Protein AF-A0AB34IDE9-F1 (afdb_monomer)

Mean predicted aligned error: 18.0 Å

Radius of gyration: 33.99 Å; Cα contacts (8 Å, |Δi|>4): 268; chains: 1; bounding box: 77×73×92 Å

Structure (mmCIF, N/CA/C/O backbone):
data_AF-A0AB34IDE9-F1
#
_entry.id   AF-A0AB34IDE9-F1
#
loop_
_atom_site.group_PDB
_atom_site.id
_atom_site.type_symbol
_atom_site.label_atom_id
_atom_site.label_alt_id
_atom_site.label_comp_id
_atom_site.label_asym_id
_atom_site.label_entity_id
_atom_site.label_seq_id
_atom_site.pdbx_PDB_ins_code
_atom_site.Cartn_x
_atom_site.Cartn_y
_atom_site.Cartn_z
_atom_site.occupancy
_atom_site.B_iso_or_equiv
_atom_site.auth_seq_id
_atom_site.auth_comp_id
_atom_site.auth_asym_id
_atom_site.auth_atom_id
_atom_site.pdbx_PDB_model_num
ATOM 1 N N . MET A 1 1 ? -12.517 38.142 -3.854 1.00 45.44 1 MET A N 1
ATOM 2 C CA . MET A 1 1 ? -11.521 37.116 -4.240 1.00 45.44 1 MET A CA 1
ATOM 3 C C . MET A 1 1 ? -11.227 36.309 -2.979 1.00 45.44 1 MET A C 1
ATOM 5 O O . MET A 1 1 ? -10.623 36.853 -2.069 1.00 45.44 1 MET A O 1
ATOM 9 N N . HIS A 1 2 ? -11.810 35.115 -2.830 1.00 50.19 2 HIS A N 1
ATOM 10 C CA . HIS A 1 2 ? -11.726 34.343 -1.577 1.00 50.19 2 HIS A CA 1
ATOM 11 C C . HIS A 1 2 ? -10.465 33.477 -1.540 1.00 50.19 2 HIS A C 1
ATOM 13 O O . HIS A 1 2 ? -10.124 32.866 -2.553 1.00 50.19 2 HIS A O 1
ATOM 19 N N . ASP A 1 3 ? -9.812 33.449 -0.377 1.00 53.28 3 ASP A N 1
ATOM 20 C CA . ASP A 1 3 ? -8.529 32.789 -0.122 1.00 53.28 3 ASP A CA 1
ATOM 21 C C . ASP A 1 3 ? -8.581 31.282 -0.467 1.00 53.28 3 ASP A C 1
ATOM 23 O O . ASP A 1 3 ? -9.430 30.562 0.072 1.00 53.28 3 ASP A O 1
ATOM 27 N N . PRO A 1 4 ? -7.703 30.785 -1.361 1.00 57.28 4 PRO A N 1
ATOM 28 C CA . PRO A 1 4 ? -7.654 29.377 -1.755 1.00 57.28 4 PRO A CA 1
ATOM 29 C C . PRO A 1 4 ? -7.255 28.418 -0.623 1.00 57.28 4 PRO A C 1
ATOM 31 O O . PRO A 1 4 ? -7.392 27.213 -0.804 1.00 57.28 4 PRO A O 1
ATOM 34 N N . LYS A 1 5 ? -6.786 28.917 0.528 1.00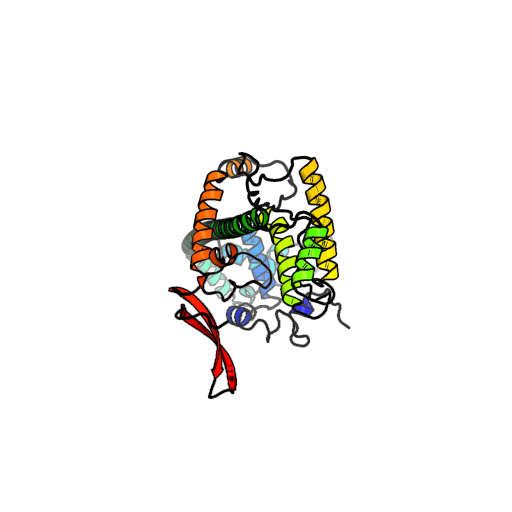 58.38 5 LYS A N 1
ATOM 35 C CA . LYS A 1 5 ? -6.428 28.091 1.694 1.00 58.38 5 LYS A CA 1
ATOM 36 C C . LYS A 1 5 ? -7.610 27.758 2.607 1.00 58.38 5 LYS A C 1
ATOM 38 O O . LYS A 1 5 ? -7.460 26.969 3.536 1.00 58.38 5 LYS A O 1
ATOM 43 N N . LEU A 1 6 ? -8.775 28.363 2.382 1.00 58.47 6 LEU A N 1
ATOM 44 C CA . LEU A 1 6 ? -9.957 28.125 3.205 1.00 58.47 6 LEU A CA 1
ATOM 45 C C . LEU A 1 6 ? -10.689 26.858 2.747 1.00 58.47 6 LEU A C 1
ATOM 47 O O . LEU A 1 6 ? -11.083 26.743 1.586 1.00 58.47 6 LEU A O 1
ATOM 51 N N . ALA A 1 7 ? -10.971 25.965 3.702 1.00 60.56 7 ALA A N 1
ATOM 52 C CA . ALA A 1 7 ? -11.730 24.720 3.508 1.00 60.56 7 ALA A CA 1
ATOM 53 C C . ALA A 1 7 ? -13.112 24.924 2.851 1.00 60.56 7 ALA A C 1
ATOM 55 O O . ALA A 1 7 ? -13.706 23.991 2.313 1.00 60.56 7 ALA A O 1
ATOM 56 N N . LEU A 1 8 ? -13.616 26.162 2.861 1.00 61.56 8 LEU A N 1
ATOM 57 C CA . LEU A 1 8 ? -14.868 26.556 2.225 1.00 61.56 8 LEU A CA 1
ATOM 58 C C . LEU A 1 8 ? -14.878 26.284 0.710 1.00 61.56 8 LEU A C 1
ATOM 60 O O . LEU A 1 8 ? -15.936 26.006 0.155 1.00 61.56 8 LEU A O 1
ATOM 64 N N . ARG A 1 9 ? -13.720 26.343 0.032 1.00 66.69 9 ARG A N 1
ATOM 65 C CA . ARG A 1 9 ? -13.628 26.135 -1.424 1.00 66.69 9 ARG A CA 1
ATOM 66 C C . ARG A 1 9 ? -14.129 24.754 -1.838 1.00 66.69 9 ARG A C 1
ATOM 68 O O . ARG A 1 9 ? -14.879 24.652 -2.802 1.00 66.69 9 ARG A O 1
ATOM 75 N N . ASP A 1 10 ? -13.760 23.725 -1.085 1.00 66.94 10 ASP A N 1
ATOM 76 C CA . ASP A 1 10 ? -14.069 22.336 -1.432 1.00 66.94 10 ASP A CA 1
ATOM 77 C C . ASP A 1 10 ? -15.548 21.998 -1.233 1.00 66.94 10 ASP A C 1
ATOM 79 O O . ASP A 1 10 ? -16.011 20.976 -1.730 1.00 66.94 10 ASP A O 1
ATOM 83 N N . LYS A 1 11 ? -16.290 22.853 -0.522 1.00 67.88 11 LYS A N 1
ATOM 84 C CA . LYS A 1 11 ? -17.715 22.686 -0.215 1.00 67.88 11 LYS A CA 1
ATOM 85 C C . LYS A 1 11 ? -18.630 23.510 -1.132 1.00 67.88 11 LYS A C 1
ATOM 87 O O . LYS A 1 11 ? -19.836 23.288 -1.138 1.00 67.88 11 LYS A O 1
ATOM 92 N N . LEU A 1 12 ? -18.089 24.457 -1.906 1.00 68.69 12 LEU A N 1
ATOM 93 C CA . LEU A 1 12 ? -18.879 25.343 -2.766 1.00 68.69 12 LEU A CA 1
ATOM 94 C C . LEU A 1 12 ? -19.200 24.689 -4.116 1.00 68.69 12 LEU A C 1
ATOM 96 O O . LEU A 1 12 ? -18.308 24.393 -4.908 1.00 68.69 12 LEU A O 1
ATOM 100 N N . THR A 1 13 ? -20.491 24.568 -4.420 1.00 70.75 13 THR A N 1
ATOM 101 C CA . THR A 1 13 ? -21.010 24.172 -5.742 1.00 70.75 13 THR A CA 1
ATOM 102 C C . THR A 1 13 ? -20.676 25.169 -6.840 1.00 70.75 13 THR A C 1
ATOM 104 O O . THR A 1 13 ? -20.442 24.768 -7.968 1.00 70.75 13 THR A O 1
ATOM 107 N N . SER A 1 14 ? -20.566 26.461 -6.527 1.00 75.94 14 SER A N 1
ATOM 108 C CA . SER A 1 14 ? -20.208 27.492 -7.514 1.00 75.94 14 SER A CA 1
ATOM 109 C C . SER A 1 14 ? -18.769 27.404 -8.039 1.00 75.94 14 SER A C 1
ATOM 111 O O . SER A 1 14 ? -18.396 28.176 -8.919 1.00 75.94 14 SER A O 1
ATOM 113 N N . LYS A 1 15 ? -17.944 26.513 -7.475 1.00 68.88 15 LYS A N 1
ATOM 114 C CA . LYS A 1 15 ? -16.539 26.304 -7.851 1.00 68.88 15 LYS A CA 1
ATOM 115 C C . LYS A 1 15 ? -16.202 24.833 -8.104 1.00 68.88 15 LYS A C 1
ATOM 117 O O . LYS A 1 15 ? -15.025 24.489 -8.048 1.00 68.88 15 LYS A O 1
ATOM 122 N N . ASP A 1 16 ? -17.214 23.986 -8.293 1.00 70.50 16 ASP A N 1
ATOM 123 C CA . ASP A 1 16 ? -17.053 22.536 -8.447 1.00 70.50 16 ASP A CA 1
ATOM 124 C C . ASP A 1 16 ? -16.157 21.918 -7.363 1.00 70.50 16 ASP A C 1
ATOM 126 O O . ASP A 1 16 ? -15.281 21.094 -7.628 1.00 70.50 16 ASP A O 1
ATOM 130 N N . GLY A 1 17 ? -16.356 22.337 -6.107 1.00 76.19 17 GLY A N 1
ATOM 131 C CA . GLY A 1 17 ? -15.610 21.797 -4.974 1.00 76.19 17 GLY A CA 1
ATOM 132 C C . GLY A 1 17 ? -15.727 20.271 -4.898 1.00 76.19 17 GLY A C 1
ATOM 133 O O . GLY A 1 17 ? -16.765 19.699 -5.240 1.00 76.19 17 GLY A O 1
ATOM 134 N N . ALA A 1 18 ? -14.672 19.594 -4.440 1.00 73.00 18 ALA A N 1
ATOM 135 C CA . ALA A 1 18 ? -14.626 18.128 -4.386 1.00 73.00 18 ALA A CA 1
ATOM 136 C C . ALA A 1 18 ? -15.758 17.511 -3.539 1.00 73.00 18 ALA A C 1
ATOM 138 O O . ALA A 1 18 ? -16.206 16.407 -3.812 1.00 73.00 18 ALA A O 1
ATOM 139 N N . ASN A 1 19 ? -16.255 18.254 -2.547 1.00 66.00 19 ASN A N 1
ATOM 140 C CA . ASN A 1 19 ? -17.361 17.869 -1.670 1.00 66.00 19 ASN A CA 1
ATOM 141 C C . ASN A 1 19 ? -18.650 18.651 -1.979 1.00 66.00 19 ASN A C 1
ATOM 143 O O . ASN A 1 19 ? -19.498 18.828 -1.102 1.00 66.00 19 ASN A O 1
ATOM 147 N N . SER A 1 20 ? -18.749 19.228 -3.174 1.00 74.25 20 SER A N 1
ATOM 148 C CA . SER A 1 20 ? -19.939 19.945 -3.612 1.00 74.25 20 SER A CA 1
ATOM 149 C C . SER A 1 20 ? -21.039 18.977 -4.051 1.00 74.25 20 SER A C 1
ATOM 151 O O . SER A 1 20 ? -20.778 17.810 -4.350 1.00 74.25 20 SER A O 1
ATOM 153 N N . ILE A 1 21 ? -22.273 19.485 -4.120 1.00 64.25 21 ILE A N 1
ATOM 154 C CA . ILE A 1 21 ? -23.479 18.672 -4.331 1.00 64.25 21 ILE A CA 1
ATOM 155 C C . ILE A 1 21 ? -23.429 17.837 -5.619 1.00 64.25 21 ILE A C 1
ATOM 157 O O . ILE A 1 21 ? -23.965 16.734 -5.665 1.00 64.25 21 ILE A O 1
ATOM 161 N N . GLY A 1 22 ? -22.754 18.334 -6.658 1.00 68.38 22 GLY A N 1
ATOM 162 C CA . GLY A 1 22 ? -22.606 17.609 -7.921 1.00 68.38 22 GLY A CA 1
ATOM 163 C C . GLY A 1 22 ? -21.570 16.479 -7.887 1.00 68.38 22 GLY A C 1
ATOM 164 O O . GLY A 1 22 ? -21.736 15.498 -8.604 1.00 68.38 22 GLY A O 1
ATOM 165 N N . ASN A 1 23 ? -20.530 16.591 -7.052 1.00 72.19 23 ASN A N 1
ATOM 166 C CA . ASN A 1 23 ? -19.344 15.724 -7.111 1.00 72.19 23 ASN A CA 1
ATOM 167 C C . ASN A 1 23 ? -19.317 14.623 -6.036 1.00 72.19 23 ASN A C 1
ATOM 169 O O . ASN A 1 23 ? -18.627 13.623 -6.212 1.00 72.19 23 ASN A O 1
ATOM 173 N N . ALA A 1 24 ? -20.071 14.777 -4.943 1.00 69.19 24 ALA A N 1
ATOM 174 C CA . ALA A 1 24 ? -20.112 13.830 -3.824 1.00 69.19 24 ALA A CA 1
ATOM 175 C C . ALA A 1 24 ? -21.508 13.203 -3.634 1.00 69.19 24 ALA A C 1
ATOM 177 O O . ALA A 1 24 ? -21.981 13.044 -2.511 1.00 69.19 24 ALA A O 1
ATOM 178 N N . THR A 1 25 ? -22.177 12.846 -4.734 1.00 70.12 25 THR A N 1
ATOM 179 C CA . THR A 1 25 ? -23.579 12.389 -4.754 1.00 70.12 25 THR A CA 1
ATOM 180 C C . THR A 1 25 ? -23.862 11.201 -3.832 1.00 70.12 25 THR A C 1
ATOM 182 O O . THR A 1 25 ? -24.846 11.242 -3.099 1.00 70.12 25 THR A O 1
ATOM 185 N N . GLN A 1 26 ? -22.997 10.181 -3.804 1.00 71.62 26 GLN A N 1
ATOM 186 C CA . GLN A 1 26 ? -23.186 9.005 -2.941 1.00 71.62 26 GLN A CA 1
ATOM 187 C C . GLN A 1 26 ? -22.983 9.341 -1.457 1.00 71.62 26 GLN A C 1
ATOM 189 O O . GLN A 1 26 ? -23.848 9.080 -0.632 1.00 71.62 26 GLN A O 1
ATOM 194 N N . GLN A 1 27 ? -21.877 10.011 -1.126 1.00 61.38 27 GLN A N 1
ATOM 195 C CA . GLN A 1 27 ? -21.559 10.415 0.246 1.00 61.38 27 GLN A CA 1
ATOM 196 C C . GLN A 1 27 ? -22.618 11.369 0.817 1.00 61.38 27 GLN A C 1
ATOM 198 O O . GLN A 1 27 ? -22.880 11.385 2.019 1.00 61.38 27 GLN A O 1
ATOM 203 N N . GLN A 1 28 ? -23.245 12.166 -0.047 1.00 61.81 28 GLN A N 1
ATOM 204 C CA . GLN A 1 28 ? -24.336 13.045 0.324 1.00 61.81 28 GLN A CA 1
ATOM 205 C C . GLN A 1 28 ? -25.655 12.293 0.477 1.00 61.81 28 GLN A C 1
ATOM 207 O O . GLN A 1 28 ? -26.347 12.547 1.451 1.00 61.81 28 GLN A O 1
ATOM 212 N N . ALA A 1 29 ? -25.979 11.334 -0.396 1.00 67.06 29 ALA A N 1
ATOM 213 C CA . ALA A 1 29 ? -27.118 10.433 -0.199 1.00 67.06 29 ALA A CA 1
ATOM 214 C C . ALA A 1 29 ? -27.024 9.690 1.146 1.00 67.06 29 ALA A C 1
ATOM 216 O O . ALA A 1 29 ? -28.008 9.630 1.879 1.00 67.06 29 ALA A O 1
ATOM 217 N N . ASP A 1 30 ? -25.821 9.243 1.513 1.00 61.25 30 ASP A N 1
ATOM 218 C CA . ASP A 1 30 ? -25.542 8.552 2.777 1.00 61.25 30 ASP A CA 1
ATOM 219 C C . ASP A 1 30 ? -25.586 9.490 4.007 1.00 61.25 30 ASP A C 1
ATOM 221 O O . ASP A 1 30 ? -25.704 9.029 5.142 1.00 61.25 30 ASP A O 1
ATOM 225 N N . THR A 1 31 ? -25.489 10.813 3.812 1.00 54.06 31 THR A N 1
ATOM 226 C CA . THR A 1 31 ? -25.484 11.831 4.889 1.00 54.06 31 THR A CA 1
ATOM 227 C C . THR A 1 31 ? -26.679 12.790 4.847 1.00 54.06 31 THR A C 1
ATOM 229 O O . THR A 1 31 ? -26.778 13.699 5.682 1.00 54.06 31 THR A O 1
ATOM 232 N N . VAL A 1 32 ? -27.623 12.591 3.919 1.00 49.44 32 VAL A N 1
ATOM 233 C CA . VAL A 1 32 ? -28.893 13.324 3.857 1.00 49.44 32 VAL A CA 1
ATOM 234 C C . VAL A 1 32 ? -29.666 13.026 5.140 1.00 49.44 32 VAL A C 1
ATOM 236 O O . VAL A 1 32 ? -30.013 11.889 5.433 1.00 49.44 32 VAL A O 1
ATOM 239 N N . GLY A 1 33 ? -29.897 14.070 5.937 1.00 47.44 33 GLY A N 1
ATOM 240 C CA . GLY A 1 33 ? -30.493 13.968 7.272 1.00 47.44 33 GLY A CA 1
ATOM 241 C C . GLY A 1 33 ? -29.478 14.064 8.417 1.00 47.44 33 GLY A C 1
ATOM 242 O O . GLY A 1 33 ? -29.791 14.692 9.421 1.00 47.44 33 GLY A O 1
ATOM 243 N N . CYS A 1 34 ? -28.238 13.586 8.246 1.00 44.62 34 CYS A N 1
ATOM 244 C CA . CYS A 1 34 ? -27.178 13.693 9.265 1.00 44.62 34 CYS A CA 1
ATOM 245 C C . CYS A 1 34 ? -26.701 15.138 9.484 1.00 44.62 34 CYS A C 1
ATOM 247 O O . CYS A 1 34 ? -26.310 15.503 10.589 1.00 44.62 34 CYS A O 1
ATOM 249 N N . HIS A 1 35 ? -26.751 15.969 8.438 1.00 42.34 35 HIS A N 1
ATOM 250 C CA . HIS A 1 35 ? -26.382 17.391 8.495 1.00 42.34 35 HIS A CA 1
ATOM 251 C C . HIS A 1 35 ? -27.588 18.344 8.508 1.00 42.34 35 HIS A C 1
ATOM 253 O O . HIS A 1 35 ? -27.410 19.554 8.629 1.00 42.34 35 HIS A O 1
ATOM 259 N N . ALA A 1 36 ? -28.820 17.830 8.393 1.00 43.28 36 ALA A N 1
ATOM 260 C CA . ALA A 1 36 ? -30.034 18.653 8.438 1.00 43.28 36 ALA A CA 1
ATOM 261 C C . ALA A 1 36 ? -30.297 19.232 9.843 1.00 43.28 36 ALA A C 1
ATOM 263 O O . ALA A 1 36 ? -31.000 20.227 9.985 1.00 43.28 36 ALA A O 1
ATOM 264 N N . THR A 1 37 ? -29.686 18.641 10.871 1.00 39.56 37 THR A N 1
ATOM 265 C CA . THR A 1 37 ? -29.698 19.100 12.265 1.00 39.56 37 THR A CA 1
ATOM 266 C C . THR A 1 37 ? -28.502 19.980 12.626 1.00 39.56 37 THR A C 1
ATOM 268 O O . THR A 1 37 ? -28.242 20.171 13.811 1.00 39.56 37 THR A O 1
ATOM 271 N N . ASN A 1 38 ? -27.764 20.529 11.654 1.00 38.09 38 ASN A N 1
ATOM 272 C CA . ASN A 1 38 ? -26.704 21.510 11.921 1.00 38.09 38 ASN A CA 1
ATOM 273 C C . ASN A 1 38 ? -27.289 22.893 12.232 1.00 38.09 38 ASN A C 1
ATOM 275 O O . ASN A 1 38 ? -27.015 23.891 11.569 1.00 38.09 38 ASN A O 1
ATOM 279 N N . ASP A 1 39 ? -28.105 22.941 13.277 1.00 40.91 39 ASP A N 1
ATOM 280 C CA . ASP A 1 39 ? -28.408 24.173 13.975 1.00 40.91 39 ASP A CA 1
ATOM 281 C C . ASP A 1 39 ? -27.220 24.489 14.894 1.00 40.91 39 ASP A C 1
ATOM 283 O O . ASP A 1 39 ? -26.719 23.613 15.606 1.00 40.91 39 ASP A O 1
ATOM 287 N N . VAL A 1 40 ? -26.800 25.755 14.953 1.00 42.75 40 VAL A N 1
ATOM 288 C CA . VAL A 1 40 ? -25.781 26.272 15.902 1.00 42.75 40 VAL A CA 1
ATOM 289 C C . VAL A 1 40 ? -26.122 25.897 17.362 1.00 42.75 40 VAL A C 1
ATOM 291 O O . VAL A 1 40 ? -25.267 25.823 18.245 1.00 42.75 40 VAL A O 1
ATOM 294 N N . LEU A 1 41 ? -27.395 25.591 17.607 1.00 42.97 41 LEU A N 1
ATOM 295 C CA . LEU A 1 41 ? -27.954 25.114 18.862 1.00 42.97 41 LEU A CA 1
ATOM 296 C C . LEU A 1 41 ? -27.760 23.604 19.106 1.00 42.97 41 LEU A C 1
ATOM 298 O O . LEU A 1 41 ? -27.635 23.200 20.260 1.00 42.97 41 LEU A O 1
ATOM 302 N N . ALA A 1 42 ? -27.716 22.769 18.070 1.00 44.69 42 ALA A N 1
ATOM 303 C CA . ALA A 1 42 ? -27.583 21.317 18.182 1.00 44.69 42 ALA A CA 1
ATOM 304 C C . ALA A 1 42 ? -26.117 20.881 18.330 1.00 44.69 42 ALA A C 1
ATOM 306 O O . ALA A 1 42 ? -25.808 20.092 19.224 1.00 44.69 42 ALA A O 1
ATOM 307 N N . GLU A 1 43 ? -25.195 21.452 17.544 1.00 48.62 43 GLU A N 1
ATOM 308 C CA . GLU A 1 43 ? -23.764 21.105 17.619 1.00 48.62 43 GLU A CA 1
ATOM 309 C C . GLU A 1 43 ? -23.150 21.431 18.992 1.00 48.62 43 GLU A C 1
ATOM 311 O O . GLU A 1 43 ? -22.290 20.695 19.469 1.00 48.62 43 GLU A O 1
ATOM 316 N N . SER A 1 44 ? -23.628 22.473 19.687 1.00 58.72 44 SER A N 1
ATOM 317 C CA . SER A 1 44 ? -23.169 22.780 21.052 1.00 58.72 44 SER A CA 1
ATOM 318 C C . SER A 1 44 ? -23.600 21.726 22.079 1.00 58.72 44 SER A C 1
ATOM 320 O O . SER A 1 44 ? -22.819 21.388 22.969 1.00 58.72 44 SER A O 1
ATOM 322 N N . VAL A 1 45 ? -24.803 21.152 21.946 1.00 57.88 45 VAL A N 1
ATOM 323 C CA . VAL A 1 45 ? -25.281 20.079 22.837 1.00 57.88 45 VAL A CA 1
ATOM 324 C C . VAL A 1 45 ? -24.603 18.771 22.506 1.00 57.88 45 VAL A C 1
ATOM 326 O O . VAL A 1 45 ? -24.078 18.138 23.414 1.00 57.88 45 VAL A O 1
ATOM 329 N N . PHE A 1 46 ? -24.560 18.385 21.231 1.00 63.81 46 PHE A N 1
ATOM 330 C CA . PHE A 1 46 ? -23.920 17.139 20.814 1.00 63.81 46 PHE A CA 1
ATOM 331 C C . PHE A 1 46 ? -22.404 17.176 21.030 1.00 63.81 46 PHE A C 1
ATOM 333 O O . PHE A 1 46 ? -21.825 16.182 21.456 1.00 63.81 46 PHE A O 1
ATOM 340 N N . GLY A 1 47 ? -21.765 18.334 20.850 1.00 65.44 47 GLY A N 1
ATOM 341 C CA . GLY A 1 47 ? -20.357 18.543 21.182 1.00 65.44 47 GLY A CA 1
ATOM 342 C C . GLY A 1 47 ? -20.082 18.481 22.688 1.00 65.44 47 GLY A C 1
ATOM 343 O O . GLY A 1 47 ? -19.111 17.853 23.108 1.00 65.44 47 GLY A O 1
ATOM 344 N N . THR A 1 48 ? -20.951 19.070 23.520 1.00 66.31 48 THR A N 1
ATOM 345 C CA . THR A 1 48 ? -20.843 18.959 24.989 1.00 66.31 48 THR A CA 1
ATOM 346 C C . THR A 1 48 ? -21.096 17.524 25.448 1.00 66.31 48 THR A C 1
ATOM 348 O O . THR A 1 48 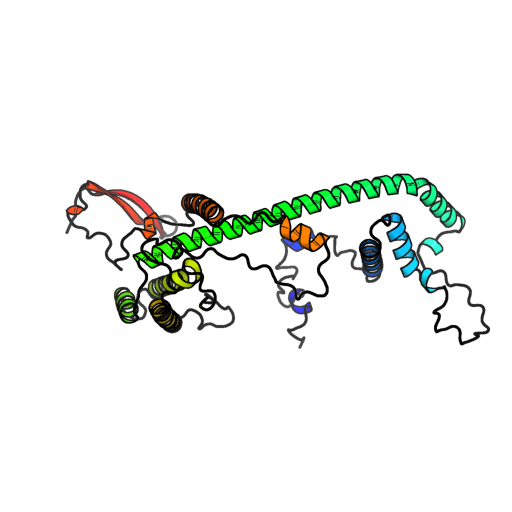? -20.374 17.015 26.299 1.00 66.31 48 THR A O 1
ATOM 351 N N . TYR A 1 49 ? -22.071 16.849 24.847 1.00 72.00 49 TYR A N 1
ATOM 352 C CA . TYR A 1 49 ? -22.405 15.454 25.101 1.00 72.00 49 TYR A CA 1
ATOM 353 C C . TYR A 1 49 ? -21.237 14.515 24.765 1.00 72.00 49 TYR A C 1
ATOM 355 O O . TYR A 1 49 ? -20.803 13.742 25.617 1.00 72.00 49 TYR A O 1
ATOM 363 N N . ASP A 1 50 ? -20.651 14.645 23.571 1.00 71.31 50 ASP A N 1
ATOM 364 C CA . ASP A 1 50 ? -19.477 13.869 23.154 1.00 71.31 50 ASP A CA 1
ATOM 365 C C . ASP A 1 50 ? -18.259 14.178 24.043 1.00 71.31 50 ASP A C 1
ATOM 367 O O . ASP A 1 50 ? -17.548 13.278 24.490 1.00 71.31 50 ASP A O 1
ATOM 371 N N . MET A 1 51 ? -18.047 15.448 24.411 1.00 69.25 51 MET A N 1
ATOM 372 C CA . MET A 1 51 ? -17.004 15.819 25.371 1.00 69.25 51 MET A CA 1
ATOM 373 C C . MET A 1 51 ? -17.200 15.130 26.731 1.00 69.25 51 MET A C 1
ATOM 375 O O . MET A 1 51 ? -16.222 14.649 27.307 1.00 69.25 51 MET A O 1
ATOM 379 N N . VAL A 1 52 ? -18.429 15.089 27.252 1.00 71.38 52 VAL A N 1
ATOM 380 C CA . VAL A 1 52 ? -18.752 14.454 28.539 1.00 71.38 52 VAL A CA 1
ATOM 381 C C . VAL A 1 52 ? -18.519 12.947 28.469 1.00 71.38 52 VAL A C 1
ATOM 383 O O . VAL A 1 52 ? -17.834 12.411 29.338 1.00 71.38 52 VAL A O 1
ATOM 386 N N . LEU A 1 53 ? -18.971 12.277 27.406 1.00 73.31 53 LEU A N 1
ATOM 387 C CA . LEU A 1 53 ? -18.723 10.846 27.205 1.00 73.31 53 LEU A CA 1
ATOM 388 C C . LEU A 1 53 ? -17.226 10.516 27.104 1.00 73.31 53 LEU A C 1
ATOM 390 O O . LEU A 1 53 ? -16.768 9.525 27.670 1.00 73.31 53 LEU A O 1
ATOM 394 N N . ARG A 1 54 ? -16.436 11.365 26.435 1.00 72.19 54 ARG A N 1
ATOM 395 C CA . ARG A 1 54 ? -14.979 11.177 26.319 1.00 72.19 54 ARG A CA 1
ATOM 396 C C . ARG A 1 54 ? -14.233 11.424 27.628 1.00 72.19 54 ARG A C 1
ATOM 398 O O . ARG A 1 54 ? -13.235 10.757 27.889 1.00 72.19 54 ARG A O 1
ATOM 405 N N . ARG A 1 55 ? -14.657 12.411 28.424 1.00 69.38 55 ARG A N 1
ATOM 406 C CA . ARG A 1 55 ? -13.976 12.802 29.674 1.00 69.38 55 ARG A CA 1
ATOM 407 C C . ARG A 1 55 ? -14.409 11.981 30.883 1.00 69.38 55 ARG A C 1
ATOM 409 O O . ARG A 1 55 ? -13.631 11.858 31.825 1.00 69.38 55 ARG A O 1
ATOM 416 N N . CYS A 1 56 ? -15.617 11.432 30.860 1.00 68.00 56 CYS A N 1
ATOM 417 C CA . CYS A 1 56 ? -16.198 10.668 31.956 1.00 68.00 56 CYS A CA 1
ATOM 418 C C . CYS A 1 56 ? -16.562 9.253 31.479 1.00 68.00 56 CYS A C 1
ATOM 420 O O . CYS A 1 56 ? -17.746 8.940 31.355 1.00 68.00 56 CYS A O 1
ATOM 422 N N . PRO A 1 57 ? -15.570 8.383 31.211 1.00 58.69 57 PRO A N 1
ATOM 423 C CA . PRO A 1 57 ? -15.846 7.006 30.816 1.00 58.69 57 PRO A CA 1
ATOM 424 C C . PRO A 1 57 ? -16.641 6.298 31.928 1.00 58.69 57 PRO A C 1
ATOM 426 O O . PRO A 1 57 ? -16.157 6.170 33.052 1.00 58.69 57 PRO A O 1
ATOM 429 N N . GLY A 1 58 ? -17.874 5.881 31.621 1.00 59.12 58 GLY A N 1
ATOM 430 C CA . GLY A 1 58 ? -18.800 5.231 32.562 1.00 59.12 58 GLY A CA 1
ATOM 431 C C . GLY A 1 58 ? -20.010 6.069 32.999 1.00 59.12 58 GLY A C 1
ATOM 432 O O . GLY A 1 58 ? -20.834 5.575 33.769 1.00 59.12 58 GLY A O 1
ATOM 433 N N . ILE A 1 59 ? -20.145 7.312 32.524 1.00 63.88 59 ILE A N 1
ATOM 434 C CA . ILE A 1 59 ? -21.398 8.070 32.653 1.00 63.88 59 ILE A CA 1
ATOM 435 C C . ILE A 1 59 ? -22.480 7.453 31.746 1.00 63.88 59 ILE A C 1
ATOM 437 O O . ILE A 1 59 ? -22.181 7.077 30.616 1.00 63.88 59 ILE A O 1
ATOM 441 N N . SER A 1 60 ? -23.722 7.330 32.231 1.00 69.31 60 SER A N 1
ATOM 442 C CA . SER A 1 60 ? -24.842 6.871 31.392 1.00 69.31 60 SER A CA 1
ATOM 443 C C . SER A 1 60 ? -25.190 7.917 30.332 1.00 69.31 60 SER A C 1
ATOM 445 O O . SER A 1 60 ? -24.952 9.109 30.546 1.00 69.31 60 SER A O 1
ATOM 447 N N . MET A 1 61 ? -25.776 7.500 29.210 1.00 70.81 61 MET A N 1
ATOM 448 C CA . MET A 1 61 ? -26.179 8.401 28.128 1.00 70.81 61 MET A CA 1
ATOM 449 C C . MET A 1 61 ? -27.181 9.443 28.627 1.00 70.81 61 MET A C 1
ATOM 451 O O . MET A 1 61 ? -27.058 10.629 28.336 1.00 70.81 61 MET A O 1
ATOM 455 N N . GLU A 1 62 ? -28.105 9.045 29.495 1.00 66.25 62 GLU A N 1
ATOM 456 C CA . GLU A 1 62 ? -29.050 9.961 30.144 1.00 66.25 62 GLU A CA 1
ATOM 457 C C . GLU A 1 62 ? -28.370 10.973 31.072 1.00 66.25 62 GLU A C 1
ATOM 459 O O . GLU A 1 62 ? -28.737 12.145 31.124 1.00 66.25 62 GLU A O 1
ATOM 464 N N . ALA A 1 63 ? -27.349 10.543 31.816 1.00 64.81 63 ALA A N 1
ATOM 465 C CA . ALA A 1 63 ? -26.614 11.446 32.692 1.00 64.81 63 ALA A CA 1
ATOM 466 C C . ALA A 1 63 ? -25.726 12.392 31.872 1.00 64.81 63 ALA A C 1
ATOM 468 O O . ALA A 1 63 ? -25.626 13.572 32.198 1.00 64.81 63 ALA A O 1
ATOM 469 N N . ALA A 1 64 ? -25.127 11.913 30.780 1.00 71.25 64 ALA A N 1
ATOM 470 C CA . ALA A 1 64 ? -24.376 12.744 29.847 1.00 71.25 64 ALA A CA 1
ATOM 471 C C . ALA A 1 64 ? -25.276 13.764 29.139 1.00 71.25 64 ALA A C 1
ATOM 473 O O . ALA A 1 64 ? -24.876 14.919 28.985 1.00 71.25 64 ALA A O 1
ATOM 474 N N . SER A 1 65 ? -26.496 13.376 28.754 1.00 70.81 65 SER A N 1
ATOM 475 C CA . SER A 1 65 ? -27.470 14.275 28.129 1.00 70.81 65 SER A CA 1
ATOM 476 C C . SER A 1 65 ? -27.972 15.305 29.134 1.00 70.81 65 SER A C 1
ATOM 478 O O . SER A 1 65 ? -27.987 16.493 28.815 1.00 70.81 65 SER A O 1
ATOM 480 N N . GLY A 1 66 ? -28.243 14.890 30.374 1.00 69.19 66 GLY A N 1
ATOM 481 C CA . GLY A 1 66 ? -28.569 15.783 31.483 1.00 69.19 66 GLY A CA 1
ATOM 482 C C . GLY A 1 66 ? -27.460 16.798 31.767 1.00 69.19 66 GLY A C 1
ATOM 483 O O . GLY A 1 66 ? -27.736 17.987 31.893 1.00 69.19 66 GLY A O 1
ATOM 484 N N . VAL A 1 67 ? -26.191 16.375 31.793 1.00 67.19 67 VAL A N 1
ATOM 485 C CA . VAL A 1 67 ? -25.043 17.284 31.970 1.00 67.19 67 VAL A CA 1
ATOM 486 C C . VAL A 1 67 ? -24.891 18.224 30.774 1.00 67.19 67 VAL A C 1
ATOM 488 O O . VAL A 1 67 ? -24.706 19.423 30.967 1.00 67.19 67 VAL A O 1
ATOM 491 N N . ALA A 1 68 ? -25.006 17.726 29.542 1.00 69.69 68 ALA A N 1
ATOM 492 C CA . ALA A 1 68 ? -24.920 18.559 28.344 1.00 69.69 68 ALA A CA 1
ATOM 493 C C . ALA A 1 68 ? -26.039 19.614 28.297 1.00 69.69 68 ALA A C 1
ATOM 495 O O . ALA A 1 68 ? -25.788 20.775 27.964 1.00 69.69 68 ALA A O 1
ATOM 496 N N . GLN A 1 69 ? -27.255 19.236 28.696 1.00 69.31 69 GLN A N 1
ATOM 497 C CA . GLN A 1 69 ? -28.377 20.158 28.841 1.00 69.31 69 GLN A CA 1
ATOM 498 C C . GLN A 1 69 ? -28.151 21.157 29.980 1.00 69.31 69 GLN A C 1
ATOM 500 O O . GLN A 1 69 ? -28.359 22.344 29.756 1.00 69.31 69 GLN A O 1
ATOM 505 N N . ALA A 1 70 ? -27.655 20.722 31.144 1.00 63.66 70 ALA A N 1
ATOM 506 C CA . ALA A 1 70 ? -27.375 21.578 32.304 1.00 63.66 70 ALA A CA 1
ATOM 507 C C . ALA A 1 70 ? -26.244 22.598 32.061 1.00 63.66 70 ALA A C 1
ATOM 509 O O . ALA A 1 70 ? -26.250 23.708 32.602 1.00 63.66 70 ALA A O 1
ATOM 510 N N . VAL A 1 71 ? -25.248 22.228 31.253 1.00 62.59 71 VAL A N 1
ATOM 511 C CA . VAL A 1 71 ? -24.172 23.125 30.809 1.00 62.59 71 VAL A CA 1
ATOM 512 C C . VAL A 1 71 ? -24.720 24.159 29.824 1.00 62.59 71 VAL A C 1
ATOM 514 O O . VAL A 1 71 ? -24.380 25.338 29.926 1.00 62.59 71 VAL A O 1
ATOM 517 N N . ARG A 1 72 ? -25.612 23.749 28.912 1.00 61.56 72 ARG A N 1
ATOM 518 C CA . ARG A 1 72 ? -26.240 24.648 27.933 1.00 61.56 72 ARG A CA 1
ATOM 519 C C . ARG A 1 72 ? -27.283 25.583 28.543 1.00 61.56 72 ARG A C 1
ATOM 521 O O . ARG A 1 72 ? -27.342 26.739 28.139 1.00 61.56 72 ARG A O 1
ATOM 528 N N . SER A 1 73 ? -28.071 25.121 29.510 1.00 58.16 73 SER A N 1
ATOM 529 C CA . SER A 1 73 ? -29.023 25.946 30.268 1.00 58.16 73 SER A CA 1
ATOM 530 C C . SER A 1 73 ? -28.330 26.940 31.211 1.00 58.16 73 SER A C 1
ATOM 532 O O . SER A 1 73 ? -28.986 27.590 32.020 1.00 58.16 73 SER A O 1
ATOM 534 N N . LEU A 1 74 ? -26.992 27.038 31.147 1.00 55.50 74 LEU A N 1
ATOM 535 C CA . LEU A 1 74 ? -26.148 27.813 32.052 1.00 55.50 74 LEU A CA 1
ATOM 536 C C . LEU A 1 74 ? -26.379 27.460 33.527 1.00 55.50 74 LEU A C 1
ATOM 538 O O . LEU A 1 74 ? -25.939 28.196 34.396 1.00 55.50 74 LEU A O 1
ATOM 542 N N . GLN A 1 75 ? -27.011 26.336 33.863 1.00 49.91 75 GLN A N 1
ATOM 543 C CA . GLN A 1 75 ? -27.372 26.023 35.247 1.00 49.91 75 GLN A CA 1
ATOM 544 C C . GLN A 1 75 ? -26.187 25.560 36.083 1.00 49.91 75 GLN A C 1
ATOM 546 O O . GLN A 1 75 ? -26.098 25.882 37.269 1.00 49.91 75 GLN A O 1
ATOM 551 N N . MET A 1 76 ? -25.222 24.883 35.456 1.00 45.69 76 MET A N 1
ATOM 552 C CA . MET A 1 76 ? -23.936 24.605 36.102 1.00 45.69 76 MET A CA 1
ATOM 553 C C . MET A 1 76 ? -23.011 25.831 36.159 1.00 45.69 76 MET A C 1
ATOM 555 O O . MET A 1 76 ? -22.120 25.875 37.001 1.00 45.69 76 MET A O 1
ATOM 559 N N . LEU A 1 77 ? -23.242 26.844 35.315 1.00 42.75 77 LEU A N 1
ATOM 560 C CA . LEU A 1 77 ? -22.496 28.116 35.293 1.00 42.75 77 LEU A CA 1
ATOM 561 C C . LEU A 1 77 ? -23.188 29.233 36.106 1.00 42.75 77 LEU A C 1
ATOM 563 O O . LEU A 1 77 ? -22.570 30.238 36.445 1.00 42.75 77 LEU A O 1
ATOM 567 N N . SER A 1 78 ? -24.460 29.037 36.462 1.00 42.78 78 SER A N 1
ATOM 568 C CA . SER A 1 78 ? -25.309 29.929 37.262 1.00 42.78 78 SER A CA 1
ATOM 569 C C . SER A 1 78 ? -24.895 29.961 38.732 1.00 42.78 78 SER A C 1
ATOM 571 O O . SER A 1 78 ? -25.258 30.895 39.453 1.00 42.78 78 SER A O 1
ATOM 573 N N . HIS A 1 79 ? -24.083 29.000 39.177 1.00 43.31 79 HIS A N 1
ATOM 574 C CA . HIS A 1 79 ? -23.307 29.156 40.400 1.00 43.31 79 HIS A CA 1
ATOM 575 C C . HIS A 1 79 ? -22.173 30.133 40.105 1.00 43.31 79 HIS A C 1
ATOM 577 O O . HIS A 1 79 ? -21.064 29.728 39.778 1.00 43.31 79 HIS A O 1
ATOM 583 N N . GLY A 1 80 ? -22.544 31.416 40.178 1.00 41.31 80 GLY A N 1
ATOM 584 C CA . GLY A 1 80 ? -21.820 32.600 39.745 1.00 41.31 80 GLY A CA 1
ATOM 585 C C . GLY A 1 80 ? -20.331 32.411 39.514 1.00 41.31 80 GLY A C 1
ATOM 586 O O . GLY A 1 80 ? -19.592 32.059 40.436 1.00 41.31 80 GLY A O 1
ATOM 587 N N . ASP A 1 81 ? -19.930 32.739 38.288 1.00 40.38 81 ASP A N 1
ATOM 588 C CA . ASP A 1 81 ? -18.573 33.055 37.870 1.00 40.38 81 ASP A CA 1
ATOM 589 C C . ASP A 1 81 ? -17.752 33.539 39.078 1.00 40.38 81 ASP A C 1
ATOM 591 O O . ASP A 1 81 ? -18.019 34.595 39.664 1.00 40.38 81 ASP A O 1
ATOM 595 N N . SER A 1 82 ? -16.812 32.716 39.547 1.00 45.88 82 SER A N 1
ATOM 596 C CA . SER A 1 82 ? -16.083 32.970 40.798 1.00 45.88 82 SER A CA 1
ATOM 597 C C . SER A 1 82 ? -15.277 34.276 40.739 1.00 45.88 82 SER A C 1
ATOM 599 O O . SER A 1 82 ? -14.916 34.837 41.776 1.00 45.88 82 SER A O 1
ATOM 601 N N . VAL A 1 83 ? -15.086 34.812 39.529 1.00 45.06 83 VAL A N 1
ATOM 602 C CA . VAL A 1 83 ? -14.468 36.105 39.224 1.00 45.06 83 VAL A CA 1
ATOM 603 C C . VAL A 1 83 ? -15.456 37.285 39.345 1.00 45.06 83 VAL A C 1
ATOM 605 O O . VAL A 1 83 ? -15.043 38.397 39.676 1.00 45.06 83 VAL A O 1
ATOM 608 N N . ALA A 1 84 ? -16.767 37.069 39.183 1.00 45.53 84 ALA A N 1
ATOM 609 C CA . ALA A 1 84 ? -17.802 38.111 39.244 1.00 45.53 84 ALA A CA 1
ATOM 610 C C . ALA A 1 84 ? -18.279 38.460 40.671 1.00 45.53 84 ALA A C 1
ATOM 612 O O . ALA A 1 84 ? -19.011 39.435 40.854 1.00 45.53 84 ALA A O 1
ATOM 613 N N . ARG A 1 85 ? -17.814 37.745 41.711 1.00 46.09 85 ARG A N 1
ATOM 614 C CA . ARG A 1 85 ? -18.184 37.966 43.133 1.00 46.09 85 ARG A CA 1
ATOM 615 C C . ARG A 1 85 ? -17.819 39.342 43.718 1.00 46.09 85 ARG A C 1
ATOM 617 O O . ARG A 1 85 ? -18.029 39.567 44.906 1.00 46.09 85 ARG A O 1
ATOM 624 N N . ARG A 1 86 ? -17.274 40.279 42.933 1.00 45.12 86 ARG A N 1
ATOM 625 C CA . ARG A 1 86 ? -16.800 41.582 43.432 1.00 45.12 86 ARG A CA 1
ATOM 626 C C . ARG A 1 86 ? -17.707 42.779 43.121 1.00 45.12 86 ARG A C 1
ATOM 628 O O . ARG A 1 86 ? -17.379 43.887 43.534 1.00 45.12 86 ARG A O 1
ATOM 635 N N . LYS A 1 87 ? -18.854 42.596 42.458 1.00 45.66 87 LYS A N 1
ATOM 636 C CA . LYS A 1 87 ? -19.861 43.664 42.325 1.00 45.66 87 LYS A CA 1
ATOM 637 C C . LYS A 1 87 ? -21.149 43.265 43.031 1.00 45.66 87 LYS A C 1
ATOM 639 O O . LYS A 1 87 ? -21.929 42.473 42.518 1.00 45.66 87 LYS A O 1
ATOM 644 N N . VAL A 1 88 ? -21.362 43.852 44.208 1.00 49.00 88 VAL A N 1
ATOM 645 C CA . VAL A 1 88 ? -22.661 43.862 44.888 1.00 49.00 88 VAL A CA 1
ATOM 646 C C . VAL A 1 88 ? -23.616 44.666 44.008 1.00 49.00 88 VAL A C 1
ATOM 648 O O . VAL A 1 88 ? -23.660 45.891 44.067 1.00 49.00 88 VAL A O 1
ATOM 651 N N . SER A 1 89 ? -24.310 43.975 43.109 1.00 46.06 89 SER A N 1
ATOM 652 C CA . SER A 1 89 ? -25.433 44.534 42.368 1.00 46.06 89 SER A CA 1
ATOM 653 C C . SER A 1 89 ? -26.669 44.416 43.249 1.00 46.06 89 SER A C 1
ATOM 655 O O . SER A 1 89 ? -27.142 43.317 43.530 1.00 46.06 89 SER A O 1
ATOM 657 N N . THR A 1 90 ? -27.190 45.555 43.695 1.00 49.19 90 THR A N 1
ATOM 658 C CA . THR A 1 90 ? -28.408 45.705 44.508 1.00 49.19 90 THR A CA 1
ATOM 659 C C . THR A 1 90 ? -29.685 45.463 43.693 1.00 49.19 90 THR A C 1
ATOM 661 O O . THR A 1 90 ? -30.665 46.197 43.795 1.00 49.19 90 THR A O 1
ATOM 664 N N . ARG A 1 91 ? -29.680 44.444 42.836 1.00 47.59 91 ARG A N 1
ATOM 665 C CA . ARG A 1 91 ? -30.849 44.007 42.080 1.00 47.59 91 ARG A CA 1
ATOM 666 C C . ARG A 1 91 ? -30.909 42.496 42.227 1.00 47.59 91 ARG A C 1
ATOM 668 O O . ARG A 1 91 ? -30.068 41.798 41.672 1.00 47.59 91 ARG A O 1
ATOM 675 N N . GLN A 1 92 ? -31.874 42.008 43.007 1.00 47.97 92 GLN A N 1
ATOM 676 C CA . GLN A 1 92 ? -32.286 40.606 42.968 1.00 47.97 92 GLN A CA 1
ATOM 677 C C . GLN A 1 92 ? -32.794 40.330 41.548 1.00 47.97 92 GLN A C 1
ATOM 679 O O . GLN A 1 92 ? -33.970 40.507 41.248 1.00 47.97 92 GLN A O 1
ATOM 684 N N . GLN A 1 93 ? -31.881 39.999 40.637 1.00 49.66 93 GLN A N 1
ATOM 685 C CA . GLN A 1 93 ? -32.244 39.378 39.378 1.00 49.66 93 GLN A CA 1
ATOM 686 C C . GLN A 1 93 ? -32.744 37.988 39.748 1.00 49.66 93 GLN A C 1
ATOM 688 O O . GLN A 1 93 ? -31.998 37.188 40.314 1.00 49.66 93 GLN A O 1
ATOM 693 N N . GLN A 1 94 ? -34.031 37.740 39.506 1.00 47.28 94 GLN A N 1
ATOM 694 C CA . GLN A 1 94 ? -34.546 36.379 39.517 1.00 47.28 94 GLN A CA 1
ATOM 695 C C . GLN A 1 94 ? -33.677 35.548 38.565 1.00 47.28 94 GLN A C 1
ATOM 697 O O . GLN A 1 94 ? -33.284 36.073 37.518 1.00 47.28 94 GLN A O 1
ATOM 702 N N . PRO A 1 95 ? -33.323 34.304 38.924 1.00 53.50 95 PRO A N 1
ATOM 703 C CA . PRO A 1 95 ? -32.598 33.436 38.012 1.00 53.50 95 PRO A CA 1
ATOM 704 C C . PRO A 1 95 ? -33.410 33.328 36.720 1.00 53.50 95 PRO A C 1
ATOM 706 O O . PRO A 1 95 ? -34.531 32.824 36.725 1.00 53.50 95 PRO A O 1
ATOM 709 N N . GLU A 1 96 ? -32.873 33.854 35.619 1.00 56.62 96 GLU A N 1
ATOM 710 C CA . GLU A 1 96 ? -33.439 33.614 34.297 1.00 56.62 96 GLU A CA 1
ATOM 711 C C . GLU A 1 96 ? -33.202 32.137 33.985 1.00 56.62 96 GLU A C 1
ATOM 713 O O . GLU A 1 96 ? -32.122 31.723 33.559 1.00 56.62 96 GLU A O 1
ATOM 718 N N . TYR A 1 97 ? -34.203 31.314 34.286 1.00 55.59 97 TYR A N 1
ATOM 719 C CA . TYR A 1 97 ? -34.186 29.905 33.945 1.00 55.59 97 TYR A CA 1
ATOM 720 C C . TYR A 1 97 ? -34.284 29.780 32.423 1.00 55.59 97 TYR A C 1
ATOM 722 O O . TYR A 1 97 ? -35.341 29.982 31.829 1.00 55.59 97 TYR A O 1
ATOM 730 N N . THR A 1 98 ? -33.158 29.489 31.777 1.00 54.84 98 THR A N 1
ATOM 731 C CA . THR A 1 98 ? -33.082 29.329 30.323 1.00 54.84 98 THR A CA 1
ATOM 732 C C . THR A 1 98 ? -33.031 27.842 29.976 1.00 54.84 98 THR A C 1
ATOM 734 O O . THR A 1 98 ? -32.188 27.107 30.476 1.00 54.84 98 THR A O 1
ATOM 737 N N . GLY A 1 99 ? -33.952 27.360 29.135 1.00 59.38 99 GLY A N 1
ATOM 738 C CA . GLY A 1 99 ? -33.965 25.968 28.663 1.00 59.38 99 GLY A CA 1
ATOM 739 C C . GLY A 1 99 ? -35.367 25.388 28.469 1.00 59.38 99 GLY A C 1
ATOM 740 O O . GLY A 1 99 ? -36.322 25.845 29.086 1.00 59.38 99 GLY A O 1
ATOM 741 N N . LEU A 1 100 ? -35.479 24.356 27.624 1.00 64.12 100 LEU A N 1
ATOM 742 C CA . LEU A 1 100 ? -36.752 23.699 27.278 1.00 64.12 100 LEU A CA 1
ATOM 743 C C . LEU A 1 100 ? -37.505 23.145 28.500 1.00 64.12 100 LEU A C 1
ATOM 745 O O . LEU A 1 100 ? -38.727 23.225 28.538 1.00 64.12 100 LEU A O 1
ATOM 749 N N . LEU A 1 101 ? -36.804 22.663 29.532 1.00 66.19 101 LEU A N 1
ATOM 750 C CA . LEU A 1 101 ? -37.442 22.203 30.773 1.00 66.19 101 LEU A CA 1
ATOM 751 C C . LEU A 1 101 ? -38.246 23.327 31.448 1.00 66.19 101 LEU A C 1
ATOM 753 O O . LEU A 1 101 ? -39.365 23.112 31.891 1.00 66.19 101 LEU A O 1
ATOM 757 N N . TYR A 1 102 ? -37.704 24.544 31.457 1.00 70.12 102 TYR A N 1
ATOM 758 C CA . TYR A 1 102 ? -38.309 25.707 32.112 1.00 70.12 102 TYR A CA 1
ATOM 759 C C . TYR A 1 102 ? -39.406 26.377 31.287 1.00 70.12 102 TYR A C 1
ATOM 761 O O . TYR A 1 102 ? -40.089 27.265 31.790 1.00 70.12 102 TYR A O 1
ATOM 769 N N . THR A 1 103 ? -39.595 25.944 30.036 1.00 73.94 103 THR A N 1
ATOM 770 C CA . THR A 1 103 ? -40.782 26.308 29.248 1.00 73.94 103 THR A CA 1
ATOM 771 C C . THR A 1 103 ? -42.006 25.462 29.590 1.00 73.94 103 THR A C 1
ATOM 773 O O . THR A 1 103 ? -43.112 25.821 29.192 1.00 73.94 103 THR A O 1
ATOM 776 N N . LEU A 1 104 ? -41.827 24.368 30.336 1.00 73.19 104 LEU A N 1
ATOM 777 C CA . LEU A 1 104 ? -42.914 23.493 30.762 1.00 73.19 104 LEU A CA 1
ATOM 778 C C . LEU A 1 104 ? -43.542 23.996 32.074 1.00 73.19 104 LEU A C 1
ATOM 780 O O . LEU A 1 104 ? -42.836 24.566 32.911 1.00 73.19 104 LEU A O 1
ATOM 784 N N . PRO A 1 105 ? -44.846 23.770 32.300 1.00 83.62 105 PRO A N 1
ATOM 785 C CA . PRO A 1 105 ? -45.479 23.954 33.603 1.00 83.62 105 PRO A CA 1
ATOM 786 C C . PRO A 1 105 ? -44.778 23.166 34.722 1.00 83.62 105 PRO A C 1
ATOM 788 O O . PRO A 1 105 ? -44.270 22.072 34.499 1.00 83.62 105 PRO A O 1
ATOM 791 N N . GLU A 1 106 ? -44.802 23.688 35.951 1.00 75.75 106 GLU A N 1
ATOM 792 C CA . GLU A 1 106 ? -44.091 23.115 37.113 1.00 75.75 106 GLU A CA 1
ATOM 793 C C . GLU A 1 106 ? -44.429 21.634 37.368 1.00 75.75 106 GLU A C 1
ATOM 795 O O . GLU A 1 106 ? -43.536 20.816 37.569 1.00 75.75 106 GLU A O 1
ATOM 800 N N . HIS A 1 107 ? -45.701 21.255 37.234 1.00 71.06 107 HIS A N 1
ATOM 801 C CA . HIS A 1 107 ? -46.143 19.866 37.388 1.00 71.06 107 HIS A CA 1
ATOM 802 C C . HIS A 1 107 ? -45.587 18.925 36.305 1.00 71.06 107 HIS A C 1
ATOM 804 O O . HIS A 1 107 ? -45.344 17.751 36.573 1.00 71.06 107 HIS A O 1
ATOM 810 N N . GLU A 1 108 ? -45.361 19.421 35.085 1.00 73.31 108 GLU A N 1
ATOM 811 C CA . GLU A 1 108 ? -44.735 18.640 34.012 1.00 73.31 108 GLU A CA 1
ATOM 812 C C . GLU A 1 108 ? -43.223 18.508 34.231 1.00 73.31 108 GLU A C 1
ATOM 814 O O . GLU A 1 108 ? -42.645 17.465 33.926 1.00 73.31 108 GLU A O 1
ATOM 819 N N . GLN A 1 109 ? -42.582 19.527 34.815 1.00 70.31 109 GLN A N 1
ATOM 820 C CA . GLN A 1 109 ? -41.172 19.456 35.207 1.00 70.31 109 GLN A CA 1
ATOM 821 C C . GLN A 1 109 ? -40.949 18.384 36.281 1.00 70.31 109 GLN A C 1
ATOM 823 O O . GLN A 1 109 ? -40.048 17.556 36.145 1.00 70.31 109 GLN A O 1
ATOM 828 N N . GLU A 1 110 ? -41.781 18.366 37.326 1.00 71.12 110 GLU A N 1
ATOM 829 C CA . GLU A 1 110 ? -41.724 17.355 38.389 1.00 71.12 110 GLU A CA 1
ATOM 830 C C . GLU A 1 110 ? -41.994 15.947 37.844 1.00 71.12 110 GLU A C 1
ATOM 832 O O . GLU A 1 110 ? -41.226 15.021 38.118 1.00 71.12 110 GLU A O 1
ATOM 837 N N . ALA A 1 111 ? -43.014 15.796 36.990 1.00 73.25 111 ALA A N 1
ATOM 838 C CA . ALA A 1 111 ? -43.338 14.521 36.356 1.00 73.25 111 ALA A CA 1
ATOM 839 C C . ALA A 1 111 ? -42.185 13.975 35.496 1.00 73.25 111 ALA A C 1
ATOM 841 O O . ALA A 1 111 ? -41.921 12.773 35.514 1.00 73.25 111 ALA A O 1
ATOM 842 N N . LEU A 1 112 ? -41.461 14.839 34.774 1.00 70.69 112 LEU A N 1
ATOM 843 C CA . LEU A 1 112 ? -40.280 14.441 34.001 1.00 70.69 112 LEU A CA 1
ATOM 844 C C . LEU A 1 112 ? -39.126 13.974 34.892 1.00 70.69 112 LEU A C 1
ATOM 846 O O . LEU A 1 112 ? -38.447 13.001 34.559 1.00 70.69 112 LEU A O 1
ATOM 850 N N . VAL A 1 113 ? -38.899 14.643 36.024 1.00 72.00 113 VAL A N 1
ATOM 851 C CA . VAL A 1 113 ? -37.860 14.246 36.986 1.00 72.00 113 VAL A CA 1
ATOM 852 C C . VAL A 1 113 ? -38.190 12.895 37.615 1.00 72.00 113 VAL A C 1
ATOM 854 O O . VAL A 1 113 ? -37.304 12.048 37.750 1.00 72.00 113 VAL A O 1
ATOM 857 N N . ASP A 1 114 ? -39.449 12.667 37.976 1.00 73.31 114 ASP A N 1
ATOM 858 C CA . ASP A 1 114 ? -39.878 11.395 38.551 1.00 73.31 114 ASP A CA 1
ATOM 859 C C . ASP A 1 114 ? -39.867 10.263 37.520 1.00 73.31 114 ASP A C 1
ATOM 861 O O . ASP A 1 114 ? -39.399 9.168 37.834 1.00 73.31 114 ASP A O 1
ATOM 865 N N . LEU A 1 115 ? -40.257 10.534 36.269 1.00 72.62 115 LEU A N 1
ATOM 866 C CA . LEU A 1 115 ? -40.096 9.586 35.167 1.00 72.62 115 LEU A CA 1
ATOM 867 C C . LEU A 1 115 ? -38.627 9.185 35.004 1.00 72.62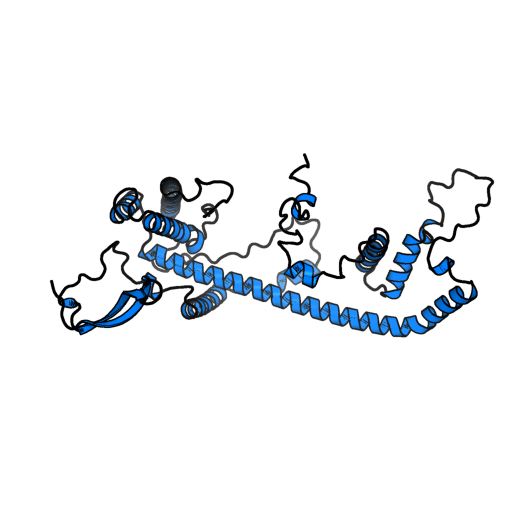 115 LEU A C 1
ATOM 869 O O . LEU A 1 115 ? -38.324 7.995 35.015 1.00 72.62 115 LEU A O 1
ATOM 873 N N . ALA A 1 116 ? -37.713 10.159 34.944 1.00 68.38 116 ALA A N 1
ATOM 874 C CA . ALA A 1 116 ? -36.282 9.890 34.835 1.00 68.38 116 ALA A CA 1
ATOM 875 C C . ALA A 1 116 ? -35.777 9.035 36.008 1.00 68.38 116 ALA A C 1
ATOM 877 O O . ALA A 1 116 ? -35.038 8.076 35.813 1.00 68.38 116 ALA A O 1
ATOM 878 N N . ARG A 1 117 ? -36.204 9.317 37.245 1.00 71.69 117 ARG A N 1
ATOM 879 C CA . ARG A 1 117 ? -35.821 8.504 38.414 1.00 71.69 117 ARG A CA 1
ATOM 880 C C . ARG A 1 117 ? -36.271 7.051 38.299 1.00 71.69 117 ARG A C 1
ATOM 882 O O . ARG A 1 117 ? -35.525 6.166 38.718 1.00 71.69 117 ARG A O 1
ATOM 889 N N . ILE A 1 118 ? -37.466 6.815 37.762 1.00 79.56 118 ILE A N 1
ATOM 890 C CA . ILE A 1 118 ? -38.024 5.471 37.585 1.00 79.56 118 ILE A CA 1
ATOM 891 C C . ILE A 1 118 ? -37.270 4.726 36.475 1.00 79.56 118 ILE A C 1
ATOM 893 O O . ILE A 1 118 ? -36.890 3.571 36.670 1.00 79.56 118 ILE A O 1
ATOM 897 N N . THR A 1 119 ? -36.990 5.385 35.348 1.00 73.88 119 THR A N 1
ATOM 898 C CA . THR A 1 119 ? -36.394 4.746 34.162 1.00 73.88 119 THR A CA 1
ATOM 899 C C . THR A 1 119 ? -34.874 4.599 34.229 1.00 73.88 119 THR A C 1
ATOM 901 O O . THR A 1 119 ? -34.324 3.727 33.559 1.00 73.88 119 THR A O 1
ATOM 904 N N . VAL A 1 120 ? -34.176 5.370 35.076 1.00 73.56 120 VAL A N 1
ATOM 905 C CA . VAL A 1 120 ? -32.698 5.397 35.161 1.00 73.56 120 VAL A CA 1
ATOM 906 C C . VAL A 1 120 ? -32.068 4.014 35.319 1.00 73.56 120 VAL A C 1
ATOM 908 O O . VAL A 1 120 ? -30.972 3.771 34.813 1.00 73.56 120 VAL A O 1
ATOM 911 N N . LYS A 1 121 ? -32.697 3.094 36.058 1.00 75.62 121 LYS A N 1
ATOM 912 C CA . LYS A 1 121 ? -32.116 1.759 36.252 1.00 75.62 121 LYS A CA 1
ATOM 913 C C . LYS A 1 121 ? -32.175 0.935 34.965 1.00 75.62 121 LYS A C 1
ATOM 915 O O . LYS A 1 121 ? -31.160 0.365 34.582 1.00 75.62 121 LYS A O 1
ATOM 920 N N . GLU A 1 122 ? -33.334 0.910 34.316 1.00 78.31 122 GLU A N 1
ATOM 921 C CA . GLU A 1 122 ? -33.556 0.170 33.069 1.00 78.31 122 GLU A CA 1
ATOM 922 C C . GLU A 1 122 ? -32.678 0.727 31.948 1.00 78.31 122 GLU A C 1
ATOM 924 O O . GLU A 1 122 ? -31.988 -0.016 31.255 1.00 78.31 122 GLU A O 1
ATOM 929 N N . MET A 1 123 ? -32.611 2.051 31.846 1.00 73.00 123 MET A N 1
ATOM 930 C CA . MET A 1 123 ? -31.838 2.736 30.816 1.00 73.00 123 MET A CA 1
ATOM 931 C C . MET A 1 123 ? -30.329 2.588 31.025 1.00 73.00 123 MET A C 1
ATOM 933 O O . MET A 1 123 ? -29.591 2.419 30.062 1.00 73.00 123 MET A O 1
ATOM 937 N N . ARG A 1 124 ? -29.848 2.510 32.275 1.00 74.44 124 ARG A N 1
ATOM 938 C CA . ARG A 1 124 ? -28.451 2.133 32.559 1.00 74.44 124 ARG A CA 1
ATOM 939 C C . ARG A 1 124 ? -28.106 0.719 32.113 1.00 74.44 124 ARG A C 1
ATOM 941 O O . ARG A 1 124 ? -26.960 0.475 31.742 1.00 74.44 124 ARG A O 1
ATOM 948 N N . ASP A 1 125 ? -29.041 -0.216 32.222 1.00 78.12 125 ASP A N 1
ATOM 949 C CA . ASP A 1 125 ? -28.805 -1.592 31.792 1.00 78.12 125 ASP A CA 1
ATOM 950 C C . ASP A 1 125 ? -28.764 -1.675 30.255 1.00 78.12 125 ASP A C 1
ATOM 952 O O . ASP A 1 125 ? -27.880 -2.346 29.718 1.00 78.12 125 ASP A O 1
ATOM 956 N N . ILE A 1 126 ? -29.612 -0.902 29.563 1.00 76.94 126 ILE A N 1
ATOM 957 C CA . ILE A 1 126 ? -29.560 -0.710 28.102 1.00 76.94 126 ILE A CA 1
ATOM 958 C C . ILE A 1 126 ? -28.231 -0.063 27.685 1.00 76.94 126 ILE A C 1
ATOM 960 O O . ILE A 1 126 ? -27.509 -0.627 26.869 1.00 76.94 126 ILE A O 1
ATOM 964 N N . ASP A 1 127 ? -27.834 1.045 28.317 1.00 71.88 127 ASP A N 1
ATOM 965 C CA . ASP A 1 127 ? -26.584 1.750 28.005 1.00 71.88 127 ASP A CA 1
ATOM 966 C C . ASP A 1 127 ? -25.352 0.845 28.161 1.00 71.88 127 ASP A C 1
ATOM 968 O O . ASP A 1 127 ? -24.420 0.896 27.357 1.00 71.88 127 ASP A O 1
ATOM 972 N N . ARG A 1 128 ? -25.316 -0.003 29.200 1.00 77.94 128 ARG A N 1
ATOM 973 C CA . ARG A 1 128 ? -24.215 -0.963 29.379 1.00 77.94 128 ARG A CA 1
ATOM 974 C C . ARG A 1 128 ? -24.187 -2.010 28.271 1.00 77.94 128 ARG A C 1
ATOM 976 O O . ARG A 1 128 ? -23.093 -2.379 27.843 1.00 77.94 128 ARG A O 1
ATOM 983 N N . ALA A 1 129 ? -25.350 -2.489 27.833 1.00 79.38 129 ALA A N 1
ATOM 984 C CA . ALA A 1 129 ? -25.445 -3.432 26.725 1.00 79.38 129 ALA A CA 1
ATOM 985 C C . ALA A 1 129 ? -24.962 -2.787 25.415 1.00 79.38 129 ALA A C 1
ATOM 987 O O . ALA A 1 129 ? -24.118 -3.365 24.730 1.00 79.38 129 ALA A O 1
ATOM 988 N N . ASP A 1 130 ? -25.395 -1.557 25.132 1.00 74.50 130 ASP A N 1
ATOM 989 C CA . ASP A 1 130 ? -24.989 -0.799 23.946 1.00 74.50 130 ASP A CA 1
ATOM 990 C C . ASP A 1 130 ? -23.487 -0.491 23.946 1.00 74.50 130 ASP A C 1
ATOM 992 O O . ASP A 1 130 ? -22.809 -0.649 22.928 1.00 74.50 130 ASP A O 1
ATOM 996 N N . HIS A 1 131 ? -22.923 -0.109 25.097 1.00 73.81 131 HIS A N 1
ATOM 997 C CA . HIS A 1 131 ? -21.478 0.069 25.239 1.00 73.81 131 HIS A CA 1
ATOM 998 C C . HIS A 1 131 ? -20.709 -1.236 25.017 1.00 73.81 131 HIS A C 1
ATOM 1000 O O . HIS A 1 131 ? -19.675 -1.218 24.347 1.00 73.81 131 HIS A O 1
ATOM 1006 N N . GLY A 1 132 ? -21.219 -2.360 25.529 1.00 78.94 132 GLY A N 1
ATOM 1007 C CA . GLY A 1 132 ? -20.651 -3.684 25.279 1.00 78.94 132 GLY A CA 1
ATOM 1008 C C . GLY A 1 132 ? -20.621 -4.022 23.787 1.00 78.94 132 GLY A C 1
ATOM 1009 O O . GLY A 1 132 ? -19.557 -4.340 23.254 1.00 78.94 132 GLY A O 1
ATOM 1010 N N . ALA A 1 133 ? -21.752 -3.850 23.099 1.00 77.94 133 ALA A N 1
ATOM 1011 C CA . ALA A 1 133 ? -21.871 -4.082 21.660 1.00 77.94 133 ALA A CA 1
ATOM 1012 C C . ALA A 1 133 ? -20.954 -3.153 20.841 1.00 77.94 133 ALA A C 1
ATOM 1014 O O . ALA A 1 133 ? -20.286 -3.589 19.902 1.00 77.94 133 ALA A O 1
ATOM 1015 N N . LEU A 1 134 ? -20.854 -1.875 21.220 1.00 74.75 134 LEU A N 1
ATOM 1016 C CA . LEU A 1 134 ? -19.955 -0.914 20.577 1.00 74.75 134 LEU A CA 1
ATOM 1017 C C . LEU A 1 134 ? -18.480 -1.304 20.752 1.00 74.75 134 LEU A C 1
ATOM 1019 O O . LEU A 1 134 ? -17.679 -1.149 19.826 1.00 74.75 134 LEU A O 1
ATOM 1023 N N . ASP A 1 135 ? -18.098 -1.777 21.936 1.00 76.62 135 ASP A N 1
ATOM 1024 C CA . ASP A 1 135 ? -16.733 -2.210 22.218 1.00 76.62 135 ASP A CA 1
ATOM 1025 C C . ASP A 1 135 ? -16.370 -3.488 21.458 1.00 76.62 135 ASP A C 1
ATOM 1027 O O . ASP A 1 135 ? -15.241 -3.600 20.969 1.00 76.62 135 ASP A O 1
ATOM 1031 N N . GLU A 1 136 ? -17.308 -4.424 21.313 1.00 82.69 136 GLU A N 1
ATOM 1032 C CA . GLU A 1 136 ? -17.172 -5.607 20.456 1.00 82.69 136 GLU A CA 1
ATOM 1033 C C . GLU A 1 136 ? -16.999 -5.208 18.991 1.00 82.69 136 GLU A C 1
ATOM 1035 O O . GLU A 1 136 ? -15.980 -5.553 18.389 1.00 82.69 136 GLU A O 1
ATOM 1040 N N . TYR A 1 137 ? -17.880 -4.355 18.465 1.00 79.50 137 TYR A N 1
ATOM 1041 C CA . TYR A 1 137 ? -17.761 -3.809 17.112 1.00 79.50 137 TYR A CA 1
ATOM 1042 C C . TYR A 1 137 ? -16.402 -3.125 16.876 1.00 79.50 137 TYR A C 1
ATOM 1044 O O . TYR A 1 137 ? -15.731 -3.357 15.870 1.00 79.50 137 TYR A O 1
ATOM 1052 N N . LYS A 1 138 ? -15.926 -2.305 17.825 1.00 78.69 138 LYS A N 1
ATOM 1053 C CA . LYS A 1 138 ? -14.605 -1.654 17.733 1.00 78.69 138 LYS A CA 1
ATOM 1054 C C . LYS A 1 138 ? -13.445 -2.646 17.804 1.00 78.69 138 LYS A C 1
ATOM 1056 O O . LYS A 1 138 ? -12.360 -2.336 17.307 1.00 78.69 138 LYS A O 1
ATOM 1061 N N . LYS A 1 139 ? -13.595 -3.781 18.491 1.00 83.38 139 LYS A N 1
ATOM 1062 C CA . LYS A 1 139 ? -12.579 -4.846 18.515 1.00 83.38 139 LYS A CA 1
ATOM 1063 C C . LYS A 1 139 ? -12.549 -5.577 17.177 1.00 83.38 139 LYS A C 1
ATOM 1065 O O . LYS A 1 139 ? -11.462 -5.776 16.647 1.00 83.38 139 LYS A O 1
ATOM 1070 N N . GLU A 1 140 ? -13.705 -5.919 16.620 1.00 82.56 140 GLU A N 1
ATOM 1071 C CA . GLU A 1 140 ? -13.811 -6.554 15.302 1.00 82.56 140 GLU A CA 1
ATOM 1072 C C . GLU A 1 140 ? -13.256 -5.654 14.203 1.00 82.56 140 GLU A C 1
ATOM 1074 O O . GLU A 1 140 ? -12.358 -6.064 13.478 1.00 82.56 140 GLU A O 1
ATOM 1079 N N . ARG A 1 141 ? -13.665 -4.382 14.170 1.00 82.56 141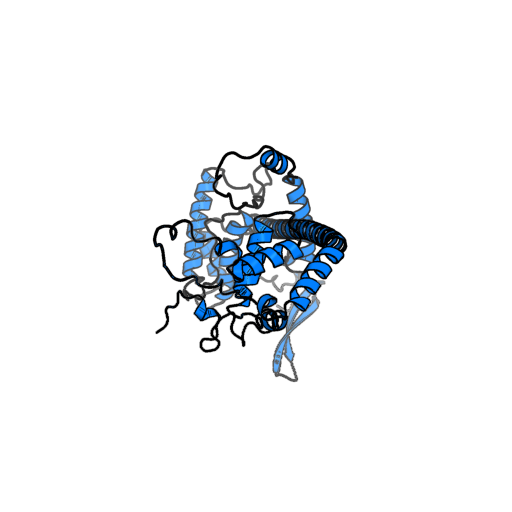 ARG A N 1
ATOM 1080 C CA . ARG A 1 141 ? -13.160 -3.413 13.190 1.00 82.56 141 ARG A CA 1
ATOM 1081 C C . ARG A 1 141 ? -11.646 -3.216 13.269 1.00 82.56 141 ARG A C 1
ATOM 1083 O O . ARG A 1 141 ? -11.004 -3.021 12.246 1.00 82.56 141 ARG A O 1
ATOM 1090 N N . ARG A 1 142 ? -11.055 -3.281 14.468 1.00 80.75 142 ARG A N 1
ATOM 1091 C CA . ARG A 1 142 ? -9.590 -3.254 14.623 1.00 80.75 142 ARG A CA 1
ATOM 1092 C C . ARG A 1 142 ? -8.933 -4.480 13.994 1.00 80.75 142 ARG A C 1
ATOM 1094 O O . ARG A 1 142 ? -7.967 -4.305 13.266 1.00 80.75 142 ARG A O 1
ATOM 1101 N N . LYS A 1 143 ? -9.487 -5.677 14.210 1.00 82.75 143 LYS A N 1
ATOM 1102 C CA . LYS A 1 143 ? -8.989 -6.911 13.581 1.00 82.75 143 LYS A CA 1
ATOM 1103 C C . LYS A 1 143 ? -9.105 -6.862 12.057 1.00 82.75 143 LYS A C 1
ATOM 1105 O O . LYS A 1 143 ? -8.157 -7.236 11.380 1.00 82.75 143 LYS A O 1
ATOM 1110 N N . THR A 1 144 ? -10.229 -6.381 11.523 1.00 84.06 144 THR A N 1
ATOM 1111 C CA . THR A 1 144 ? -10.420 -6.233 10.072 1.00 84.06 144 THR A CA 1
ATOM 1112 C C . THR A 1 144 ? -9.418 -5.248 9.480 1.00 84.06 144 THR A C 1
ATOM 1114 O O . THR A 1 144 ? -8.736 -5.588 8.524 1.00 84.06 144 THR A O 1
ATOM 1117 N N . ASN A 1 145 ? -9.245 -4.072 10.091 1.00 81.31 145 ASN A N 1
ATOM 1118 C CA . ASN A 1 145 ? -8.254 -3.099 9.629 1.00 81.31 145 ASN A CA 1
ATOM 1119 C C . ASN A 1 145 ? -6.820 -3.660 9.685 1.00 81.31 145 ASN A C 1
ATOM 1121 O O . ASN A 1 145 ? -6.031 -3.418 8.780 1.00 81.31 145 ASN A O 1
ATOM 1125 N N . GLU A 1 146 ? -6.471 -4.407 10.741 1.00 83.56 146 GLU A N 1
ATOM 1126 C CA . GLU A 1 146 ? -5.164 -5.072 10.853 1.00 83.56 146 GLU A CA 1
ATOM 1127 C C . GLU A 1 146 ? -4.953 -6.102 9.731 1.00 83.56 146 GLU A C 1
ATOM 1129 O O . GLU A 1 146 ? -3.858 -6.186 9.180 1.00 83.56 146 GLU A O 1
ATOM 1134 N N . GLN A 1 147 ? -5.993 -6.855 9.359 1.00 85.12 147 GLN A N 1
ATOM 1135 C CA . GLN A 1 147 ? -5.950 -7.790 8.231 1.00 85.12 147 GLN A CA 1
ATOM 1136 C C . GLN A 1 147 ? -5.799 -7.064 6.891 1.00 85.12 147 GLN A C 1
ATOM 1138 O O . GLN A 1 147 ? -4.930 -7.431 6.111 1.00 85.12 147 GLN A O 1
ATOM 1143 N N . GLU A 1 148 ? -6.561 -5.995 6.653 1.00 85.88 148 GLU A N 1
ATOM 1144 C CA . GLU A 1 148 ? -6.447 -5.185 5.432 1.00 85.88 148 GLU A CA 1
ATOM 1145 C C . GLU A 1 148 ? -5.043 -4.574 5.273 1.00 85.88 148 GLU A C 1
ATOM 1147 O O . GLU A 1 148 ? -4.485 -4.556 4.174 1.00 85.88 148 GLU A O 1
ATOM 1152 N N . GLU A 1 149 ? -4.434 -4.105 6.369 1.00 84.56 149 GLU A N 1
ATOM 1153 C CA . GLU A 1 149 ? -3.053 -3.607 6.369 1.00 84.56 149 GLU A CA 1
ATOM 1154 C C . GLU A 1 149 ? -2.038 -4.715 6.037 1.00 84.56 149 GLU A C 1
ATOM 1156 O O . GLU A 1 149 ? -1.081 -4.470 5.294 1.00 84.56 149 GLU A O 1
ATOM 1161 N N . LEU A 1 150 ? -2.243 -5.932 6.553 1.00 85.88 150 LEU A N 1
ATOM 1162 C CA . LEU A 1 150 ? -1.406 -7.093 6.238 1.00 85.88 150 LEU A CA 1
ATOM 1163 C C . LEU A 1 150 ? -1.573 -7.545 4.783 1.00 85.88 150 LEU A C 1
ATOM 1165 O O . LEU A 1 150 ? -0.575 -7.779 4.105 1.00 85.88 150 LEU A O 1
ATOM 1169 N N . ASP A 1 151 ? -2.797 -7.598 4.267 1.00 87.50 151 ASP A N 1
ATOM 1170 C CA . ASP A 1 151 ? -3.073 -7.981 2.879 1.00 87.50 151 ASP A CA 1
ATOM 1171 C C . ASP A 1 151 ? -2.480 -6.971 1.888 1.00 87.50 151 ASP A C 1
ATOM 1173 O O . ASP A 1 151 ? -1.915 -7.347 0.851 1.00 87.50 151 ASP A O 1
ATOM 1177 N N . ALA A 1 152 ? -2.532 -5.680 2.227 1.00 87.88 152 ALA A N 1
ATOM 1178 C CA . ALA A 1 152 ? -1.851 -4.637 1.471 1.00 87.88 152 ALA A CA 1
ATOM 1179 C C . ALA A 1 152 ? -0.326 -4.835 1.480 1.00 87.88 152 ALA A C 1
ATOM 1181 O O . ALA A 1 152 ? 0.315 -4.681 0.438 1.00 87.88 152 ALA A O 1
ATOM 1182 N N . LEU A 1 153 ? 0.258 -5.218 2.621 1.00 87.56 153 LEU A N 1
ATOM 1183 C CA . LEU A 1 153 ? 1.686 -5.526 2.734 1.00 87.56 153 LEU A CA 1
ATOM 1184 C C . LEU A 1 153 ? 2.075 -6.749 1.892 1.00 87.56 153 LEU A C 1
ATOM 1186 O O . LEU A 1 153 ? 3.062 -6.691 1.158 1.00 87.56 153 LEU A O 1
ATOM 1190 N N . PHE A 1 154 ? 1.297 -7.833 1.949 1.00 89.00 154 PHE A N 1
ATOM 1191 C CA . PHE A 1 154 ? 1.540 -9.035 1.146 1.00 89.00 154 PHE A CA 1
ATOM 1192 C C . PHE A 1 154 ? 1.444 -8.740 -0.346 1.00 89.00 154 PHE A C 1
ATOM 1194 O O . PHE A 1 154 ? 2.285 -9.192 -1.118 1.00 89.00 154 PHE A O 1
ATOM 1201 N N . THR A 1 155 ? 0.466 -7.929 -0.749 1.00 89.12 155 THR A N 1
ATOM 1202 C CA . THR A 1 155 ? 0.306 -7.490 -2.140 1.00 89.12 155 THR A CA 1
ATOM 1203 C C . THR A 1 155 ? 1.505 -6.651 -2.588 1.00 89.12 155 THR A C 1
ATOM 1205 O O . THR A 1 155 ? 2.077 -6.908 -3.646 1.00 89.12 155 THR A O 1
ATOM 1208 N N . GLN A 1 156 ? 1.958 -5.700 -1.764 1.00 88.62 156 GLN A N 1
ATOM 1209 C CA . GLN A 1 156 ? 3.161 -4.914 -2.053 1.00 88.62 156 GLN A CA 1
ATOM 1210 C C . GLN A 1 156 ? 4.405 -5.795 -2.185 1.00 88.62 156 GLN A C 1
ATOM 1212 O O . GLN A 1 156 ? 5.192 -5.591 -3.110 1.00 88.62 156 GLN A O 1
ATOM 1217 N N . TYR A 1 157 ? 4.578 -6.785 -1.303 1.00 89.12 157 TYR A N 1
ATOM 1218 C CA . TYR A 1 157 ? 5.737 -7.669 -1.374 1.00 89.12 157 TYR A CA 1
ATOM 1219 C C . TYR A 1 157 ? 5.678 -8.611 -2.582 1.00 89.12 157 TYR A C 1
ATOM 1221 O O . TYR A 1 157 ? 6.683 -8.786 -3.262 1.00 89.12 157 TYR A O 1
ATOM 1229 N N . ALA A 1 158 ? 4.503 -9.152 -2.912 1.00 87.81 158 ALA A N 1
ATOM 1230 C CA . ALA A 1 158 ? 4.295 -9.978 -4.101 1.00 87.81 158 ALA A CA 1
ATOM 1231 C C . ALA A 1 158 ? 4.678 -9.229 -5.388 1.00 87.81 158 ALA A C 1
ATOM 1233 O O . ALA A 1 158 ? 5.396 -9.760 -6.240 1.00 87.81 158 ALA A O 1
ATOM 1234 N N . ILE A 1 159 ? 4.256 -7.967 -5.496 1.00 88.25 159 ILE A N 1
ATOM 1235 C CA . ILE A 1 159 ? 4.632 -7.087 -6.604 1.00 88.25 159 ILE A CA 1
ATOM 1236 C C . ILE A 1 159 ? 6.146 -6.831 -6.587 1.00 88.25 159 ILE A C 1
ATOM 1238 O O . ILE A 1 159 ? 6.795 -6.976 -7.624 1.00 88.25 159 ILE A O 1
ATOM 1242 N N . ALA A 1 160 ? 6.736 -6.513 -5.432 1.00 88.81 160 ALA A N 1
ATOM 1243 C CA . ALA A 1 160 ? 8.178 -6.296 -5.306 1.00 88.81 160 ALA A CA 1
ATOM 1244 C C . ALA A 1 160 ? 9.002 -7.511 -5.758 1.00 88.81 160 ALA A C 1
ATOM 1246 O O . ALA A 1 160 ? 9.945 -7.338 -6.527 1.00 88.81 160 ALA A O 1
ATOM 1247 N N . LEU A 1 161 ? 8.597 -8.732 -5.392 1.00 88.19 161 LEU A N 1
ATOM 1248 C CA . LEU A 1 161 ? 9.232 -9.972 -5.851 1.00 88.19 161 LEU A CA 1
ATOM 1249 C C . LEU A 1 161 ? 9.227 -10.084 -7.383 1.00 88.19 161 LEU A C 1
ATOM 1251 O O . LEU A 1 161 ? 10.253 -10.413 -7.978 1.00 88.19 161 LEU A O 1
ATOM 1255 N N . SER A 1 162 ? 8.107 -9.752 -8.033 1.00 86.56 162 SER A N 1
ATOM 1256 C CA . SER A 1 162 ? 8.024 -9.757 -9.501 1.00 86.56 162 SER A CA 1
ATOM 1257 C C . SER A 1 162 ? 8.986 -8.744 -10.141 1.00 86.56 162 SER A C 1
ATOM 1259 O O . SER A 1 162 ? 9.726 -9.078 -11.066 1.00 86.56 162 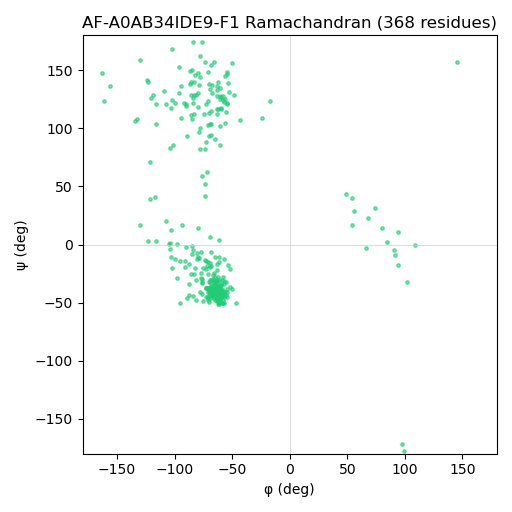SER A O 1
ATOM 1261 N N . PHE A 1 163 ? 9.066 -7.523 -9.603 1.00 87.75 163 PHE A N 1
ATOM 1262 C CA . PHE A 1 163 ? 9.984 -6.491 -10.087 1.00 87.75 163 PHE A CA 1
ATOM 1263 C C . PHE A 1 163 ? 11.452 -6.814 -9.805 1.00 87.75 163 PHE A C 1
ATOM 1265 O O . PHE A 1 163 ? 12.319 -6.473 -10.611 1.00 87.75 163 PHE A O 1
ATOM 1272 N N . PHE A 1 164 ? 11.731 -7.495 -8.697 1.00 87.69 164 PHE A N 1
ATOM 1273 C CA . PHE A 1 164 ? 13.063 -7.964 -8.352 1.00 87.69 164 PHE A CA 1
ATOM 1274 C C . PHE A 1 164 ? 13.562 -9.019 -9.346 1.00 87.69 164 PHE A C 1
ATOM 1276 O O . PHE A 1 164 ? 14.668 -8.896 -9.872 1.00 87.69 164 PHE A O 1
ATOM 1283 N N . GLU A 1 165 ? 12.729 -9.999 -9.700 1.00 85.06 165 GLU A N 1
ATOM 1284 C CA . GLU A 1 165 ? 13.063 -10.986 -10.735 1.00 85.06 165 GLU A CA 1
ATOM 1285 C C . GLU A 1 165 ? 13.280 -10.332 -12.107 1.00 85.06 165 GLU A C 1
ATOM 1287 O O . GLU A 1 165 ? 14.251 -10.646 -12.802 1.00 85.06 165 GLU A O 1
ATOM 1292 N N . ARG A 1 166 ? 12.438 -9.358 -12.479 1.00 84.75 166 ARG A N 1
ATOM 1293 C CA . ARG A 1 166 ? 12.626 -8.566 -13.707 1.00 84.75 166 ARG A CA 1
ATOM 1294 C C . ARG A 1 166 ? 13.955 -7.815 -13.693 1.00 84.75 166 ARG A C 1
ATOM 1296 O O . ARG A 1 166 ? 14.681 -7.835 -14.685 1.00 84.75 166 ARG A O 1
ATOM 1303 N N . TRP A 1 167 ? 14.322 -7.197 -12.572 1.00 87.25 167 TRP A N 1
ATOM 1304 C CA . TRP A 1 167 ? 15.614 -6.525 -12.428 1.00 87.25 167 TRP A CA 1
ATOM 1305 C C . TRP A 1 167 ? 16.790 -7.500 -12.584 1.00 87.25 167 TRP A C 1
ATOM 1307 O O . TRP A 1 167 ? 17.768 -7.196 -13.277 1.00 87.25 167 TRP A O 1
ATOM 1317 N N . GLN A 1 168 ? 16.689 -8.697 -12.001 1.00 83.94 168 GLN A N 1
ATOM 1318 C CA . GLN A 1 168 ? 17.719 -9.724 -12.138 1.00 83.94 168 GLN A CA 1
ATOM 1319 C C . GLN A 1 168 ? 17.908 -10.149 -13.602 1.00 83.94 168 GLN A C 1
ATOM 1321 O O . GLN A 1 168 ? 19.058 -10.231 -14.050 1.00 83.94 168 GLN A O 1
ATOM 1326 N N . GLN A 1 169 ? 16.811 -10.351 -14.342 1.00 82.00 169 GLN A N 1
ATOM 1327 C CA . GLN A 1 169 ? 16.815 -10.856 -15.720 1.00 82.00 169 GLN A CA 1
ATOM 1328 C C . GLN A 1 169 ? 17.116 -9.783 -16.779 1.00 82.00 169 GLN A C 1
ATOM 1330 O O . GLN A 1 169 ? 17.946 -10.011 -17.657 1.00 82.00 169 GLN A O 1
ATOM 1335 N N . ARG A 1 170 ? 16.454 -8.619 -16.710 1.00 81.44 170 ARG A N 1
ATOM 1336 C CA . ARG A 1 170 ? 16.460 -7.579 -17.760 1.00 81.44 170 ARG A CA 1
ATOM 1337 C C . ARG A 1 170 ? 16.931 -6.195 -17.308 1.00 81.44 170 ARG A C 1
ATOM 1339 O O . ARG A 1 170 ? 16.933 -5.269 -18.115 1.00 81.44 170 ARG A O 1
ATOM 1346 N N . GLY A 1 171 ? 17.353 -6.027 -16.055 1.00 82.50 171 GLY A N 1
ATOM 1347 C CA . GLY A 1 171 ? 17.806 -4.733 -15.543 1.00 82.50 171 GLY A CA 1
ATOM 1348 C C . GLY A 1 171 ? 19.059 -4.213 -16.261 1.00 82.50 171 GLY A C 1
ATOM 1349 O O . GLY A 1 171 ? 20.136 -4.802 -16.147 1.00 82.50 171 GLY A O 1
ATOM 1350 N N . ALA A 1 172 ? 18.938 -3.078 -16.958 1.00 85.44 172 ALA A N 1
ATOM 1351 C CA . ALA A 1 172 ? 20.081 -2.384 -17.560 1.00 85.44 172 ALA A CA 1
ATOM 1352 C C . ALA A 1 172 ? 21.102 -1.959 -16.491 1.00 85.44 172 ALA A C 1
ATOM 1354 O O . ALA A 1 172 ? 20.703 -1.405 -15.472 1.00 85.44 172 ALA A O 1
ATOM 1355 N N . GLN A 1 173 ? 22.402 -2.175 -16.714 1.00 83.62 173 GLN A N 1
ATOM 1356 C CA . GLN A 1 173 ? 23.443 -1.856 -15.722 1.00 83.62 173 GLN A CA 1
ATOM 1357 C C . GLN A 1 173 ? 24.134 -0.518 -15.976 1.00 83.62 173 GLN A C 1
ATOM 1359 O O . GLN A 1 173 ? 24.617 0.117 -15.040 1.00 83.62 173 GLN A O 1
ATOM 1364 N N . THR A 1 174 ? 24.208 -0.094 -17.238 1.00 87.62 174 THR A N 1
ATOM 1365 C CA . THR A 1 174 ? 24.923 1.120 -17.636 1.00 87.62 174 THR A CA 1
ATOM 1366 C C . THR A 1 174 ? 24.067 2.023 -18.516 1.00 87.62 174 THR A C 1
ATOM 1368 O O . THR A 1 174 ? 23.143 1.584 -19.202 1.00 87.62 174 THR A O 1
ATOM 1371 N N . MET A 1 175 ? 24.422 3.310 -18.577 1.00 88.00 175 MET A N 1
ATOM 1372 C CA . MET A 1 175 ? 23.777 4.261 -19.494 1.00 88.00 175 MET A CA 1
ATOM 1373 C C . MET A 1 175 ? 23.990 3.923 -20.976 1.00 88.00 175 MET A C 1
ATOM 1375 O O . MET A 1 175 ? 23.205 4.363 -21.825 1.00 88.00 175 MET A O 1
ATOM 1379 N N . ALA A 1 176 ? 25.034 3.153 -21.296 1.00 85.31 176 ALA A N 1
ATOM 1380 C CA . ALA A 1 176 ? 25.252 2.630 -22.637 1.00 85.31 176 ALA A CA 1
ATOM 1381 C C . ALA A 1 176 ? 24.179 1.593 -22.995 1.00 85.31 176 ALA A C 1
ATOM 1383 O O . ALA A 1 176 ? 23.620 1.658 -24.088 1.00 85.31 176 ALA A O 1
ATOM 1384 N N . ASP A 1 177 ? 23.824 0.710 -22.057 1.00 86.81 177 ASP A N 1
ATOM 1385 C CA . ASP A 1 177 ? 22.748 -0.270 -22.240 1.00 86.81 177 ASP A CA 1
ATOM 1386 C C . ASP A 1 177 ? 21.389 0.416 -22.362 1.00 86.81 177 ASP A C 1
ATOM 1388 O O . ASP A 1 177 ? 20.624 0.096 -23.267 1.00 86.81 177 ASP A O 1
ATOM 1392 N N . VAL A 1 178 ? 21.133 1.432 -21.528 1.00 86.44 178 VAL A N 1
ATOM 1393 C CA . VAL A 1 178 ? 19.927 2.271 -21.624 1.00 86.44 178 VAL A CA 1
ATOM 1394 C C . VAL A 1 178 ? 19.834 2.936 -22.994 1.00 86.44 178 VAL A C 1
ATOM 1396 O O . VAL A 1 178 ? 18.792 2.901 -23.636 1.00 86.44 178 VAL A O 1
ATOM 1399 N N . SER A 1 179 ? 20.921 3.537 -23.478 1.00 85.75 179 SER A N 1
ATOM 1400 C CA . SER A 1 179 ? 20.905 4.217 -24.778 1.00 85.75 179 SER A CA 1
ATOM 1401 C C . SER A 1 179 ? 20.757 3.229 -25.939 1.00 85.75 179 SER A C 1
ATOM 1403 O O . SER A 1 179 ? 20.051 3.535 -26.899 1.00 85.75 179 SER A O 1
ATOM 1405 N N . ARG A 1 180 ? 21.351 2.032 -25.830 1.00 86.00 180 ARG A N 1
ATOM 1406 C CA . ARG A 1 180 ? 21.187 0.937 -26.795 1.00 86.00 180 ARG A CA 1
ATOM 1407 C C . ARG A 1 180 ? 19.735 0.459 -26.837 1.00 86.00 180 ARG A C 1
ATOM 1409 O O . ARG A 1 180 ? 19.164 0.400 -27.920 1.00 86.00 180 ARG A O 1
ATOM 1416 N N . ALA A 1 181 ? 19.118 0.210 -25.684 1.00 84.62 181 ALA A N 1
ATOM 1417 C CA . ALA A 1 181 ? 17.714 -0.186 -25.590 1.00 84.62 181 ALA A CA 1
ATOM 1418 C C . ALA A 1 181 ? 16.777 0.914 -26.111 1.00 84.62 181 ALA A C 1
ATOM 1420 O O . ALA A 1 181 ? 15.883 0.651 -26.902 1.00 84.62 181 ALA A O 1
ATOM 1421 N N . LEU A 1 182 ? 17.016 2.182 -25.770 1.00 84.81 182 LEU A N 1
ATOM 1422 C CA . LEU A 1 182 ? 16.198 3.279 -26.295 1.00 84.81 182 LEU A CA 1
ATOM 1423 C C . LEU A 1 182 ? 16.313 3.427 -27.820 1.00 84.81 182 LEU A C 1
ATOM 1425 O O . LEU A 1 182 ? 15.340 3.813 -28.468 1.00 84.81 182 LEU A O 1
ATOM 1429 N N . SER A 1 183 ? 17.472 3.093 -28.398 1.00 81.88 183 SER A N 1
ATOM 1430 C CA . SER A 1 183 ? 17.675 3.135 -29.849 1.00 81.88 183 SER A CA 1
ATOM 1431 C C . SER A 1 183 ? 16.920 2.038 -30.610 1.00 81.88 183 SER A C 1
ATOM 1433 O O . SER A 1 183 ? 16.563 2.256 -31.766 1.00 81.88 183 SER A O 1
ATOM 1435 N N . THR A 1 184 ? 16.598 0.897 -29.982 1.00 82.38 184 THR A N 1
ATOM 1436 C CA . THR A 1 184 ? 15.848 -0.185 -30.652 1.00 82.38 184 THR A CA 1
ATOM 1437 C C . THR A 1 184 ? 14.371 0.152 -30.864 1.00 82.38 184 THR A C 1
ATOM 1439 O O . THR A 1 184 ? 13.729 -0.406 -31.754 1.00 82.38 184 THR A O 1
ATOM 1442 N N . PHE A 1 185 ? 13.821 1.099 -30.098 1.00 75.81 185 PHE A N 1
ATOM 1443 C CA . PHE A 1 185 ? 12.445 1.581 -30.282 1.00 75.81 185 PHE A CA 1
ATOM 1444 C C . PHE A 1 185 ? 12.281 2.552 -31.463 1.00 75.81 185 PHE A C 1
ATOM 1446 O O . PHE A 1 185 ? 11.153 2.864 -31.838 1.00 75.81 185 PHE A O 1
ATOM 1453 N N . GLY A 1 186 ? 13.372 2.970 -32.111 1.00 72.12 186 GLY A N 1
ATOM 1454 C CA . GLY A 1 186 ? 13.344 3.853 -33.280 1.00 72.12 186 GLY A CA 1
ATOM 1455 C C . GLY A 1 186 ? 13.586 5.327 -32.949 1.00 72.12 186 GLY A C 1
ATOM 1456 O O . GLY A 1 186 ? 13.971 5.692 -31.832 1.00 72.12 186 GLY A O 1
ATOM 1457 N N . SER A 1 187 ? 13.394 6.187 -33.947 1.00 71.06 187 SER A N 1
ATOM 1458 C CA . SER A 1 187 ? 13.755 7.611 -33.874 1.00 71.06 187 SER A CA 1
ATOM 1459 C C . SER A 1 187 ? 12.760 8.442 -33.041 1.00 71.06 187 SER A C 1
ATOM 1461 O O . SER A 1 187 ? 11.783 7.910 -32.512 1.00 71.06 187 SER A O 1
ATOM 1463 N N . ALA A 1 188 ? 13.045 9.728 -32.803 1.00 63.38 188 ALA A N 1
ATOM 1464 C CA . ALA A 1 188 ? 12.190 10.595 -31.979 1.00 63.38 188 ALA A CA 1
ATOM 1465 C C . ALA A 1 188 ? 10.774 10.705 -32.582 1.00 63.38 188 ALA A C 1
ATOM 1467 O O . ALA A 1 188 ? 10.651 11.022 -33.763 1.00 63.38 188 ALA A O 1
ATOM 1468 N N . GLY A 1 189 ? 9.724 10.444 -31.793 1.00 63.09 189 GLY A N 1
ATOM 1469 C CA . GLY A 1 189 ? 8.333 10.414 -32.267 1.00 63.09 189 GLY A CA 1
ATOM 1470 C C . GLY A 1 189 ? 7.824 9.020 -32.654 1.00 63.09 189 GLY A C 1
ATOM 1471 O O . GLY A 1 189 ? 6.615 8.797 -32.698 1.00 63.09 189 GLY A O 1
ATOM 1472 N N . GLU A 1 190 ? 8.716 8.051 -32.881 1.00 63.81 190 GLU A N 1
ATOM 1473 C CA . GLU A 1 190 ? 8.350 6.650 -33.098 1.00 63.81 190 GLU A CA 1
ATOM 1474 C C . GLU A 1 190 ? 8.352 5.904 -31.760 1.00 63.81 190 GLU A C 1
ATOM 1476 O O . GLU A 1 190 ? 9.376 5.840 -31.069 1.00 63.81 190 GLU A O 1
ATOM 1481 N N . ARG A 1 191 ? 7.196 5.326 -31.403 1.00 75.69 191 ARG A N 1
ATOM 1482 C CA . ARG A 1 191 ? 7.005 4.476 -30.211 1.00 75.69 191 ARG A CA 1
ATOM 1483 C C . ARG A 1 191 ? 7.453 5.148 -28.905 1.00 75.69 191 ARG A C 1
ATOM 1485 O O . ARG A 1 191 ? 8.014 4.512 -28.017 1.00 75.69 191 ARG A O 1
ATOM 1492 N N . ASP A 1 192 ? 7.169 6.444 -28.773 1.00 80.69 192 ASP A N 1
ATOM 1493 C CA . ASP A 1 192 ? 7.499 7.219 -27.570 1.00 80.69 192 ASP A CA 1
ATOM 1494 C C . ASP A 1 192 ? 6.819 6.659 -26.313 1.00 80.69 192 ASP A C 1
ATOM 1496 O O . ASP A 1 192 ? 7.439 6.628 -25.253 1.00 80.69 192 ASP A O 1
ATOM 1500 N N . GLN A 1 193 ? 5.602 6.121 -26.444 1.00 78.81 193 GLN A N 1
ATOM 1501 C CA . GLN A 1 193 ? 4.923 5.440 -25.341 1.00 78.81 193 GLN A CA 1
ATOM 1502 C C . GLN A 1 193 ? 5.689 4.192 -24.874 1.00 78.81 193 GLN A C 1
ATOM 1504 O O . GLN A 1 193 ? 5.905 4.030 -23.682 1.00 78.81 193 GLN A O 1
ATOM 1509 N N . GLU A 1 194 ? 6.190 3.360 -25.792 1.00 81.12 194 GLU A N 1
ATOM 1510 C CA . GLU A 1 194 ? 6.977 2.168 -25.431 1.00 81.12 194 GLU A CA 1
ATOM 1511 C C . GLU A 1 194 ? 8.305 2.548 -24.760 1.00 81.12 194 GLU A C 1
ATOM 1513 O O . GLU A 1 194 ? 8.748 1.885 -23.823 1.00 81.12 194 GLU A O 1
ATOM 1518 N N . LYS A 1 195 ? 8.934 3.652 -25.192 1.00 82.25 195 LYS A N 1
ATOM 1519 C CA . LYS A 1 195 ? 10.135 4.198 -24.535 1.00 82.25 195 LYS A CA 1
ATOM 1520 C C . LYS A 1 195 ? 9.833 4.666 -23.111 1.00 82.25 195 LYS A C 1
ATOM 1522 O O . LYS A 1 195 ? 10.650 4.443 -22.217 1.00 82.25 195 LYS A O 1
ATOM 1527 N N . LEU A 1 196 ? 8.692 5.325 -22.906 1.00 85.19 196 LEU A N 1
ATOM 1528 C CA . LEU A 1 196 ? 8.233 5.760 -21.586 1.00 85.19 196 LEU A CA 1
ATOM 1529 C C . LEU A 1 196 ? 7.936 4.567 -20.681 1.00 85.19 196 LEU A C 1
ATOM 1531 O O . LEU A 1 196 ? 8.434 4.537 -19.558 1.00 85.19 196 LEU A O 1
ATOM 1535 N N . ASP A 1 197 ? 7.200 3.578 -21.183 1.00 85.00 197 ASP A N 1
ATOM 1536 C CA . ASP A 1 197 ? 6.849 2.369 -20.438 1.00 85.00 197 ASP A CA 1
ATOM 1537 C C . ASP A 1 197 ? 8.113 1.591 -20.045 1.00 85.00 197 ASP A C 1
ATOM 1539 O O . ASP A 1 197 ? 8.268 1.215 -18.885 1.00 85.00 197 ASP A O 1
ATOM 1543 N N . TRP A 1 198 ? 9.085 1.459 -20.954 1.00 87.50 198 TRP A N 1
ATOM 1544 C CA . TRP A 1 198 ? 10.369 0.811 -20.668 1.00 87.50 198 TRP A CA 1
ATOM 1545 C C . TRP A 1 198 ? 11.188 1.543 -19.595 1.00 87.50 198 TRP A C 1
ATOM 1547 O O . TRP A 1 198 ? 11.754 0.913 -18.696 1.00 87.50 198 TRP A O 1
ATOM 1557 N N . LEU A 1 199 ? 11.265 2.879 -19.675 1.00 88.44 199 LEU A N 1
ATOM 1558 C CA . LEU A 1 199 ? 11.968 3.700 -18.683 1.00 88.44 199 LEU A CA 1
ATOM 1559 C C . LEU A 1 199 ? 11.286 3.628 -17.319 1.00 88.44 199 LEU A C 1
ATOM 1561 O O . LEU A 1 199 ? 11.962 3.492 -16.298 1.00 88.44 199 LEU A O 1
ATOM 1565 N N . ARG A 1 200 ? 9.953 3.699 -17.311 1.00 88.88 200 ARG A N 1
ATOM 1566 C CA . ARG A 1 200 ? 9.136 3.558 -16.111 1.00 88.88 200 ARG A CA 1
ATOM 1567 C C . ARG A 1 200 ? 9.389 2.220 -15.444 1.00 88.88 200 ARG A C 1
ATOM 1569 O O . ARG A 1 200 ? 9.721 2.184 -14.263 1.00 88.88 200 ARG A O 1
ATOM 1576 N N . GLU A 1 201 ? 9.330 1.147 -16.218 1.00 88.31 201 GLU A N 1
ATOM 1577 C CA . GLU A 1 201 ? 9.574 -0.194 -15.720 1.00 88.31 201 GLU A CA 1
ATOM 1578 C C . GLU A 1 201 ? 10.974 -0.325 -15.101 1.00 88.31 201 GLU A C 1
ATOM 1580 O O . GLU A 1 201 ? 11.131 -0.872 -14.013 1.00 88.31 201 GLU A O 1
ATOM 1585 N N . HIS A 1 202 ? 12.000 0.245 -15.740 1.00 88.75 202 HIS A N 1
ATOM 1586 C CA . HIS A 1 202 ? 13.370 0.219 -15.224 1.00 88.75 202 HIS A CA 1
ATOM 1587 C C . HIS A 1 202 ? 13.538 0.968 -13.901 1.00 88.75 202 HIS A C 1
ATOM 1589 O O . HIS A 1 202 ? 14.375 0.573 -13.086 1.00 88.75 202 HIS A O 1
ATOM 1595 N N . ILE A 1 203 ? 12.774 2.036 -13.684 1.00 90.00 203 ILE A N 1
ATOM 1596 C CA . ILE A 1 203 ? 12.741 2.774 -12.418 1.00 90.00 203 ILE A CA 1
ATOM 1597 C C . ILE A 1 203 ? 11.933 1.991 -11.367 1.00 90.00 203 ILE A C 1
ATOM 1599 O O . ILE A 1 203 ? 12.370 1.882 -10.220 1.00 90.00 203 ILE A O 1
ATOM 1603 N N . GLU A 1 204 ? 10.788 1.407 -11.732 1.00 89.88 204 GLU A N 1
ATOM 1604 C CA . GLU A 1 204 ? 9.945 0.588 -10.842 1.00 89.88 204 GLU A CA 1
ATOM 1605 C C . GLU A 1 204 ? 10.672 -0.681 -10.371 1.00 89.88 204 GLU A C 1
ATOM 1607 O O . GLU A 1 204 ? 10.642 -1.001 -9.185 1.00 89.88 204 GLU A O 1
ATOM 1612 N N . MET A 1 205 ? 11.460 -1.321 -11.239 1.00 88.94 205 MET A N 1
ATOM 1613 C CA . MET A 1 205 ? 12.357 -2.429 -10.883 1.00 88.94 205 MET A CA 1
ATOM 1614 C C . MET A 1 205 ? 13.259 -2.121 -9.677 1.00 88.94 205 MET A C 1
ATOM 1616 O O . MET A 1 205 ? 13.487 -2.989 -8.840 1.00 88.94 205 MET A O 1
ATOM 1620 N N . ARG A 1 206 ? 13.759 -0.885 -9.555 1.00 89.62 206 ARG A N 1
ATOM 1621 C CA . ARG A 1 206 ? 14.624 -0.467 -8.436 1.00 89.62 206 ARG A CA 1
ATOM 1622 C C . ARG A 1 206 ? 13.828 0.072 -7.257 1.00 89.62 206 ARG A C 1
ATOM 1624 O O . ARG A 1 206 ? 14.076 -0.295 -6.116 1.00 89.62 206 ARG A O 1
ATOM 1631 N N . THR A 1 207 ? 12.858 0.937 -7.519 1.00 89.12 207 THR A N 1
ATOM 1632 C CA . THR A 1 207 ? 12.086 1.597 -6.456 1.00 89.12 207 THR A CA 1
ATOM 1633 C C . THR A 1 207 ? 11.139 0.638 -5.737 1.00 89.12 207 THR A C 1
ATOM 1635 O O . THR A 1 207 ? 10.998 0.728 -4.521 1.00 89.12 207 THR A O 1
ATOM 1638 N N . VAL A 1 208 ? 10.530 -0.298 -6.468 1.00 87.12 208 VAL A N 1
ATOM 1639 C CA . VAL A 1 208 ? 9.621 -1.320 -5.935 1.00 87.12 208 VAL A CA 1
ATOM 1640 C C . VAL A 1 208 ? 10.380 -2.616 -5.658 1.00 87.12 208 VAL A C 1
ATOM 1642 O O . VAL A 1 208 ? 10.310 -3.120 -4.544 1.00 87.12 208 VAL A O 1
ATOM 1645 N N . GLY A 1 209 ? 11.156 -3.120 -6.624 1.00 85.06 209 GLY A N 1
ATOM 1646 C CA . GLY A 1 209 ? 11.866 -4.400 -6.481 1.00 85.06 209 GLY A CA 1
ATOM 1647 C C . GLY A 1 209 ? 13.030 -4.378 -5.482 1.00 85.06 209 GLY A C 1
ATOM 1648 O O . GLY A 1 209 ? 13.195 -5.323 -4.720 1.00 85.06 209 GLY A O 1
ATOM 1649 N N . LEU A 1 210 ? 13.820 -3.298 -5.432 1.00 85.06 210 LEU A N 1
ATOM 1650 C CA . LEU A 1 210 ? 14.897 -3.128 -4.436 1.00 85.06 210 LEU A CA 1
ATOM 1651 C C . LEU A 1 210 ? 14.470 -2.264 -3.237 1.00 85.06 210 LEU A C 1
ATOM 1653 O O . LEU A 1 210 ? 15.276 -2.012 -2.344 1.00 85.06 210 LEU A O 1
ATOM 1657 N N . GLY A 1 211 ? 13.224 -1.780 -3.215 1.00 84.94 211 GLY A N 1
ATOM 1658 C CA . GLY A 1 211 ? 12.694 -0.952 -2.130 1.00 84.94 211 GLY A CA 1
ATOM 1659 C C . GLY A 1 211 ? 13.324 0.442 -2.007 1.00 84.94 211 GLY A C 1
ATOM 1660 O O . GLY A 1 211 ? 13.301 1.026 -0.924 1.00 84.94 211 GLY A O 1
ATOM 1661 N N . TRP A 1 212 ? 13.909 0.996 -3.075 1.00 88.06 212 TRP A N 1
ATOM 1662 C CA . TRP A 1 212 ? 14.574 2.308 -3.030 1.00 88.06 212 TRP A CA 1
ATOM 1663 C C . TRP A 1 212 ? 13.573 3.464 -3.051 1.00 88.06 212 TRP A C 1
ATOM 1665 O O . TRP A 1 212 ? 13.279 4.060 -4.091 1.00 88.06 212 TRP A O 1
ATOM 1675 N N . THR A 1 213 ? 13.035 3.780 -1.876 1.00 84.19 213 THR A N 1
ATOM 1676 C CA . THR A 1 213 ? 12.018 4.825 -1.696 1.00 84.19 213 THR A CA 1
ATOM 1677 C C . THR A 1 213 ? 12.500 6.229 -2.072 1.00 84.19 213 THR A C 1
ATOM 1679 O O . THR A 1 213 ? 11.699 7.045 -2.524 1.00 84.19 213 THR A O 1
ATOM 1682 N N . GLU A 1 214 ? 13.800 6.500 -1.956 1.00 84.94 214 GLU A N 1
ATOM 1683 C CA . GLU A 1 214 ? 14.433 7.784 -2.268 1.00 84.94 214 GLU A CA 1
ATOM 1684 C C . GLU A 1 214 ? 14.373 8.153 -3.757 1.00 84.94 214 GLU A C 1
ATOM 1686 O O . GLU A 1 214 ? 14.382 9.332 -4.100 1.00 84.94 214 GLU A O 1
ATOM 1691 N N . PHE A 1 215 ? 14.249 7.159 -4.640 1.00 85.06 215 PHE A N 1
ATOM 1692 C CA . PHE A 1 215 ? 14.157 7.361 -6.087 1.00 85.06 215 PHE A CA 1
ATOM 1693 C C . PHE A 1 215 ? 12.729 7.217 -6.619 1.00 85.06 215 PHE A C 1
ATOM 1695 O O . PHE A 1 215 ? 12.528 7.106 -7.832 1.00 85.06 215 PHE A O 1
ATOM 1702 N N . ARG A 1 216 ? 11.717 7.195 -5.743 1.00 83.69 216 ARG A N 1
ATOM 1703 C CA . ARG A 1 216 ? 10.321 7.044 -6.157 1.00 83.69 216 ARG A CA 1
ATOM 1704 C C . ARG A 1 216 ? 9.885 8.235 -7.015 1.00 83.69 216 ARG A C 1
ATOM 1706 O O . ARG A 1 216 ? 9.754 9.353 -6.524 1.00 83.69 216 ARG A O 1
ATOM 1713 N N . ALA A 1 217 ? 9.632 7.975 -8.295 1.00 79.25 217 ALA A N 1
ATOM 1714 C CA . ALA A 1 217 ? 9.150 8.982 -9.229 1.00 79.25 217 ALA A CA 1
ATOM 1715 C C . ALA A 1 217 ? 7.645 9.238 -9.043 1.00 79.25 217 ALA A C 1
ATOM 1717 O O . ALA A 1 217 ? 6.865 8.320 -8.775 1.00 79.25 217 ALA A O 1
ATOM 1718 N N . GLN A 1 218 ? 7.228 10.493 -9.212 1.00 76.06 218 GLN A N 1
ATOM 1719 C CA . GLN A 1 218 ? 5.819 10.839 -9.378 1.00 76.06 218 GLN A CA 1
ATOM 1720 C C . GLN A 1 218 ? 5.476 10.678 -10.860 1.00 76.06 218 GLN A C 1
ATOM 1722 O O . GLN A 1 218 ? 5.933 11.456 -11.686 1.00 76.06 218 GLN A O 1
ATOM 1727 N N . TRP A 1 219 ? 4.714 9.640 -11.205 1.00 68.31 219 TRP A N 1
ATOM 1728 C CA . TRP A 1 219 ? 4.426 9.276 -12.602 1.00 68.31 219 TRP A CA 1
ATOM 1729 C C . TRP A 1 219 ? 3.538 10.277 -13.345 1.00 68.31 219 TRP A C 1
ATOM 1731 O O . TRP A 1 219 ? 3.513 10.292 -14.570 1.00 68.31 219 TRP A O 1
ATOM 1741 N N . SER A 1 220 ? 2.828 11.121 -12.603 1.00 62.84 220 SER A N 1
ATOM 1742 C CA . SER A 1 220 ? 2.022 12.211 -13.135 1.00 62.84 220 SER A CA 1
ATOM 1743 C C . SER A 1 220 ? 1.746 13.202 -12.012 1.00 62.84 220 SER A C 1
ATOM 1745 O O . SER A 1 220 ? 1.181 12.826 -10.982 1.00 62.84 220 SER A O 1
ATOM 1747 N N . SER A 1 221 ? 2.114 14.462 -12.209 1.00 49.94 221 SER A N 1
ATOM 1748 C CA . SER A 1 221 ? 1.614 15.569 -11.402 1.00 49.94 221 SER A CA 1
ATOM 1749 C C . SER A 1 221 ? 0.658 16.355 -12.284 1.00 49.94 221 SER A C 1
ATOM 1751 O O . SER A 1 221 ? 1.068 16.870 -13.319 1.00 49.94 221 SER A O 1
ATOM 1753 N N . SER A 1 222 ? -0.609 16.490 -11.885 1.00 48.78 222 SER A N 1
ATOM 1754 C CA . SER A 1 222 ? -1.547 17.386 -12.578 1.00 48.78 222 SER A CA 1
ATOM 1755 C C . SER A 1 222 ? -1.096 18.854 -12.541 1.00 48.78 222 SER A C 1
ATOM 1757 O O . SER A 1 222 ? -1.706 19.692 -13.195 1.00 48.78 222 SER A O 1
ATOM 1759 N N . ALA A 1 223 ? -0.074 19.176 -11.740 1.00 50.84 223 ALA A N 1
ATOM 1760 C CA . ALA A 1 223 ? 0.505 20.505 -11.635 1.00 50.84 223 ALA A CA 1
ATOM 1761 C C . ALA A 1 223 ? 1.675 20.749 -12.609 1.00 50.84 223 ALA A C 1
ATOM 1763 O O . ALA A 1 223 ? 1.960 21.911 -12.874 1.00 50.84 223 ALA A O 1
ATOM 1764 N N . ASP A 1 224 ? 2.315 19.705 -13.161 1.00 55.50 224 ASP A N 1
ATOM 1765 C CA . ASP A 1 224 ? 3.517 19.845 -13.996 1.00 55.50 224 ASP A CA 1
ATOM 1766 C C . ASP A 1 224 ? 3.442 18.994 -15.273 1.00 55.50 224 ASP A C 1
ATOM 1768 O O . ASP A 1 224 ? 3.660 17.783 -15.252 1.00 55.50 224 ASP A O 1
ATOM 1772 N N . GLU A 1 225 ? 3.233 19.650 -16.417 1.00 59.72 225 GLU A N 1
ATOM 1773 C CA . GLU A 1 225 ? 3.157 19.017 -17.750 1.00 59.72 225 GLU A CA 1
ATOM 1774 C C . GLU A 1 225 ? 4.464 18.330 -18.188 1.00 59.72 225 GLU A C 1
ATOM 1776 O O . GLU A 1 225 ? 4.470 17.508 -19.101 1.00 59.72 225 GLU A O 1
ATOM 1781 N N . ASN A 1 226 ? 5.585 18.655 -17.539 1.00 57.56 226 ASN A N 1
ATOM 1782 C CA . ASN A 1 226 ? 6.902 18.128 -17.894 1.00 57.56 226 ASN A CA 1
ATOM 1783 C C . ASN A 1 226 ? 7.274 16.843 -17.140 1.00 57.56 226 ASN A C 1
ATOM 1785 O O . ASN A 1 226 ? 8.231 16.175 -17.545 1.00 57.56 226 ASN A O 1
ATOM 1789 N N . VAL A 1 227 ? 6.552 16.502 -16.065 1.00 63.06 227 VAL A N 1
ATOM 1790 C CA . VAL A 1 227 ? 6.833 15.328 -15.229 1.00 63.06 227 VAL A CA 1
ATOM 1791 C C . VAL A 1 227 ? 6.475 14.057 -15.995 1.00 63.06 227 VAL A C 1
ATOM 1793 O O . VAL A 1 227 ? 5.347 13.887 -16.445 1.00 63.06 227 VAL A O 1
ATOM 1796 N N . GLY A 1 228 ? 7.454 13.161 -16.143 1.00 66.62 228 GLY A N 1
ATOM 1797 C CA . GLY A 1 228 ? 7.286 11.905 -16.883 1.00 66.62 228 GLY A CA 1
ATOM 1798 C C . GLY A 1 228 ? 7.701 11.972 -18.355 1.00 66.62 228 GLY A C 1
ATOM 1799 O O . GLY A 1 228 ? 7.452 11.031 -19.099 1.00 66.62 228 GLY A O 1
ATOM 1800 N N . THR A 1 229 ? 8.368 13.043 -18.796 1.00 81.81 229 THR A N 1
ATOM 1801 C CA . THR A 1 229 ? 8.948 13.105 -20.149 1.00 81.81 229 THR A CA 1
ATOM 1802 C C . THR A 1 229 ? 10.168 12.179 -20.296 1.00 81.81 229 THR A C 1
ATOM 1804 O O . THR A 1 229 ? 10.949 11.995 -19.360 1.00 81.81 229 THR A O 1
ATOM 1807 N N . ILE A 1 230 ? 10.388 11.628 -21.501 1.00 83.25 230 ILE A N 1
ATOM 1808 C CA . ILE A 1 230 ? 11.531 10.746 -21.833 1.00 83.25 230 ILE A CA 1
ATOM 1809 C C . ILE A 1 230 ? 12.888 11.296 -21.340 1.00 83.25 230 ILE A C 1
ATOM 1811 O O . ILE A 1 230 ? 13.625 10.544 -20.696 1.00 83.25 230 ILE A O 1
ATOM 1815 N N . PRO A 1 231 ? 13.270 12.568 -21.600 1.00 86.12 231 PRO A N 1
ATOM 1816 C CA . PRO A 1 231 ? 14.553 13.095 -21.135 1.00 86.12 231 PRO A CA 1
ATOM 1817 C C . PRO A 1 231 ? 14.665 13.145 -19.607 1.00 86.12 231 PRO A C 1
ATOM 1819 O O . PRO A 1 231 ? 15.733 12.834 -19.079 1.00 86.12 231 PRO A O 1
ATOM 1822 N N . GLN A 1 232 ? 13.585 13.484 -18.895 1.00 86.44 232 GLN A N 1
ATOM 1823 C CA . GLN A 1 232 ? 13.584 13.502 -17.432 1.00 86.44 232 GLN A CA 1
ATOM 1824 C C . GLN A 1 232 ? 13.703 12.096 -16.853 1.00 86.44 232 GLN A C 1
ATOM 1826 O O . GLN A 1 232 ? 14.542 11.869 -15.988 1.00 86.44 232 GLN A O 1
ATOM 1831 N N . LEU A 1 233 ? 12.931 11.134 -17.367 1.00 86.31 233 LEU A N 1
ATOM 1832 C CA . LEU A 1 233 ? 13.017 9.743 -16.920 1.00 86.31 233 LEU A CA 1
ATOM 1833 C C . LEU A 1 233 ? 14.393 9.136 -17.218 1.00 86.31 233 LEU A C 1
ATOM 1835 O O . LEU A 1 233 ? 14.928 8.388 -16.404 1.00 86.31 233 LEU A O 1
ATOM 1839 N N . LYS A 1 234 ? 15.015 9.505 -18.344 1.00 88.44 234 LYS A N 1
ATOM 1840 C CA . LYS A 1 234 ? 16.389 9.102 -18.668 1.00 88.44 234 LYS A CA 1
ATOM 1841 C C . LYS A 1 234 ? 17.414 9.702 -17.699 1.00 88.44 234 LYS A C 1
ATOM 1843 O O . LYS A 1 234 ? 18.363 9.012 -17.332 1.00 88.44 234 LYS A O 1
ATOM 1848 N N . ALA A 1 235 ? 17.249 10.965 -17.304 1.00 89.19 235 ALA A N 1
ATOM 1849 C CA . ALA A 1 235 ? 18.103 11.603 -16.303 1.00 89.19 235 ALA A CA 1
ATOM 1850 C C . ALA A 1 235 ? 17.914 10.965 -14.918 1.00 89.19 235 ALA A C 1
ATOM 1852 O O . ALA A 1 235 ? 18.894 10.605 -14.279 1.00 89.19 235 ALA A O 1
ATOM 1853 N N . HIS A 1 236 ? 16.669 10.713 -14.516 1.00 89.31 236 HIS A N 1
ATOM 1854 C CA . HIS A 1 236 ? 16.352 10.036 -13.260 1.00 89.31 236 HIS A CA 1
ATOM 1855 C C . HIS A 1 236 ? 16.950 8.628 -13.209 1.00 89.31 236 HIS A C 1
ATOM 1857 O O . HIS A 1 236 ? 17.631 8.268 -12.255 1.00 89.31 236 HIS A O 1
ATOM 1863 N N . LEU A 1 237 ? 16.791 7.845 -14.281 1.00 89.25 237 LEU A N 1
ATOM 1864 C CA . LEU A 1 237 ? 17.400 6.519 -14.376 1.00 89.25 237 LEU A CA 1
ATOM 1865 C C . LEU A 1 237 ? 18.933 6.584 -14.315 1.00 89.25 237 LEU A C 1
ATOM 1867 O O . LEU A 1 237 ? 19.549 5.708 -13.713 1.00 89.25 237 LEU A O 1
ATOM 1871 N N . LYS A 1 238 ? 19.560 7.620 -14.886 1.00 91.25 238 LYS A N 1
ATOM 1872 C CA . LYS A 1 238 ? 21.008 7.836 -14.764 1.00 91.25 238 LYS A CA 1
ATOM 1873 C C . LYS A 1 238 ? 21.423 8.008 -13.303 1.00 91.25 238 LYS A C 1
ATOM 1875 O O . LYS A 1 238 ? 22.391 7.375 -12.890 1.00 91.25 238 LYS A O 1
ATOM 1880 N N . ASP A 1 239 ? 20.702 8.823 -12.540 1.00 91.25 239 ASP A N 1
ATOM 1881 C CA . ASP A 1 239 ? 21.004 9.058 -11.125 1.00 91.25 239 ASP A CA 1
ATOM 1882 C C . ASP A 1 239 ? 20.859 7.768 -10.308 1.00 91.25 239 ASP A C 1
ATOM 1884 O O . ASP A 1 239 ? 21.735 7.443 -9.501 1.00 91.25 239 ASP A O 1
ATOM 1888 N N . ILE A 1 240 ? 19.826 6.968 -10.600 1.00 90.88 240 ILE A N 1
ATOM 1889 C CA . ILE A 1 240 ? 19.644 5.661 -9.963 1.00 90.88 240 ILE A CA 1
ATOM 1890 C C . ILE A 1 240 ? 20.788 4.702 -10.317 1.00 90.88 240 ILE A C 1
ATOM 1892 O O . ILE A 1 240 ? 21.296 4.017 -9.435 1.00 90.88 240 ILE A O 1
ATOM 1896 N N . LEU A 1 241 ? 21.228 4.651 -11.578 1.00 90.06 241 LEU A N 1
ATOM 1897 C CA . LEU A 1 241 ? 22.340 3.787 -11.995 1.00 90.06 241 LEU A CA 1
ATOM 1898 C C . LEU A 1 241 ? 23.673 4.198 -11.357 1.00 90.06 241 LEU A C 1
ATOM 1900 O O . LEU A 1 241 ? 24.479 3.333 -11.022 1.00 90.06 241 LEU A O 1
ATOM 1904 N N . CYS A 1 242 ? 23.906 5.497 -11.159 1.00 88.50 242 CYS A N 1
ATOM 1905 C CA . CYS A 1 242 ? 25.069 5.988 -10.418 1.00 88.50 242 CYS A CA 1
ATOM 1906 C C . CYS A 1 242 ? 25.034 5.524 -8.953 1.00 88.50 242 CYS A C 1
ATOM 1908 O O . CYS A 1 242 ? 26.044 5.047 -8.436 1.00 88.50 242 CYS A O 1
ATOM 1910 N N . ALA A 1 243 ? 23.874 5.620 -8.297 1.00 87.69 243 ALA A N 1
ATOM 1911 C CA . ALA A 1 243 ? 23.695 5.119 -6.936 1.00 87.69 243 ALA A CA 1
ATOM 1912 C C . ALA A 1 243 ? 23.810 3.588 -6.861 1.00 87.69 243 ALA A C 1
ATOM 1914 O O . ALA A 1 243 ? 24.394 3.057 -5.920 1.00 87.69 243 ALA A O 1
ATOM 1915 N N . GLU A 1 244 ? 23.314 2.875 -7.875 1.00 87.25 244 GLU A N 1
ATOM 1916 C CA . GLU A 1 244 ? 23.452 1.425 -7.998 1.00 87.25 244 GLU A CA 1
ATOM 1917 C C . GLU A 1 244 ? 24.913 1.006 -8.127 1.00 87.25 244 GLU A C 1
ATOM 1919 O O . GLU A 1 244 ? 25.328 0.070 -7.453 1.00 87.25 244 GLU A O 1
ATOM 1924 N N . ALA A 1 245 ? 25.708 1.713 -8.932 1.00 85.94 245 ALA A N 1
ATOM 1925 C CA . ALA A 1 245 ? 27.142 1.466 -9.026 1.00 85.94 245 ALA A CA 1
ATOM 1926 C C . ALA A 1 245 ? 27.838 1.680 -7.672 1.00 85.94 245 ALA A C 1
ATOM 1928 O O . ALA A 1 245 ? 28.554 0.794 -7.217 1.00 85.94 245 ALA A O 1
ATOM 1929 N N . ALA A 1 246 ? 27.545 2.786 -6.979 1.00 86.94 246 ALA A N 1
ATOM 1930 C CA . ALA A 1 246 ? 28.123 3.064 -5.664 1.00 86.94 246 ALA A CA 1
ATOM 1931 C C . ALA A 1 246 ? 27.755 2.000 -4.609 1.00 86.94 246 ALA A C 1
ATOM 1933 O O . ALA A 1 246 ? 28.616 1.553 -3.856 1.00 86.94 246 ALA A O 1
ATOM 1934 N N . ARG A 1 247 ? 26.492 1.549 -4.577 1.00 85.50 247 ARG A N 1
ATOM 1935 C CA . ARG A 1 247 ? 26.033 0.472 -3.677 1.00 85.50 247 ARG A CA 1
ATOM 1936 C C . ARG A 1 247 ? 26.607 -0.892 -4.047 1.00 85.50 247 ARG A C 1
ATOM 1938 O O . ARG A 1 247 ? 26.812 -1.724 -3.168 1.00 85.50 247 ARG A O 1
ATOM 1945 N N . ARG A 1 248 ? 26.883 -1.128 -5.333 1.00 83.88 248 ARG A N 1
ATOM 1946 C CA . ARG A 1 248 ? 27.576 -2.334 -5.803 1.00 83.88 248 ARG A CA 1
ATOM 1947 C C . ARG A 1 248 ? 29.012 -2.373 -5.300 1.00 83.88 248 ARG A C 1
ATOM 1949 O O . ARG A 1 248 ? 29.439 -3.411 -4.811 1.00 83.88 248 ARG A O 1
ATOM 1956 N N . ASP A 1 249 ? 29.718 -1.250 -5.386 1.00 83.12 249 ASP A N 1
ATOM 1957 C CA . ASP A 1 249 ? 31.098 -1.132 -4.909 1.00 83.12 249 ASP A CA 1
ATOM 1958 C C . ASP A 1 249 ? 31.190 -1.297 -3.380 1.00 83.12 249 ASP A C 1
ATOM 1960 O O . ASP A 1 249 ? 32.198 -1.780 -2.868 1.00 83.12 249 ASP A O 1
ATOM 1964 N N . ALA A 1 250 ? 30.121 -0.947 -2.657 1.00 82.31 250 ALA A N 1
ATOM 1965 C CA . ALA A 1 250 ? 29.983 -1.137 -1.212 1.00 82.31 250 ALA A CA 1
ATOM 1966 C C . ALA A 1 250 ? 29.469 -2.535 -0.788 1.00 82.31 250 ALA A C 1
ATOM 1968 O O . ALA A 1 250 ? 29.347 -2.790 0.407 1.00 82.31 250 ALA A O 1
ATOM 1969 N N . ASP A 1 251 ? 29.165 -3.432 -1.736 1.00 77.12 251 ASP A N 1
ATOM 1970 C CA . ASP A 1 251 ? 28.529 -4.748 -1.514 1.00 77.12 251 ASP A CA 1
ATOM 1971 C C . ASP A 1 251 ? 27.173 -4.698 -0.768 1.00 77.12 251 ASP A C 1
ATOM 1973 O O . ASP A 1 251 ? 26.761 -5.644 -0.099 1.00 77.12 251 ASP A O 1
ATOM 1977 N N . GLU A 1 252 ? 26.439 -3.591 -0.914 1.00 78.69 252 GLU A N 1
ATOM 1978 C CA . GLU A 1 252 ? 25.124 -3.361 -0.288 1.00 78.69 252 GLU A CA 1
ATOM 1979 C C . GLU A 1 252 ? 23.948 -3.834 -1.165 1.00 78.69 252 GLU A C 1
ATOM 1981 O O . GLU A 1 252 ? 22.782 -3.717 -0.781 1.00 78.69 252 GLU A O 1
ATOM 1986 N N . LEU A 1 253 ? 24.225 -4.336 -2.374 1.00 76.62 253 LEU A N 1
ATOM 1987 C CA . LEU A 1 253 ? 23.189 -4.800 -3.295 1.00 76.62 253 LEU A CA 1
ATOM 1988 C C . LEU A 1 253 ? 22.741 -6.237 -2.986 1.00 76.62 253 LEU A C 1
ATOM 1990 O O . LEU A 1 253 ? 23.581 -7.117 -2.781 1.00 76.62 253 LEU A O 1
ATOM 1994 N N . PRO A 1 254 ? 21.427 -6.517 -3.074 1.00 72.25 254 PRO A N 1
ATOM 1995 C CA . PRO A 1 254 ? 20.925 -7.882 -3.118 1.00 72.25 254 PRO A CA 1
ATOM 1996 C C . PRO A 1 254 ? 21.561 -8.674 -4.269 1.00 72.25 254 PRO A C 1
ATOM 1998 O O . PRO A 1 254 ? 21.830 -8.149 -5.355 1.00 72.25 254 PRO A O 1
ATOM 2001 N N . SER A 1 255 ? 21.797 -9.960 -4.038 1.00 62.84 255 SER A N 1
ATOM 2002 C CA . SER A 1 255 ? 22.514 -10.836 -4.952 1.00 62.84 255 SER A CA 1
ATOM 2003 C C . SER A 1 255 ? 21.558 -11.325 -6.033 1.00 62.84 255 SER A C 1
ATOM 2005 O O . SER A 1 255 ? 20.378 -11.585 -5.788 1.00 62.84 255 SER A O 1
ATOM 2007 N N . LYS A 1 256 ? 22.075 -11.503 -7.250 1.00 57.88 256 LYS A N 1
ATOM 2008 C CA . LYS A 1 256 ? 21.328 -12.184 -8.319 1.00 57.88 256 LYS A CA 1
ATOM 2009 C C . LYS A 1 256 ? 21.247 -13.702 -8.109 1.00 57.88 256 LYS A C 1
ATOM 2011 O O . LYS A 1 256 ? 20.492 -14.371 -8.802 1.00 57.88 256 LYS A O 1
ATOM 2016 N N . THR A 1 257 ? 22.048 -14.238 -7.189 1.00 47.62 257 THR A N 1
ATOM 2017 C CA . THR A 1 257 ? 22.307 -15.670 -6.990 1.00 47.62 257 THR A CA 1
ATOM 2018 C C . THR A 1 257 ? 21.603 -16.271 -5.771 1.00 47.62 257 THR A C 1
ATOM 2020 O O . THR A 1 257 ? 21.733 -17.471 -5.552 1.00 47.62 257 THR A O 1
ATOM 2023 N N . GLY A 1 258 ? 20.829 -15.483 -5.013 1.00 52.03 258 GLY A N 1
ATOM 2024 C CA . GLY A 1 258 ? 20.054 -15.982 -3.870 1.00 52.03 258 GLY A CA 1
ATOM 2025 C C . GLY A 1 258 ? 20.907 -16.298 -2.639 1.00 52.03 258 GLY A C 1
ATOM 2026 O O . GLY A 1 258 ? 20.597 -17.224 -1.896 1.00 52.03 258 GLY A O 1
ATOM 2027 N N . GLU A 1 259 ? 22.003 -15.564 -2.434 1.00 49.25 259 GLU A N 1
ATOM 2028 C CA . GLU A 1 259 ? 22.808 -15.696 -1.220 1.00 49.25 259 GLU A CA 1
ATOM 2029 C C . GLU A 1 259 ? 21.989 -15.289 0.021 1.00 49.25 259 GLU A C 1
ATOM 2031 O O . GLU A 1 259 ? 21.303 -14.259 -0.011 1.00 49.25 259 GLU A O 1
ATOM 2036 N N . PRO A 1 260 ? 22.063 -16.061 1.123 1.00 47.00 260 PRO A N 1
ATOM 2037 C CA . PRO A 1 260 ? 21.322 -15.764 2.344 1.00 47.00 260 PRO A CA 1
ATOM 2038 C C . PRO A 1 260 ? 21.721 -14.386 2.887 1.00 47.00 260 PRO A C 1
ATOM 2040 O O . PRO A 1 260 ? 22.902 -14.093 3.067 1.00 47.00 260 PRO A O 1
ATOM 2043 N N . GLY A 1 261 ? 20.726 -13.527 3.128 1.00 54.38 261 GLY A N 1
ATOM 2044 C CA . GLY A 1 261 ? 20.926 -12.130 3.539 1.00 54.38 261 GLY A CA 1
ATOM 2045 C C . GLY A 1 261 ? 21.012 -11.119 2.388 1.00 54.38 261 GLY A C 1
ATOM 2046 O O . GLY A 1 261 ? 21.032 -9.918 2.646 1.00 54.38 261 GLY A O 1
ATOM 2047 N N . LYS A 1 262 ? 20.997 -11.575 1.129 1.00 59.81 262 LYS A N 1
ATOM 2048 C CA . LYS A 1 262 ? 20.969 -10.735 -0.078 1.00 59.81 262 LYS A CA 1
ATOM 2049 C C . LYS A 1 262 ? 19.739 -11.035 -0.955 1.00 59.81 262 LYS A C 1
ATOM 2051 O O . LYS A 1 262 ? 19.843 -11.089 -2.182 1.00 59.81 262 LYS A O 1
ATOM 2056 N N . GLU A 1 263 ? 18.595 -11.264 -0.312 1.00 67.62 263 GLU A N 1
ATOM 2057 C CA . GLU A 1 263 ? 17.284 -11.522 -0.927 1.00 67.62 263 GLU A CA 1
ATOM 2058 C C . GLU A 1 263 ? 16.549 -10.219 -1.296 1.00 67.62 263 GLU A C 1
ATOM 2060 O O . GLU A 1 263 ? 17.008 -9.120 -0.976 1.00 67.62 263 GLU A O 1
ATOM 2065 N N . CYS A 1 264 ? 15.397 -10.334 -1.971 1.00 69.94 264 CYS A N 1
ATOM 2066 C CA . CYS A 1 264 ? 14.514 -9.193 -2.222 1.00 69.94 264 CYS A CA 1
ATOM 2067 C C . CYS A 1 264 ? 14.166 -8.509 -0.887 1.00 69.94 264 CYS A C 1
ATOM 2069 O O . CYS A 1 264 ? 13.586 -9.172 -0.018 1.00 69.94 264 CYS A O 1
ATOM 2071 N N . PRO A 1 265 ? 14.461 -7.207 -0.716 1.00 75.69 265 PRO A N 1
ATOM 2072 C CA . PRO A 1 265 ? 14.170 -6.502 0.525 1.00 75.69 265 PRO A CA 1
ATOM 2073 C C . PRO A 1 265 ? 12.683 -6.599 0.877 1.00 75.69 265 PRO A C 1
ATOM 2075 O O . PRO A 1 265 ? 11.821 -6.258 0.065 1.00 75.69 265 PRO A O 1
ATOM 2078 N N . ALA A 1 266 ? 12.376 -7.075 2.084 1.00 75.81 266 ALA A N 1
ATOM 2079 C CA . ALA A 1 266 ? 11.003 -7.122 2.566 1.00 75.81 266 ALA A CA 1
ATOM 2080 C C . ALA A 1 266 ? 10.492 -5.692 2.821 1.00 75.81 266 ALA A C 1
ATOM 2082 O O . ALA A 1 266 ? 11.201 -4.892 3.446 1.00 75.81 266 ALA A O 1
ATOM 2083 N N . PRO A 1 267 ? 9.271 -5.339 2.378 1.00 72.94 267 PRO A N 1
ATOM 2084 C CA . PRO A 1 267 ? 8.700 -4.040 2.681 1.00 72.94 267 PRO A CA 1
ATOM 2085 C C . PRO A 1 267 ? 8.517 -3.907 4.194 1.00 72.94 267 PRO A C 1
ATOM 2087 O O . PRO A 1 267 ? 7.911 -4.751 4.853 1.00 72.94 267 PRO A O 1
ATOM 2090 N N . LEU A 1 268 ? 9.048 -2.823 4.755 1.00 66.00 268 LEU A N 1
ATOM 2091 C CA . LEU A 1 268 ? 8.894 -2.521 6.171 1.00 66.00 268 LEU A CA 1
ATOM 2092 C C . LEU A 1 268 ? 7.637 -1.681 6.371 1.00 66.00 268 LEU A C 1
ATOM 2094 O O . LEU A 1 268 ? 7.547 -0.551 5.886 1.00 66.00 268 LEU A O 1
ATOM 2098 N N . LEU A 1 269 ? 6.684 -2.205 7.143 1.00 63.94 269 LEU A N 1
ATOM 2099 C CA . LEU A 1 269 ? 5.510 -1.447 7.561 1.00 63.94 269 LEU A CA 1
ATOM 2100 C C . LEU A 1 269 ? 5.947 -0.416 8.613 1.00 63.94 269 LEU A C 1
ATOM 2102 O O . LEU A 1 269 ? 5.985 -0.678 9.819 1.00 63.94 269 LEU A O 1
ATOM 2106 N N . GLN A 1 270 ? 6.355 0.762 8.137 1.00 58.31 270 GLN A N 1
ATOM 2107 C CA . GLN A 1 270 ? 6.760 1.862 9.001 1.00 58.31 270 GLN A CA 1
ATOM 2108 C C . GLN A 1 270 ? 5.533 2.405 9.727 1.00 58.31 270 GLN A C 1
ATOM 2110 O O . GLN A 1 270 ? 4.723 3.155 9.177 1.00 58.31 270 GLN A O 1
ATOM 2115 N N . ARG A 1 271 ? 5.395 2.052 11.006 1.00 60.16 271 ARG A N 1
ATOM 2116 C CA . ARG A 1 271 ? 4.459 2.758 11.876 1.00 60.16 271 ARG A CA 1
ATOM 2117 C C . ARG A 1 271 ? 4.887 4.213 11.975 1.00 60.16 271 ARG A C 1
ATOM 2119 O O . ARG A 1 271 ? 6.067 4.509 12.150 1.00 60.16 271 ARG A O 1
ATOM 2126 N N . LYS A 1 272 ? 3.905 5.116 11.962 1.00 58.12 272 LYS A N 1
ATOM 2127 C CA . LYS A 1 272 ? 4.119 6.502 12.380 1.00 58.12 272 LYS A CA 1
ATOM 2128 C C . LYS A 1 272 ? 4.669 6.472 13.803 1.00 58.12 272 LYS A C 1
ATOM 2130 O O . LYS A 1 272 ? 3.943 6.187 14.755 1.00 58.12 272 LYS A O 1
ATOM 2135 N N . THR A 1 273 ? 5.965 6.714 13.942 1.00 53.25 273 THR A N 1
ATOM 2136 C CA . THR A 1 273 ? 6.605 6.844 15.244 1.00 53.25 273 THR A CA 1
ATOM 2137 C C . THR A 1 273 ? 6.128 8.157 15.839 1.00 53.25 273 THR A C 1
ATOM 2139 O O . THR A 1 273 ? 6.551 9.236 15.419 1.00 53.25 273 THR A O 1
ATOM 2142 N N . PHE A 1 274 ? 5.198 8.090 16.786 1.00 57.91 274 PHE A N 1
ATOM 2143 C CA . PHE A 1 274 ? 4.846 9.269 17.562 1.00 57.91 274 PHE A CA 1
ATOM 2144 C C . PHE A 1 274 ? 6.037 9.643 18.439 1.00 57.91 274 PHE A C 1
ATOM 2146 O O . PHE A 1 274 ? 6.679 8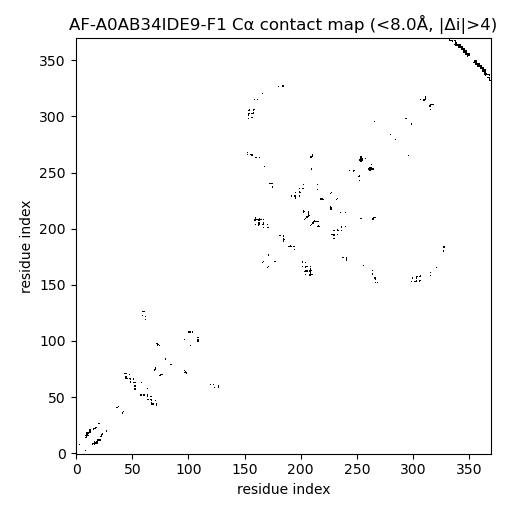.776 19.035 1.00 57.91 274 PHE A O 1
ATOM 2153 N N . LYS A 1 275 ? 6.338 10.943 18.527 1.00 64.31 275 LYS A N 1
ATOM 2154 C CA . LYS A 1 275 ? 7.302 11.446 19.507 1.00 64.31 275 LYS A CA 1
ATOM 2155 C C . LYS A 1 275 ? 6.835 10.971 20.881 1.00 64.31 275 LYS A C 1
ATOM 2157 O O . LYS A 1 275 ? 5.704 11.266 21.262 1.00 64.31 275 LYS A O 1
ATOM 2162 N N . ALA A 1 276 ? 7.675 10.215 21.587 1.00 58.94 276 ALA A N 1
ATOM 2163 C CA . ALA A 1 276 ? 7.348 9.709 22.912 1.00 58.94 276 ALA A CA 1
ATOM 2164 C C . ALA A 1 276 ? 7.098 10.899 23.850 1.00 58.94 276 ALA A C 1
ATOM 2166 O O . ALA A 1 276 ? 8.024 11.588 24.278 1.00 58.94 276 ALA A O 1
ATOM 2167 N N . LEU A 1 277 ? 5.826 11.192 24.106 1.00 57.62 277 LEU A N 1
ATOM 2168 C CA . LEU A 1 277 ? 5.408 12.164 25.102 1.00 57.62 277 LEU A CA 1
ATOM 2169 C C . LEU A 1 277 ? 5.255 11.403 26.423 1.00 57.62 277 LEU A C 1
ATOM 2171 O O . LEU A 1 277 ? 4.212 10.814 26.683 1.00 57.62 277 LEU A O 1
ATOM 2175 N N . GLY A 1 278 ? 6.318 11.393 27.233 1.00 71.88 278 GLY A N 1
ATOM 2176 C CA . GLY A 1 278 ? 6.329 10.799 28.576 1.00 71.88 278 GLY A CA 1
ATOM 2177 C C . GLY A 1 278 ? 6.947 9.399 28.670 1.00 71.88 278 GLY A C 1
ATOM 2178 O O . GLY A 1 278 ? 7.479 8.858 27.702 1.00 71.88 278 GLY A O 1
ATOM 2179 N N . THR A 1 279 ? 6.909 8.830 29.877 1.00 74.69 279 THR A N 1
ATOM 2180 C CA . THR A 1 279 ? 7.372 7.469 30.172 1.00 74.69 279 THR A CA 1
ATOM 2181 C C . THR A 1 279 ? 6.315 6.438 29.756 1.00 74.69 279 THR A C 1
ATOM 2183 O O . THR A 1 279 ? 5.146 6.588 30.122 1.00 74.69 279 THR A O 1
ATOM 2186 N N . PRO A 1 280 ? 6.685 5.384 29.003 1.00 69.06 280 PRO A N 1
ATOM 2187 C CA . PRO A 1 280 ? 5.746 4.333 28.625 1.00 69.06 280 PRO A CA 1
ATOM 2188 C C . PRO A 1 280 ? 5.234 3.613 29.876 1.00 69.06 280 PRO A C 1
ATOM 2190 O O . PRO A 1 280 ? 6.006 3.251 30.764 1.00 69.06 280 PRO A O 1
ATOM 2193 N N . THR A 1 281 ? 3.921 3.408 29.960 1.00 75.50 281 THR A N 1
ATOM 2194 C CA . THR A 1 281 ? 3.311 2.649 31.055 1.00 75.50 281 THR A CA 1
ATOM 2195 C C . THR A 1 281 ? 3.588 1.151 30.899 1.00 75.50 281 THR A C 1
ATOM 2197 O O . THR A 1 281 ? 3.786 0.658 29.788 1.00 75.50 281 THR A O 1
ATOM 2200 N N . VAL A 1 282 ? 3.527 0.399 32.004 1.00 77.75 282 VAL A N 1
ATOM 2201 C CA . VAL A 1 282 ? 3.711 -1.071 32.014 1.00 77.75 282 VAL A CA 1
ATOM 2202 C C . VAL A 1 282 ? 2.736 -1.779 31.055 1.00 77.75 282 VAL A C 1
ATOM 2204 O O . VAL A 1 282 ? 3.070 -2.778 30.421 1.00 77.75 282 VAL A O 1
ATOM 2207 N N . GLN A 1 283 ? 1.533 -1.222 30.888 1.00 72.56 283 GLN A N 1
ATOM 2208 C CA . GLN A 1 283 ? 0.524 -1.714 29.947 1.00 72.56 283 GLN A CA 1
ATOM 2209 C C . GLN A 1 283 ? 0.931 -1.477 28.487 1.00 72.56 283 GLN A C 1
ATOM 2211 O O . GLN A 1 283 ? 0.768 -2.366 27.656 1.00 72.56 283 GLN A O 1
ATOM 2216 N N . ALA A 1 284 ? 1.500 -0.309 28.173 1.00 66.56 284 ALA A N 1
ATOM 2217 C CA . ALA A 1 284 ? 2.004 -0.019 26.835 1.00 66.56 284 ALA A CA 1
ATOM 2218 C C . ALA A 1 284 ? 3.174 -0.946 26.470 1.00 66.56 284 ALA A C 1
ATOM 2220 O O . ALA A 1 284 ? 3.207 -1.475 25.361 1.00 66.56 284 ALA A O 1
ATOM 2221 N N . SER A 1 285 ? 4.086 -1.217 27.411 1.00 71.62 285 SER A N 1
ATOM 2222 C CA . SER A 1 285 ? 5.163 -2.190 27.187 1.00 71.62 285 SER A CA 1
ATOM 2223 C C . SER A 1 285 ? 4.637 -3.613 26.977 1.00 71.62 285 SER A C 1
ATOM 2225 O O . SER A 1 285 ? 5.129 -4.310 26.095 1.00 71.62 285 SER A O 1
ATOM 2227 N N . ALA A 1 286 ? 3.601 -4.024 27.718 1.00 72.81 286 ALA A N 1
ATOM 2228 C CA . ALA A 1 286 ? 2.987 -5.342 27.559 1.00 72.81 286 ALA A CA 1
ATOM 2229 C C . ALA A 1 286 ? 2.310 -5.502 26.183 1.00 72.81 286 ALA A C 1
ATOM 2231 O O . ALA A 1 286 ? 2.488 -6.521 25.517 1.00 72.81 286 ALA A O 1
ATOM 2232 N N . LEU A 1 287 ? 1.603 -4.467 25.713 1.00 67.31 287 LEU A N 1
ATOM 2233 C CA . LEU A 1 287 ? 0.998 -4.439 24.375 1.00 67.31 287 LEU A CA 1
ATOM 2234 C C . LEU A 1 287 ? 2.046 -4.479 23.256 1.00 67.31 287 LEU A C 1
ATOM 2236 O O . LEU A 1 287 ? 1.820 -5.123 22.237 1.00 67.31 287 LEU A O 1
ATOM 2240 N N . CYS A 1 288 ? 3.200 -3.835 23.448 1.00 61.03 288 CYS A N 1
ATOM 2241 C CA . CYS A 1 288 ? 4.318 -3.952 22.512 1.00 61.03 288 CYS A CA 1
ATOM 2242 C C . CYS A 1 288 ? 4.917 -5.367 22.498 1.00 61.03 288 CYS A C 1
ATOM 2244 O O . CYS A 1 288 ? 5.305 -5.836 21.434 1.00 61.03 288 CYS A O 1
ATOM 2246 N N . SER A 1 289 ? 4.975 -6.050 23.649 1.00 59.97 289 SER A N 1
ATOM 2247 C CA . SER A 1 289 ? 5.537 -7.406 23.755 1.00 59.97 289 SER A CA 1
ATOM 2248 C C . SER A 1 289 ? 4.617 -8.523 23.249 1.00 59.97 289 SER A C 1
ATOM 2250 O O . SER A 1 289 ? 5.106 -9.569 22.846 1.00 59.97 289 SER A O 1
ATOM 2252 N N . GLY A 1 290 ? 3.296 -8.312 23.229 1.00 56.81 290 GLY A N 1
ATOM 2253 C CA . GLY A 1 290 ? 2.319 -9.278 22.705 1.00 56.81 290 GLY A CA 1
ATOM 2254 C C . GLY A 1 290 ? 2.201 -9.291 21.178 1.00 56.81 290 GLY A C 1
ATOM 2255 O O . GLY A 1 290 ? 1.219 -9.800 20.644 1.00 56.81 290 GLY A O 1
ATOM 2256 N N . ARG A 1 291 ? 3.150 -8.673 20.471 1.00 60.34 291 ARG A N 1
ATOM 2257 C CA . ARG A 1 291 ? 3.102 -8.498 19.024 1.00 60.34 291 ARG A CA 1
ATOM 2258 C C . ARG A 1 291 ? 3.540 -9.789 18.337 1.00 60.34 291 ARG A C 1
ATOM 2260 O O . ARG A 1 291 ? 4.677 -10.220 18.488 1.00 60.34 291 ARG A O 1
ATOM 2267 N N . THR A 1 292 ? 2.650 -10.385 17.551 1.00 56.28 292 THR A N 1
ATOM 2268 C CA . THR A 1 292 ? 3.023 -11.402 16.565 1.00 56.28 292 THR A CA 1
ATOM 2269 C C . THR A 1 292 ? 3.793 -10.720 15.442 1.00 56.28 292 THR A C 1
ATOM 2271 O O . THR A 1 292 ? 3.214 -10.151 14.518 1.00 56.28 292 THR A O 1
ATOM 2274 N N . GLU A 1 293 ? 5.114 -10.709 15.564 1.00 65.44 293 GLU A N 1
ATOM 2275 C CA . GLU A 1 293 ? 6.006 -10.381 14.460 1.00 65.44 293 GLU A CA 1
ATOM 2276 C C . GLU A 1 293 ? 6.021 -11.589 13.521 1.00 65.44 293 GLU A C 1
ATOM 2278 O O . GLU A 1 293 ? 6.470 -12.670 13.900 1.00 65.44 293 GLU A O 1
ATOM 2283 N N . LEU A 1 294 ? 5.459 -11.429 12.318 1.00 69.19 294 LEU A N 1
ATOM 2284 C CA . LEU A 1 294 ? 5.646 -12.410 11.250 1.00 69.19 294 LEU A CA 1
ATOM 2285 C C . LEU A 1 294 ? 7.148 -12.529 11.000 1.00 69.19 294 LEU A C 1
ATOM 2287 O O . LEU A 1 294 ? 7.828 -11.518 10.802 1.00 69.19 294 LEU A O 1
ATOM 2291 N N . THR A 1 295 ? 7.667 -13.754 11.019 1.00 77.88 295 THR A N 1
ATOM 2292 C CA . THR A 1 295 ? 9.060 -13.977 10.629 1.00 77.88 295 THR A CA 1
ATOM 2293 C C . THR A 1 295 ? 9.229 -13.648 9.144 1.00 77.88 295 THR A C 1
ATOM 2295 O O . THR A 1 295 ? 8.266 -13.687 8.373 1.00 77.88 295 THR A O 1
ATOM 2298 N N . ALA A 1 296 ? 10.455 -13.329 8.717 1.00 73.38 296 ALA A N 1
ATOM 2299 C CA . ALA A 1 296 ? 10.738 -13.027 7.310 1.00 73.38 296 ALA A CA 1
ATOM 2300 C C . ALA A 1 296 ? 10.274 -14.159 6.370 1.00 73.38 296 ALA A C 1
ATOM 2302 O O . ALA A 1 296 ? 9.696 -13.897 5.320 1.00 73.38 296 ALA A O 1
ATOM 2303 N N . GLU A 1 297 ? 10.436 -15.413 6.801 1.00 80.38 297 GLU A N 1
ATOM 2304 C CA . GLU A 1 297 ? 9.996 -16.609 6.075 1.00 80.38 297 GLU A CA 1
ATOM 2305 C C . GLU A 1 297 ? 8.470 -16.676 5.916 1.00 80.38 297 GLU A C 1
ATOM 2307 O O . GLU A 1 297 ? 7.974 -16.934 4.822 1.00 80.38 297 GLU A O 1
ATOM 2312 N N . GLN A 1 298 ? 7.711 -16.391 6.981 1.00 84.25 298 GLN A N 1
ATOM 2313 C CA . GLN A 1 298 ? 6.243 -16.389 6.932 1.00 84.25 298 GLN A CA 1
ATOM 2314 C C . GLN A 1 298 ? 5.710 -15.290 6.010 1.00 84.25 298 GLN A C 1
ATOM 2316 O O . GLN A 1 298 ? 4.733 -15.491 5.288 1.00 84.25 298 GLN A O 1
ATOM 2321 N N . LEU A 1 299 ? 6.357 -14.125 6.029 1.00 82.62 299 LEU A N 1
ATOM 2322 C CA . LEU A 1 299 ? 6.003 -13.002 5.171 1.00 82.62 299 LEU A CA 1
ATOM 2323 C C . LEU A 1 299 ? 6.304 -13.311 3.694 1.00 82.62 299 LEU A C 1
ATOM 2325 O O . LEU A 1 299 ? 5.501 -12.974 2.822 1.00 82.62 299 LEU A O 1
ATOM 2329 N N . LEU A 1 300 ? 7.413 -14.000 3.419 1.00 83.38 300 LEU A N 1
ATOM 2330 C CA . LEU A 1 300 ? 7.769 -14.476 2.083 1.00 83.38 300 LEU A CA 1
ATOM 2331 C C . LEU A 1 300 ? 6.797 -15.539 1.571 1.00 83.38 300 LEU A C 1
ATOM 2333 O O . LEU A 1 300 ? 6.321 -15.422 0.443 1.00 83.38 300 LEU A O 1
ATOM 2337 N N . GLU A 1 301 ? 6.433 -16.520 2.393 1.00 86.50 301 GLU A N 1
ATOM 2338 C CA . GLU A 1 301 ? 5.453 -17.541 2.013 1.00 86.50 301 GLU A CA 1
ATOM 2339 C C . GLU A 1 301 ? 4.078 -16.919 1.706 1.00 86.50 301 GLU A C 1
ATOM 2341 O O . GLU A 1 301 ? 3.460 -17.230 0.684 1.00 86.50 301 GLU A O 1
ATOM 2346 N N . ALA A 1 302 ? 3.611 -15.992 2.549 1.00 85.00 302 ALA A N 1
ATOM 2347 C CA . ALA A 1 302 ? 2.349 -15.286 2.335 1.00 85.00 302 ALA A CA 1
ATOM 2348 C C . ALA A 1 302 ? 2.363 -14.453 1.043 1.00 85.00 302 ALA A C 1
ATOM 2350 O O . ALA A 1 302 ? 1.408 -14.495 0.265 1.00 85.00 302 ALA A O 1
ATOM 2351 N N . ALA A 1 303 ? 3.461 -13.748 0.762 1.00 85.88 303 ALA A N 1
ATOM 2352 C CA . ALA A 1 303 ? 3.600 -12.972 -0.466 1.00 85.88 303 ALA A CA 1
ATOM 2353 C C . ALA A 1 303 ? 3.700 -13.845 -1.721 1.00 85.88 303 ALA A C 1
ATOM 2355 O O . ALA A 1 303 ? 3.135 -13.491 -2.754 1.00 85.88 303 ALA A O 1
ATOM 2356 N N . GLN A 1 304 ? 4.358 -15.004 -1.652 1.00 86.69 304 GLN A N 1
ATOM 2357 C CA . GLN A 1 304 ? 4.383 -15.960 -2.761 1.00 86.69 304 GLN A CA 1
ATOM 2358 C C . GLN A 1 304 ? 2.987 -16.501 -3.076 1.00 86.69 304 GLN A C 1
ATOM 2360 O O . GLN A 1 304 ? 2.610 -16.563 -4.244 1.00 86.69 304 GLN A O 1
ATOM 2365 N N . ARG A 1 305 ? 2.186 -16.830 -2.055 1.00 87.44 305 ARG A N 1
ATOM 2366 C CA . ARG A 1 305 ? 0.780 -17.218 -2.261 1.00 87.44 305 ARG A CA 1
ATOM 2367 C C . ARG A 1 305 ? -0.018 -16.084 -2.894 1.00 87.44 305 ARG A C 1
ATOM 2369 O O . ARG A 1 305 ? -0.696 -16.302 -3.894 1.00 87.44 305 ARG A O 1
ATOM 2376 N N . ARG A 1 306 ? 0.137 -14.862 -2.376 1.00 86.88 306 ARG A N 1
ATOM 2377 C CA . ARG A 1 306 ? -0.531 -13.680 -2.928 1.00 86.88 306 ARG A CA 1
ATOM 2378 C C . ARG A 1 306 ? -0.137 -13.423 -4.382 1.00 86.88 306 ARG A C 1
ATOM 2380 O O . ARG A 1 306 ? -0.976 -13.040 -5.184 1.00 86.88 306 ARG A O 1
ATOM 2387 N N . ARG A 1 307 ? 1.116 -13.685 -4.753 1.00 84.50 307 ARG A N 1
ATOM 2388 C CA . ARG A 1 307 ? 1.588 -13.583 -6.138 1.00 84.50 307 ARG A CA 1
ATOM 2389 C C . ARG A 1 307 ? 0.852 -14.539 -7.078 1.00 84.50 307 ARG A C 1
ATOM 2391 O O . ARG A 1 307 ? 0.473 -14.116 -8.162 1.00 84.50 307 ARG A O 1
ATOM 2398 N N . VAL A 1 308 ? 0.629 -15.786 -6.662 1.00 86.69 308 VAL A N 1
ATOM 2399 C CA . VAL A 1 308 ? -0.138 -16.771 -7.448 1.00 86.69 308 VAL A CA 1
ATOM 2400 C C . VAL A 1 308 ? -1.585 -16.310 -7.641 1.00 86.69 308 VAL A C 1
ATOM 2402 O O . VAL A 1 308 ? -2.145 -16.454 -8.724 1.00 86.69 308 VAL A O 1
ATOM 2405 N N . GLU A 1 309 ? -2.190 -15.709 -6.615 1.00 85.94 309 GLU A N 1
ATOM 2406 C CA . GLU A 1 309 ? -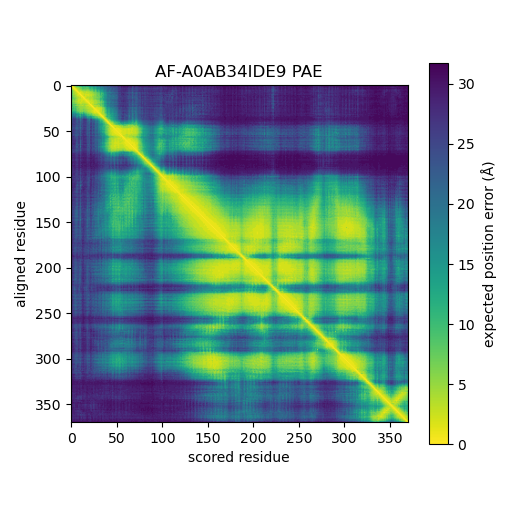3.534 -15.129 -6.726 1.00 85.94 309 GLU A CA 1
ATOM 2407 C C . GLU A 1 309 ? -3.571 -13.959 -7.716 1.00 85.94 309 GLU A C 1
ATOM 2409 O O . GLU A 1 309 ? -4.458 -13.909 -8.563 1.00 85.94 309 GLU A O 1
ATOM 2414 N N . LEU A 1 310 ? -2.591 -13.052 -7.645 1.00 84.06 310 LEU A N 1
ATOM 2415 C CA . LEU A 1 310 ? -2.473 -11.910 -8.560 1.00 84.06 310 LEU A CA 1
ATOM 2416 C C . LEU A 1 310 ? -2.194 -12.336 -10.010 1.00 84.06 310 LEU A C 1
ATOM 2418 O O . LEU A 1 310 ? -2.599 -11.658 -10.951 1.00 84.06 310 LEU A O 1
ATOM 2422 N N . GLU A 1 311 ? -1.509 -13.460 -10.207 1.00 83.19 311 GLU A N 1
ATOM 2423 C CA . GLU A 1 311 ? -1.334 -14.067 -11.527 1.00 83.19 311 GLU A CA 1
ATOM 2424 C C . GLU A 1 311 ? -2.660 -14.631 -12.052 1.00 83.19 311 GLU A C 1
ATOM 2426 O O . GLU A 1 311 ? -3.033 -14.382 -13.197 1.00 83.19 311 GLU A O 1
ATOM 2431 N N . ALA A 1 312 ? -3.430 -15.314 -11.200 1.00 81.12 312 ALA A N 1
ATOM 2432 C CA . ALA A 1 312 ? -4.745 -15.833 -11.568 1.00 81.12 312 ALA A CA 1
ATOM 2433 C C . ALA A 1 312 ? -5.761 -14.722 -11.898 1.00 81.12 312 ALA A C 1
ATOM 243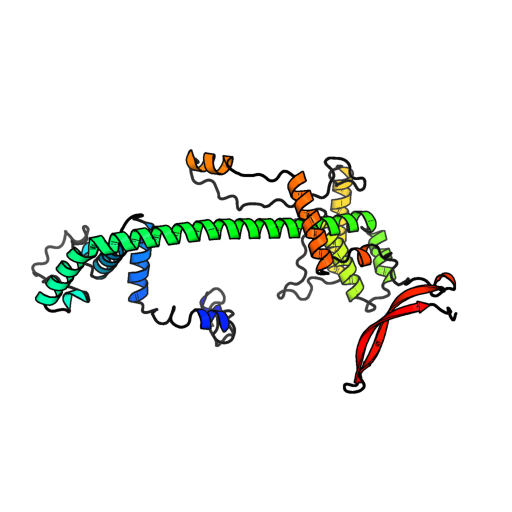5 O O . ALA A 1 312 ? -6.625 -14.925 -12.753 1.00 81.12 312 ALA A O 1
ATOM 2436 N N . THR A 1 313 ? -5.668 -13.549 -11.258 1.00 79.88 313 THR A N 1
ATOM 2437 C CA . THR A 1 313 ? -6.493 -12.375 -11.599 1.00 79.88 313 THR A CA 1
ATOM 2438 C C . THR A 1 313 ? -5.982 -11.604 -12.820 1.00 79.88 313 THR A C 1
ATOM 2440 O O . THR A 1 313 ? -6.707 -10.756 -13.342 1.00 79.88 313 THR A O 1
ATOM 2443 N N . GLY A 1 314 ? -4.772 -11.904 -13.305 1.00 73.81 314 GLY A N 1
ATOM 2444 C CA . GLY A 1 314 ? -4.142 -11.230 -14.442 1.00 73.81 314 GLY A CA 1
ATOM 2445 C C . GLY A 1 314 ? -3.495 -9.881 -14.108 1.00 73.81 314 GLY A C 1
ATOM 2446 O O . GLY A 1 314 ? -3.184 -9.118 -15.020 1.00 73.81 314 GLY A O 1
ATOM 2447 N N . GLU A 1 315 ? -3.289 -9.563 -12.826 1.00 75.38 315 GLU A N 1
ATOM 2448 C CA . GLU A 1 315 ? -2.569 -8.353 -12.396 1.00 75.38 315 GLU A CA 1
ATOM 2449 C C . GLU A 1 315 ? -1.048 -8.492 -12.559 1.00 75.38 315 GLU A C 1
ATOM 2451 O O . GLU A 1 315 ? -0.352 -7.506 -12.807 1.00 75.38 315 GLU A O 1
ATOM 2456 N N . ILE A 1 316 ? -0.531 -9.720 -12.452 1.00 74.44 316 ILE A N 1
ATOM 2457 C CA . ILE A 1 316 ? 0.866 -10.059 -12.738 1.00 74.44 316 ILE A CA 1
ATOM 2458 C C . ILE A 1 316 ? 0.898 -11.020 -13.926 1.00 74.44 316 ILE A C 1
ATOM 2460 O O . ILE A 1 316 ? 0.363 -12.120 -13.851 1.00 74.44 316 ILE A O 1
ATOM 2464 N N . ASP A 1 317 ? 1.576 -10.629 -15.005 1.00 75.75 317 ASP A N 1
ATOM 2465 C CA . ASP A 1 317 ? 1.779 -11.484 -16.177 1.00 75.75 317 ASP A CA 1
ATOM 2466 C C . ASP A 1 317 ? 3.186 -12.098 -16.171 1.00 75.75 317 ASP A C 1
ATOM 2468 O O . ASP A 1 317 ? 4.130 -11.582 -16.777 1.00 75.75 317 ASP A O 1
ATOM 2472 N N . TRP A 1 318 ? 3.326 -13.229 -15.475 1.00 66.81 318 TRP A N 1
ATOM 2473 C CA . TRP A 1 318 ? 4.573 -13.999 -15.454 1.00 66.81 318 TRP A CA 1
ATOM 2474 C C . TRP A 1 318 ? 4.973 -14.483 -16.863 1.00 66.81 318 TRP A C 1
ATOM 2476 O O . TRP A 1 318 ? 6.160 -14.582 -17.194 1.00 66.81 318 TRP A O 1
ATOM 2486 N N . VAL A 1 319 ? 3.992 -14.825 -17.704 1.00 64.12 319 VAL A N 1
ATOM 2487 C CA . VAL A 1 319 ? 4.232 -15.393 -19.038 1.00 64.12 319 VAL A CA 1
ATOM 2488 C C . VAL A 1 319 ? 4.794 -14.326 -19.969 1.00 64.12 319 VAL A C 1
ATOM 2490 O O . VAL A 1 319 ? 5.803 -14.584 -20.630 1.00 64.12 319 VAL A O 1
ATOM 2493 N N . GLY A 1 320 ? 4.203 -13.131 -19.974 1.00 62.59 320 GLY A N 1
ATOM 2494 C CA . GLY A 1 320 ? 4.726 -11.958 -20.671 1.00 62.59 320 GLY A CA 1
ATOM 2495 C C . GLY A 1 320 ? 6.125 -11.575 -20.193 1.00 62.59 320 GLY A C 1
ATOM 2496 O O . GLY A 1 320 ? 6.992 -11.267 -21.009 1.00 62.59 320 GLY A O 1
ATOM 2497 N N . ASP A 1 321 ? 6.401 -11.695 -18.894 1.00 65.12 321 ASP A N 1
ATOM 2498 C CA . ASP A 1 321 ? 7.723 -11.399 -18.335 1.00 65.12 321 ASP A CA 1
ATOM 2499 C C . ASP A 1 321 ? 8.830 -12.341 -18.820 1.00 65.12 321 ASP A C 1
ATOM 2501 O O . ASP A 1 321 ? 9.968 -11.903 -19.005 1.00 65.12 321 ASP A O 1
ATOM 2505 N N . ARG A 1 322 ? 8.508 -13.617 -19.068 1.00 63.47 322 ARG A N 1
ATOM 2506 C CA . ARG A 1 322 ? 9.452 -14.596 -19.633 1.00 63.47 322 ARG A CA 1
ATOM 2507 C C . ARG A 1 322 ? 9.635 -14.473 -21.142 1.00 63.47 322 ARG A C 1
ATOM 2509 O O . ARG A 1 322 ? 10.543 -15.112 -21.683 1.00 63.47 322 ARG A O 1
ATOM 2516 N N . GLN A 1 323 ? 8.795 -13.707 -21.838 1.00 61.00 323 GLN A N 1
ATOM 2517 C CA . GLN A 1 323 ? 9.006 -13.493 -23.263 1.00 61.00 323 GLN A CA 1
ATOM 2518 C C . GLN A 1 323 ? 10.280 -12.662 -23.460 1.00 61.00 323 GLN A C 1
ATOM 2520 O O . GLN A 1 323 ? 10.460 -11.635 -22.802 1.00 61.00 323 GLN A O 1
ATOM 2525 N N . PRO A 1 324 ? 11.199 -13.093 -24.342 1.00 57.00 324 PRO A N 1
ATOM 2526 C CA . PRO A 1 324 ? 12.423 -12.352 -24.578 1.00 57.00 324 PRO A CA 1
ATOM 2527 C C . PRO A 1 324 ? 12.072 -10.945 -25.069 1.00 57.00 324 PRO A C 1
ATOM 2529 O O . PRO A 1 324 ? 11.496 -10.775 -26.141 1.00 57.00 324 PRO A O 1
ATOM 2532 N N . TYR A 1 325 ? 12.458 -9.935 -24.286 1.00 52.88 325 TYR A N 1
ATOM 2533 C CA . TYR A 1 325 ? 12.332 -8.515 -24.618 1.00 52.88 325 TYR A CA 1
ATOM 2534 C C . TYR A 1 325 ? 13.368 -8.118 -25.686 1.00 52.88 325 TYR A C 1
ATOM 2536 O O . TYR A 1 325 ? 14.170 -7.203 -25.518 1.00 52.88 325 TYR A O 1
ATOM 2544 N N . ALA A 1 326 ? 13.426 -8.853 -26.794 1.00 51.94 326 ALA A N 1
ATOM 2545 C CA . ALA A 1 326 ? 14.107 -8.382 -27.983 1.00 51.94 326 ALA A CA 1
ATOM 2546 C C . ALA A 1 326 ? 13.144 -7.405 -28.659 1.00 51.94 326 ALA A C 1
ATOM 2548 O O . ALA A 1 326 ? 12.211 -7.812 -29.349 1.00 51.94 326 ALA A O 1
ATOM 2549 N N . ALA A 1 327 ? 13.335 -6.110 -28.394 1.00 43.78 327 ALA A N 1
ATOM 2550 C CA . ALA A 1 327 ? 12.566 -5.025 -28.989 1.00 43.78 327 ALA A CA 1
ATOM 2551 C C . ALA A 1 327 ? 12.365 -5.261 -30.499 1.00 43.78 327 ALA A C 1
ATOM 2553 O O . ALA A 1 327 ? 13.299 -5.150 -31.291 1.00 43.78 327 ALA A O 1
ATOM 2554 N N . GLY A 1 328 ? 11.139 -5.613 -30.891 1.00 48.44 328 GLY A N 1
ATOM 2555 C CA . GLY A 1 328 ? 10.755 -5.793 -32.292 1.00 48.44 328 GLY A CA 1
ATOM 2556 C C . GLY A 1 328 ? 11.055 -7.153 -32.931 1.00 48.44 328 GLY A C 1
ATOM 2557 O O . GLY A 1 328 ? 10.734 -7.316 -34.105 1.00 48.44 328 GLY A O 1
ATOM 2558 N N . GLN A 1 329 ? 11.598 -8.138 -32.214 1.00 48.72 329 GLN A N 1
ATOM 2559 C CA . GLN A 1 329 ? 11.678 -9.511 -32.718 1.00 48.72 329 GLN A CA 1
ATOM 2560 C C . GLN A 1 329 ? 10.611 -10.362 -32.034 1.00 48.72 329 GLN A C 1
ATOM 2562 O O . GLN A 1 329 ? 10.883 -11.120 -31.107 1.00 48.72 329 GLN A O 1
ATOM 2567 N N . GLY A 1 330 ? 9.383 -10.290 -32.560 1.00 53.97 330 GLY A N 1
ATOM 2568 C CA . GLY A 1 330 ? 8.556 -11.497 -32.552 1.00 53.97 330 GLY A CA 1
ATOM 2569 C C . GLY A 1 330 ? 9.377 -12.658 -33.137 1.00 53.97 330 GLY A C 1
ATOM 2570 O O . GLY A 1 330 ? 10.339 -12.398 -33.871 1.00 53.97 330 GLY A O 1
ATOM 2571 N N . PRO A 1 331 ? 9.063 -13.924 -32.807 1.00 56.78 331 PRO A N 1
ATOM 2572 C CA . PRO A 1 331 ? 9.785 -15.045 -33.395 1.00 56.78 331 PRO A CA 1
ATOM 2573 C C . PRO A 1 331 ? 9.860 -14.835 -34.909 1.00 56.78 331 PRO A C 1
ATOM 2575 O O . PRO A 1 331 ? 8.839 -14.521 -35.525 1.00 56.78 331 PRO A O 1
ATOM 2578 N N . THR A 1 332 ? 11.062 -14.917 -35.490 1.00 60.62 332 THR A N 1
ATOM 2579 C CA . THR A 1 332 ? 11.207 -14.757 -36.938 1.00 60.62 332 THR A CA 1
ATOM 2580 C C . THR A 1 332 ? 10.240 -15.722 -37.612 1.00 60.62 332 THR A C 1
ATOM 2582 O O . THR A 1 332 ? 10.136 -16.884 -37.205 1.00 60.62 332 THR A O 1
ATOM 2585 N N . PHE A 1 333 ? 9.470 -15.217 -38.581 1.00 63.34 333 PHE A N 1
ATOM 2586 C CA . PHE A 1 333 ? 8.477 -15.995 -39.322 1.00 63.34 333 PHE A CA 1
ATOM 2587 C C . PHE A 1 333 ? 9.177 -16.966 -40.287 1.00 63.34 333 PHE A C 1
ATOM 2589 O O . PHE A 1 333 ? 9.031 -16.885 -41.500 1.00 63.34 333 PHE A O 1
ATOM 2596 N N . ASP A 1 334 ? 9.957 -17.885 -39.724 1.00 67.88 334 ASP A N 1
ATOM 2597 C CA . ASP A 1 334 ? 10.738 -18.891 -40.424 1.00 67.88 334 ASP A CA 1
ATOM 2598 C C . ASP A 1 334 ? 10.027 -20.251 -40.354 1.00 67.88 334 ASP A C 1
ATOM 2600 O O . ASP A 1 334 ? 9.134 -20.489 -39.533 1.00 67.88 334 ASP A O 1
ATOM 2604 N N . ASN A 1 335 ? 10.498 -21.215 -41.150 1.00 73.69 335 ASN A N 1
ATOM 2605 C CA . ASN A 1 335 ? 9.995 -22.595 -41.138 1.00 73.69 335 ASN A CA 1
ATOM 2606 C C . ASN A 1 335 ? 10.079 -23.288 -39.757 1.00 73.69 335 ASN A C 1
ATOM 2608 O O . ASN A 1 335 ? 9.458 -24.329 -39.559 1.00 73.69 335 ASN A O 1
ATOM 2612 N N . SER A 1 336 ? 10.802 -22.717 -38.785 1.00 73.12 336 SER A N 1
ATOM 2613 C CA . SER A 1 336 ? 10.891 -23.197 -37.396 1.00 73.12 336 SER A CA 1
ATOM 2614 C C . SER A 1 336 ? 9.593 -23.030 -36.589 1.00 73.12 336 SER A C 1
ATOM 2616 O O . SER A 1 336 ? 9.442 -23.639 -35.521 1.00 73.12 336 SER A O 1
ATOM 2618 N N . LEU A 1 337 ? 8.659 -22.206 -37.078 1.00 72.94 337 LEU A N 1
ATOM 2619 C CA . LEU A 1 337 ? 7.334 -22.021 -36.488 1.00 72.94 337 LEU A CA 1
ATOM 2620 C C . LEU A 1 337 ? 6.307 -23.029 -37.008 1.00 72.94 337 LEU A C 1
ATOM 2622 O O . LEU A 1 337 ? 5.283 -23.223 -36.356 1.00 72.94 337 LEU A O 1
ATOM 2626 N N . VAL A 1 338 ? 6.580 -23.703 -38.132 1.00 78.88 338 VAL A N 1
ATOM 2627 C CA . VAL A 1 338 ? 5.668 -24.690 -38.723 1.00 78.88 338 VAL A CA 1
ATOM 2628 C C . VAL A 1 338 ? 5.422 -25.826 -37.729 1.00 78.88 338 VAL A C 1
ATOM 2630 O O . VAL A 1 338 ? 6.345 -26.457 -37.220 1.00 78.88 338 VAL A O 1
ATOM 2633 N N . GLY A 1 339 ? 4.149 -26.076 -37.434 1.00 75.50 339 GLY A N 1
ATOM 2634 C CA . GLY A 1 339 ? 3.707 -27.082 -36.476 1.00 75.50 339 GLY A CA 1
ATOM 2635 C C . GLY A 1 339 ? 3.518 -26.587 -35.039 1.00 75.50 339 GLY A C 1
ATOM 2636 O O . GLY A 1 339 ? 2.937 -27.334 -34.250 1.00 75.50 339 GLY A O 1
ATOM 2637 N N . LYS A 1 340 ? 3.931 -25.357 -34.696 1.00 80.31 340 LYS A N 1
ATOM 2638 C CA . LYS A 1 340 ? 3.688 -24.759 -33.372 1.00 80.31 340 LYS A CA 1
ATOM 2639 C C . LYS A 1 340 ? 2.306 -24.100 -33.299 1.00 80.31 340 LYS A C 1
ATOM 2641 O O . LYS A 1 340 ? 1.784 -23.626 -34.310 1.00 80.31 340 LYS A O 1
ATOM 2646 N N . MET A 1 341 ? 1.726 -24.090 -32.100 1.00 77.75 341 MET A N 1
ATOM 2647 C CA . MET A 1 341 ? 0.530 -23.306 -31.779 1.00 77.75 341 MET A CA 1
ATOM 2648 C C . MET A 1 341 ? 0.952 -21.869 -31.482 1.00 77.75 341 MET A C 1
ATOM 2650 O O . MET A 1 341 ? 1.870 -21.656 -30.690 1.00 77.75 341 MET A O 1
ATOM 2654 N N . LEU A 1 342 ? 0.307 -20.907 -32.132 1.00 77.00 342 LEU A N 1
ATOM 2655 C CA . LEU A 1 342 ? 0.499 -19.482 -31.897 1.00 77.00 342 LEU A CA 1
ATOM 2656 C C . LEU A 1 342 ? -0.840 -18.844 -31.543 1.00 77.00 342 LEU A C 1
ATOM 2658 O O . LEU A 1 342 ? -1.859 -19.138 -32.168 1.00 77.00 342 LEU A O 1
ATOM 2662 N N . GLU A 1 343 ? -0.808 -17.929 -30.583 1.00 77.00 343 GLU A N 1
ATOM 2663 C CA . GLU A 1 343 ? -1.893 -16.986 -30.340 1.00 77.00 343 GLU A CA 1
ATOM 2664 C C . GLU A 1 343 ? -1.530 -15.653 -30.986 1.00 77.00 343 GLU A C 1
ATOM 2666 O O . GLU A 1 343 ? -0.487 -15.061 -30.706 1.00 77.00 343 GLU A O 1
ATOM 2671 N N . VAL A 1 344 ? -2.379 -15.194 -31.901 1.00 72.06 344 VAL A N 1
ATOM 2672 C CA . VAL A 1 344 ? -2.152 -13.973 -32.670 1.00 72.06 344 VAL A CA 1
ATOM 2673 C C . VAL A 1 344 ? -3.265 -12.985 -32.376 1.00 72.06 344 VAL A C 1
ATOM 2675 O O . VAL A 1 344 ? -4.450 -13.290 -32.514 1.00 72.06 344 VAL A O 1
ATOM 2678 N N . ARG A 1 345 ? -2.882 -11.756 -32.028 1.00 76.38 345 ARG A N 1
ATOM 2679 C CA . ARG A 1 345 ? -3.812 -10.634 -31.924 1.00 76.38 345 ARG A CA 1
ATOM 2680 C C . ARG A 1 345 ? -4.141 -10.119 -33.323 1.00 76.38 345 ARG A C 1
ATOM 2682 O O . ARG A 1 345 ? -3.370 -9.370 -33.922 1.00 76.38 345 ARG A O 1
ATOM 2689 N N . TRP A 1 346 ? -5.292 -10.515 -33.851 1.00 74.69 346 TRP A N 1
ATOM 2690 C CA . TRP A 1 346 ? -5.722 -10.164 -35.198 1.00 74.69 346 TRP A CA 1
ATOM 2691 C C . TRP A 1 346 ? -6.617 -8.924 -35.203 1.00 74.69 346 TRP A C 1
ATOM 2693 O O . TRP A 1 346 ? -7.527 -8.782 -34.385 1.00 74.69 346 TRP A O 1
ATOM 2703 N N . ARG A 1 347 ? -6.379 -8.013 -36.151 1.00 74.94 347 ARG A N 1
ATOM 2704 C CA . ARG A 1 347 ? -7.202 -6.813 -36.338 1.00 74.94 347 ARG A CA 1
ATOM 2705 C C . ARG A 1 347 ? -8.392 -7.138 -37.236 1.00 74.94 347 ARG A C 1
ATOM 2707 O O . ARG A 1 347 ? -8.239 -7.330 -38.440 1.00 74.94 347 ARG A O 1
ATOM 2714 N N . TYR A 1 348 ? -9.586 -7.133 -36.666 1.00 76.56 348 TYR A N 1
ATOM 2715 C CA . TYR A 1 348 ? -10.850 -7.218 -37.386 1.00 76.56 348 TYR A CA 1
ATOM 2716 C C . TYR A 1 348 ? -11.437 -5.818 -37.606 1.00 76.56 348 TYR A C 1
ATOM 2718 O O . TYR A 1 348 ? -11.188 -4.902 -36.825 1.00 76.56 348 TYR A O 1
ATOM 2726 N N . ARG A 1 349 ? -12.229 -5.622 -38.663 1.00 76.88 349 ARG A N 1
ATOM 2727 C CA . ARG A 1 349 ? -13.065 -4.419 -38.811 1.00 76.88 349 ARG A CA 1
ATOM 2728 C C . ARG A 1 349 ? -14.499 -4.786 -38.488 1.00 76.88 349 ARG A C 1
ATOM 2730 O O . ARG A 1 349 ? -15.087 -5.602 -39.194 1.00 76.88 349 ARG A O 1
ATOM 2737 N N . CYS A 1 350 ? -15.059 -4.174 -37.450 1.00 70.56 350 CYS A N 1
ATOM 2738 C CA . CYS A 1 350 ? -16.473 -4.330 -37.146 1.00 70.56 350 CYS A CA 1
ATOM 2739 C C . CYS A 1 350 ? -17.305 -3.884 -38.354 1.00 70.56 350 CYS A C 1
ATOM 2741 O O . CYS A 1 350 ? -17.141 -2.760 -38.832 1.00 70.56 350 CYS A O 1
ATOM 2743 N N . LYS A 1 351 ? -18.182 -4.759 -38.861 1.00 76.81 351 LYS A N 1
ATOM 2744 C CA . LYS A 1 351 ? -19.015 -4.455 -40.037 1.00 76.81 351 LYS A CA 1
ATOM 2745 C C . LYS A 1 351 ? -20.041 -3.354 -39.762 1.00 76.81 351 LYS A C 1
ATOM 2747 O O . LYS A 1 351 ? -20.432 -2.665 -40.695 1.00 76.81 351 LYS A O 1
ATOM 2752 N N . GLU A 1 352 ? -20.443 -3.184 -38.505 1.00 74.19 352 GLU A N 1
ATOM 2753 C CA . GLU A 1 352 ? -21.474 -2.224 -38.096 1.00 74.19 352 GLU A CA 1
ATOM 2754 C C . GLU A 1 352 ? -20.900 -0.835 -37.806 1.00 74.19 352 GLU A C 1
ATOM 2756 O O . GLU A 1 352 ? -21.458 0.168 -38.236 1.00 74.19 352 GLU A O 1
ATOM 2761 N N . THR A 1 353 ? -19.762 -0.760 -37.110 1.00 74.69 353 THR A N 1
ATOM 2762 C CA . THR A 1 353 ? -19.173 0.520 -36.678 1.00 74.69 353 THR A CA 1
ATOM 2763 C C . THR A 1 353 ? -17.985 0.962 -37.530 1.00 74.69 353 THR A C 1
ATOM 2765 O O . THR A 1 353 ? -17.487 2.073 -37.369 1.00 74.69 353 THR A O 1
ATOM 2768 N N . GLY A 1 354 ? -17.469 0.091 -38.405 1.00 77.44 354 GLY A N 1
ATOM 2769 C CA . GLY A 1 354 ? -16.256 0.334 -39.194 1.00 77.44 354 GLY A CA 1
ATOM 2770 C C . GLY A 1 354 ? -14.968 0.424 -38.364 1.00 77.44 354 GLY A C 1
ATOM 2771 O O . GLY A 1 354 ? -13.881 0.561 -38.933 1.00 77.44 354 GLY A O 1
ATOM 2772 N N . GLN A 1 355 ? -15.063 0.334 -37.034 1.00 71.38 355 GLN A N 1
ATOM 2773 C CA . GLN A 1 355 ? -13.928 0.470 -36.135 1.00 71.38 355 GLN A CA 1
ATOM 2774 C C . GLN A 1 355 ? -13.103 -0.820 -36.056 1.00 71.38 355 GLN A C 1
ATOM 2776 O O . GLN A 1 355 ? -13.641 -1.928 -36.182 1.00 71.38 355 GLN A O 1
ATOM 2781 N N . PRO A 1 356 ? -11.778 -0.696 -35.868 1.00 74.38 356 PRO A N 1
ATOM 2782 C CA . PRO A 1 356 ? -10.917 -1.847 -35.687 1.00 74.38 356 PRO A CA 1
ATOM 2783 C C . PRO A 1 356 ? -11.123 -2.464 -34.300 1.00 74.38 356 PRO A C 1
ATOM 2785 O O . PRO A 1 356 ? -10.896 -1.809 -33.289 1.00 74.38 356 PRO A O 1
ATOM 2788 N N . ILE A 1 357 ? -11.510 -3.735 -34.266 1.00 76.75 357 ILE A N 1
ATOM 2789 C CA . ILE A 1 357 ? -11.588 -4.546 -33.049 1.00 76.75 357 ILE A CA 1
ATOM 2790 C C . ILE A 1 357 ? -10.456 -5.566 -33.117 1.00 76.75 357 ILE A C 1
ATOM 2792 O O . ILE A 1 357 ? -10.260 -6.207 -34.148 1.00 76.75 357 ILE A O 1
ATOM 2796 N N . TYR A 1 358 ? -9.693 -5.708 -32.039 1.00 75.75 358 TYR A N 1
ATOM 2797 C CA . TYR A 1 358 ? -8.648 -6.724 -31.950 1.00 75.75 358 TYR A CA 1
ATOM 2798 C C . TYR A 1 358 ? -9.195 -7.954 -31.240 1.00 75.75 358 TYR A C 1
ATOM 2800 O O . TYR A 1 358 ? -9.776 -7.825 -30.167 1.00 75.75 358 TYR A O 1
ATOM 2808 N N . ILE A 1 359 ? -8.998 -9.127 -31.833 1.00 78.12 359 ILE A N 1
ATOM 2809 C CA . ILE A 1 359 ? -9.418 -10.410 -31.267 1.00 78.12 359 ILE A CA 1
ATOM 2810 C C . ILE A 1 359 ? -8.181 -11.303 -31.181 1.00 78.12 359 ILE A C 1
ATOM 2812 O O . ILE A 1 359 ? -7.321 -11.256 -32.063 1.00 78.12 359 ILE A O 1
ATOM 2816 N N . TRP A 1 360 ? -8.074 -12.085 -30.112 1.00 77.50 360 TRP A N 1
ATOM 2817 C CA . TRP A 1 360 ? -7.052 -13.118 -29.985 1.00 77.50 360 TRP A CA 1
ATOM 2818 C C . TRP A 1 360 ? -7.522 -14.386 -30.689 1.00 77.50 360 TRP A C 1
ATOM 2820 O O . TRP A 1 360 ? -8.620 -14.872 -30.426 1.00 77.50 360 TRP A O 1
ATOM 2830 N N . CYS A 1 361 ? -6.702 -14.893 -31.603 1.00 74.06 361 CYS A N 1
ATOM 2831 C CA . CYS A 1 361 ? -6.972 -16.114 -32.346 1.00 74.06 361 CYS A CA 1
ATOM 2832 C C . CYS A 1 361 ? -5.856 -17.121 -32.079 1.00 74.06 361 CYS A C 1
ATOM 2834 O O . CYS A 1 361 ? -4.687 -16.815 -32.318 1.00 74.06 361 CYS A O 1
ATOM 2836 N N . GLU A 1 362 ? -6.217 -18.322 -31.640 1.00 82.69 362 GLU A N 1
ATOM 2837 C CA . 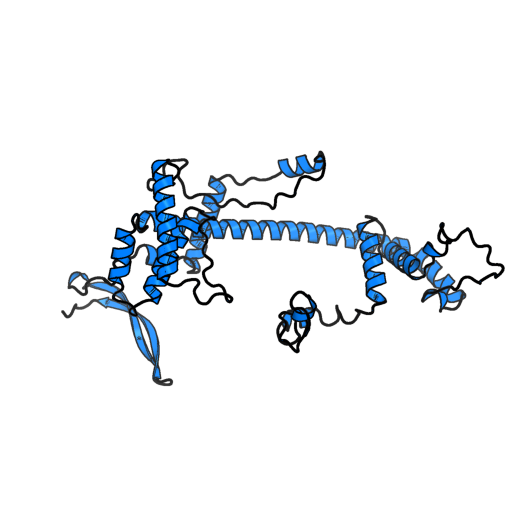GLU A 1 362 ? -5.302 -19.460 -31.569 1.00 82.69 362 GLU A CA 1
ATOM 2838 C C . GLU A 1 362 ? -5.248 -20.194 -32.917 1.00 82.69 362 GLU A C 1
ATOM 2840 O O . GLU A 1 362 ? -6.260 -20.365 -33.602 1.00 82.69 362 GLU A O 1
ATOM 2845 N N . GLY A 1 363 ? -4.059 -20.626 -33.334 1.00 79.19 363 GLY A N 1
ATOM 2846 C CA . GLY A 1 363 ? -3.899 -21.363 -34.581 1.00 79.19 363 GLY A CA 1
ATOM 2847 C C . GLY A 1 363 ? -2.572 -22.103 -34.680 1.00 79.19 363 GLY A C 1
ATOM 2848 O O . GLY A 1 363 ? -1.541 -21.658 -34.179 1.00 79.19 363 GLY A O 1
ATOM 2849 N N . LYS A 1 364 ? -2.588 -23.249 -35.366 1.00 83.38 364 LYS A N 1
ATOM 2850 C CA . LYS A 1 364 ? -1.373 -23.998 -35.699 1.00 83.38 364 LYS A CA 1
ATOM 2851 C C . LYS A 1 364 ? -0.777 -23.462 -36.995 1.00 83.38 364 LYS A C 1
ATOM 2853 O O . LYS A 1 364 ? -1.469 -23.392 -38.010 1.00 83.38 364 LYS A O 1
ATOM 2858 N N . VAL A 1 365 ? 0.513 -23.144 -36.994 1.00 78.19 365 VAL A N 1
ATOM 2859 C CA . VAL A 1 365 ? 1.205 -22.700 -38.213 1.00 78.19 365 VAL A CA 1
ATOM 2860 C C . VAL A 1 365 ? 1.343 -23.881 -39.172 1.00 78.19 365 VAL A C 1
ATOM 2862 O O . VAL A 1 365 ? 2.054 -24.843 -38.880 1.00 78.19 365 VAL A O 1
ATOM 2865 N N . LEU A 1 366 ? 0.660 -23.822 -40.315 1.00 77.38 366 LEU A N 1
ATOM 2866 C CA . LEU A 1 366 ? 0.721 -24.866 -41.346 1.00 77.38 366 LEU A CA 1
ATOM 2867 C C . LEU A 1 366 ? 1.869 -24.645 -42.334 1.00 77.38 366 LEU A C 1
ATOM 2869 O O . LEU A 1 366 ? 2.468 -25.608 -42.803 1.00 77.38 366 LEU A O 1
ATOM 2873 N N . GLN A 1 367 ? 2.186 -23.387 -42.634 1.00 75.38 367 GLN A N 1
ATOM 2874 C CA . GLN A 1 367 ? 3.238 -23.015 -43.571 1.00 75.38 367 GLN A CA 1
ATOM 2875 C C . GLN A 1 367 ? 3.723 -21.598 -43.250 1.00 75.38 367 GLN A C 1
ATOM 2877 O O . GLN A 1 367 ? 2.901 -20.716 -43.000 1.00 75.38 367 GLN A O 1
ATOM 2882 N N . ALA A 1 368 ? 5.039 -21.380 -43.261 1.00 68.69 368 ALA A N 1
ATOM 2883 C CA . ALA A 1 368 ? 5.620 -20.043 -43.276 1.00 68.69 368 ALA A CA 1
ATOM 2884 C C . ALA A 1 368 ? 5.801 -19.623 -44.743 1.00 68.69 368 ALA A C 1
ATOM 2886 O O . ALA A 1 368 ? 6.448 -20.329 -45.519 1.00 68.69 368 ALA A O 1
ATOM 2887 N N . LEU A 1 369 ? 5.169 -18.520 -45.144 1.00 59.00 369 LEU A N 1
ATOM 2888 C CA . LEU A 1 369 ? 5.394 -17.893 -46.445 1.00 59.00 369 LEU A CA 1
ATOM 2889 C C . LEU A 1 369 ? 6.449 -16.805 -46.230 1.00 59.00 369 LEU A C 1
ATOM 2891 O O . LEU A 1 369 ? 6.163 -15.826 -45.543 1.00 59.00 369 LEU A O 1
ATOM 2895 N N . LEU A 1 370 ? 7.656 -17.040 -46.749 1.00 52.38 370 LEU A N 1
ATOM 2896 C CA . LEU A 1 370 ? 8.751 -16.066 -46.770 1.00 52.38 370 LEU A CA 1
ATOM 2897 C C . LEU A 1 370 ? 8.495 -14.971 -47.807 1.00 52.38 370 LEU A C 1
ATOM 2899 O O . LEU A 1 370 ? 8.083 -15.330 -48.937 1.00 52.38 370 LEU A O 1
#

pLDDT: mean 71.14, std 13.37, range [38.09, 91.25]

Secondary structure (DSSP, 8-state):
---TTSGGGGG-GGGT-TTSTTT-HHHHHTTTTTSTT--HHHHHHHHHHHHHHHHSTT--HHHHHHHHHHHHTTTTT-S--TTTTT---S--------SGGGGS-HHHHHHHHHHHHHHHHHHHHHHHHHHHHHHHHHHHHHHHHHHHHHHHHHHHHHHHHHHHHHHHHH---SHHHHHHHHHHT-STTSSHHHHHHHHHHHHHHHHTTS--GGG---S-BTTBTTTT-HHHHHHHHHHHHHHHHHHHHTT-SPPTT--TT-SPPPPP---------SPPPHHHHHHHHT-----HHHHHHHHHHHHHHHHHTTSS-HHHHHS---TT-PSP-SGGGTT-EEEEEEEEEPTTT--EEEEEEEEE------

Sequence (370 aa):
MHDPKLALRDKLTSKDGANSIGNATQQQADTVGCHATNDVLAESVFGTYDMVLRRCPGISMEAASGVAQAVRSLQMLSHGDSVARRKVSTRQQQPEYTGLLYTLPEHEQEALVDLARITVKEMRDIDRADHGALDEYKKERRKTNEQEELDALFTQYAIALSFFERWQQRGAQTMADVSRALSTFGSAGERDQEKLDWLREHIEMRTVGLGWTEFRAQWSSSADENVGTIPQLKAHLKDILCAEAARRDADELPSKTGEPGKECPAPLLQRKTFKALGTPTVQASALCSGRTELTAEQLLEAAQRRRVELEATGEIDWVGDRQPYAAGQGPTFDNSLVGKMLEVRWRYRCKETGQPIYIWCEGKVLQALL

Foldseek 3Di:
DDDPPDPVQLDDPVNVRCNHCVNCVPVCVVCVVVCVPPDPVRCQLVVQLVVCCVVPPLDFSVRSSVVSQCVVQCVVVVVDDPVPVPDPDPDPDPPPRDHPLVVDPPVVNVVVVVVCVVCVVVSSVVRVVVVVVVVVVVVVVVVVVVVVLLLVLLQLVLVLCLLLLLCLPPADQDLVSLVVLLPLQDDPPRPQVVLLVVLVSNLCSCCRNQVVVVLDADCDDPVDPCGSGNVVSSVSSNVVSVVVVVCVVVVVAQDSPPPPPSDGDRDDPDDPDDDPPDDDDPVNVVVVVPDPDQDPVNSVVSSVVVNVVCVVVVVDDPVVSPPPPPRPDDPPLDPVQAQPKDWDFDWDQDPVPRDTDTDIDIDHHHDRDD

Solvent-accessible surface area (backbone atoms only — not comparable to full-atom values): 22013 Å² total; per-residue (Å²): 137,80,68,88,87,45,77,64,53,38,53,31,59,97,68,70,11,71,63,6,77,87,66,32,51,66,67,42,64,78,38,67,65,74,60,76,59,71,42,85,72,42,54,57,37,53,50,41,26,52,50,41,52,71,74,40,79,86,65,43,68,68,57,29,48,49,49,21,48,34,56,72,34,37,58,71,54,62,67,59,54,83,82,61,77,79,64,92,66,98,59,93,70,73,82,80,74,50,51,76,67,66,75,45,58,70,71,56,44,51,51,50,53,51,50,49,65,67,44,49,63,62,51,45,55,50,45,52,50,52,52,50,54,52,52,50,51,55,50,50,54,49,53,51,52,54,48,54,55,49,54,52,49,27,48,53,38,22,51,16,53,54,27,32,53,45,35,65,76,68,51,71,79,46,73,65,51,48,52,52,57,54,54,60,56,47,61,95,85,43,55,53,66,60,52,40,52,52,48,48,48,62,48,43,23,42,28,49,10,60,52,36,66,92,69,61,75,68,78,67,44,100,88,39,94,67,50,68,37,65,71,55,48,52,52,52,48,48,55,52,40,55,51,51,51,54,33,50,77,68,68,71,55,59,46,88,81,67,48,90,94,21,55,74,60,76,80,75,88,77,69,86,78,69,79,80,85,71,83,82,48,75,66,57,53,50,60,63,69,71,56,85,74,75,49,72,67,57,50,50,53,50,10,54,53,46,37,55,52,34,37,75,73,62,80,42,60,67,67,69,67,69,48,75,86,49,74,88,55,65,80,74,76,40,70,87,46,46,75,40,79,46,78,44,81,42,81,41,66,40,89,87,77,67,46,79,44,76,45,82,43,78,46,66,36,84,69,57,82,125

Organism: Prymnesium parvum (NCBI:txid97485)